Protein 4J4M (pdb70)

CATH classification: 3.40.390.10

Structure (mmCIF, N/CA/C/O backbone):
data_4J4M
#
_entry.id   4J4M
#
_cell.length_a   80.766
_cell.length_b   80.766
_cell.length_c   120.451
_cell.angle_alpha   90.00
_cell.angle_beta   90.00
_cell.angle_gamma   120.00
#
_symmetry.space_group_name_H-M   'P 61'
#
loop_
_entity.id
_entity.type
_entity.pdbx_description
1 polymer 'zinc-dependent metalloproteinase'
2 non-polymer 'ZINC ION'
3 water water
#
loop_
_atom_site.group_PDB
_atom_site.id
_atom_site.type_symbol
_atom_site.label_atom_id
_atom_site.label_alt_id
_atom_site.label_comp_id
_atom_site.label_asym_id
_atom_site.label_entity_id
_atom_site.label_seq_id
_atom_site.pdbx_PDB_ins_code
_atom_site.Cartn_x
_atom_site.Cartn_y
_atom_site.Cartn_z
_atom_site.occupancy
_atom_site.B_iso_or_equiv
_atom_site.auth_seq_id
_atom_site.auth_comp_id
_atom_site.auth_asym_id
_atom_site.auth_atom_id
_atom_site.pdbx_PDB_model_num
ATOM 1 N N . ARG A 1 3 ? 19.628 51.047 28.493 1.00 44.72 4 ARG A N 1
ATOM 2 C CA . ARG A 1 3 ? 18.662 52.128 28.141 1.00 44.73 4 ARG A CA 1
ATOM 3 C C . ARG A 1 3 ? 17.518 51.567 27.293 1.00 44.05 4 ARG A C 1
ATOM 4 O O . ARG A 1 3 ? 16.360 51.964 27.453 1.00 44.51 4 ARG A O 1
ATOM 12 N N . PHE A 1 4 ? 17.842 50.632 26.401 1.00 41.59 5 PHE A N 1
ATOM 13 C CA . PHE A 1 4 ? 16.831 50.044 25.526 1.00 39.17 5 PHE A CA 1
ATOM 14 C C . PHE A 1 4 ? 16.642 48.548 25.733 1.00 37.63 5 PHE A C 1
ATOM 15 O O . PHE A 1 4 ? 17.534 47.854 26.218 1.00 36.31 5 PHE A O 1
ATOM 23 N N . PRO A 1 5 ? 15.464 48.032 25.356 1.00 37.12 6 PRO A N 1
ATOM 24 C CA . PRO A 1 5 ? 15.176 46.605 25.501 1.00 36.74 6 PRO A CA 1
ATOM 25 C C . PRO A 1 5 ? 15.954 45.831 24.444 1.00 37.26 6 PRO A C 1
ATOM 26 O O . PRO A 1 5 ? 16.333 46.385 23.410 1.00 37.27 6 PRO A O 1
ATOM 30 N N . GLN A 1 6 ? 16.196 44.554 24.704 1.00 36.62 7 GLN A N 1
ATOM 31 C CA . GLN A 1 6 ? 16.933 43.724 23.767 1.00 35.54 7 GLN A CA 1
ATOM 32 C C . GLN A 1 6 ? 16.255 43.677 22.403 1.00 33.75 7 GLN A C 1
ATOM 33 O O . GLN A 1 6 ? 15.048 43.454 22.300 1.00 33.93 7 GLN A O 1
ATOM 39 N N . ARG A 1 7 ? 17.044 43.902 21.359 1.00 31.93 8 ARG A N 1
ATOM 40 C CA . ARG A 1 7 ? 16.545 43.864 19.992 1.00 29.25 8 ARG A CA 1
ATOM 41 C C . ARG A 1 7 ? 17.568 43.160 19.107 1.00 27.88 8 ARG A C 1
ATOM 42 O O . ARG A 1 7 ? 18.742 43.058 19.466 1.00 26.77 8 ARG A O 1
ATOM 50 N N . TYR A 1 8 ? 17.114 42.671 17.956 1.00 26.91 9 TYR A N 1
ATOM 51 C CA . TYR A 1 8 ? 17.986 41.960 17.031 1.00 26.70 9 TYR A CA 1
ATOM 52 C C . TYR A 1 8 ? 17.763 42.385 15.588 1.00 25.71 9 TYR A C 1
ATOM 53 O O . TYR A 1 8 ? 16.635 42.615 15.166 1.00 26.62 9 TYR A O 1
ATOM 62 N N . VAL A 1 9 ? 18.847 42.493 14.834 1.00 23.86 10 VAL A N 1
ATOM 63 C CA . VAL A 1 9 ? 18.730 42.819 13.425 1.00 21.78 10 VAL A CA 1
ATOM 64 C C . VAL A 1 9 ? 19.433 41.699 12.676 1.00 21.04 10 VAL A C 1
ATOM 65 O O . VAL A 1 9 ? 20.663 41.577 12.698 1.00 19.85 10 VAL A O 1
ATOM 69 N N . MET A 1 10 ? 18.615 40.856 12.059 1.00 19.93 11 MET A N 1
ATOM 70 C CA . MET A 1 10 ? 19.069 39.712 11.283 1.00 19.96 11 MET A CA 1
ATOM 71 C C . MET A 1 10 ? 19.221 40.257 9.870 1.00 18.00 11 MET A C 1
ATOM 72 O O . MET A 1 10 ? 18.277 40.261 9.078 1.00 17.03 11 MET A O 1
ATOM 77 N N . LEU A 1 11 ? 20.430 40.734 9.592 1.00 16.62 12 LEU A N 1
ATOM 78 C CA . LEU A 1 11 ? 20.798 41.376 8.330 1.00 15.77 12 LEU A CA 1
ATOM 79 C C . LEU A 1 11 ? 21.208 40.501 7.149 1.00 16.24 12 LEU A C 1
ATOM 80 O O . LEU A 1 11 ? 21.935 39.514 7.295 1.00 17.28 12 LEU A O 1
ATOM 85 N N . ALA A 1 12 ? 20.743 40.888 5.968 1.00 15.35 13 ALA A N 1
ATOM 86 C CA . ALA A 1 12 ? 21.107 40.207 4.735 1.00 15.49 13 ALA A CA 1
ATOM 87 C C . ALA A 1 12 ? 21.904 41.229 3.927 1.00 16.15 13 ALA A C 1
ATOM 88 O O . ALA A 1 12 ? 21.579 42.416 3.927 1.00 16.06 13 ALA A O 1
ATOM 90 N N . ILE A 1 13 ? 22.967 40.782 3.274 1.00 14.97 14 ILE A N 1
ATOM 91 C CA . ILE A 1 13 ? 23.741 41.691 2.443 1.00 15.18 14 ILE A CA 1
ATOM 92 C C . ILE A 1 13 ? 23.837 41.077 1.058 1.00 14.97 14 ILE A C 1
ATOM 93 O O . ILE A 1 13 ? 23.975 39.855 0.912 1.00 14.93 14 ILE A O 1
ATOM 98 N N . VAL A 1 14 ? 23.718 41.924 0.044 1.00 14.81 15 VAL A N 1
ATOM 99 C CA . VAL A 1 14 ? 23.828 41.483 -1.341 1.00 16.09 15 VAL A CA 1
ATOM 100 C C . VAL A 1 14 ? 24.945 42.308 -1.965 1.00 15.80 15 VAL A C 1
ATOM 101 O O . VAL A 1 14 ? 24.900 43.535 -1.930 1.00 16.35 15 VAL A O 1
ATOM 105 N N . ALA A 1 15 ? 25.965 41.645 -2.498 1.00 14.87 16 ALA A N 1
ATOM 106 C CA . ALA A 1 15 ? 27.063 42.354 -3.154 1.00 16.21 16 ALA A CA 1
ATOM 107 C C . ALA A 1 15 ? 26.752 42.276 -4.649 1.00 17.43 16 ALA A C 1
ATOM 108 O O . ALA A 1 15 ? 26.604 41.179 -5.195 1.00 18.19 16 ALA A O 1
ATOM 110 N N . ASP A 1 16 ? 26.647 43.423 -5.318 1.00 15.79 17 ASP A N 1
ATOM 111 C CA . ASP A 1 16 ? 26.296 43.395 -6.732 1.00 17.95 17 ASP A CA 1
ATOM 112 C C . ASP A 1 16 ? 27.429 42.990 -7.660 1.00 19.04 17 ASP A C 1
ATOM 113 O O . ASP A 1 16 ? 28.577 42.794 -7.240 1.00 18.60 17 ASP A O 1
ATOM 118 N N . HIS A 1 17 ? 27.090 42.840 -8.932 1.00 18.31 18 HIS A N 1
ATOM 119 C CA . HIS A 1 17 ? 28.073 42.432 -9.908 1.00 17.89 18 HIS A CA 1
ATOM 120 C C . HIS A 1 17 ? 29.244 43.403 -9.990 1.00 18.89 18 HIS A C 1
ATOM 121 O O . HIS A 1 17 ? 30.379 42.991 -10.234 1.00 18.81 18 HIS A O 1
ATOM 128 N N . GLY A 1 18 ? 28.968 44.690 -9.786 1.00 18.97 19 GLY A N 1
ATOM 129 C CA . GLY A 1 18 ? 30.026 45.688 -9.813 1.00 18.24 19 GLY A CA 1
ATOM 130 C C . GLY A 1 18 ? 31.085 45.363 -8.769 1.00 20.15 19 GLY A C 1
ATOM 131 O O . GLY A 1 18 ? 32.283 45.570 -8.988 1.00 18.75 19 GLY A O 1
ATOM 132 N N . MET A 1 19 ? 30.643 44.861 -7.619 1.00 18.21 20 MET A N 1
ATOM 133 C CA . MET A 1 19 ? 31.563 44.491 -6.552 1.00 19.26 20 MET A CA 1
ATOM 134 C C . MET A 1 19 ? 32.455 43.339 -7.012 1.00 20.17 20 MET A C 1
ATOM 135 O O . MET A 1 19 ? 33.661 43.353 -6.792 1.00 20.86 20 MET A O 1
ATOM 140 N N . VAL A 1 20 ? 31.856 42.342 -7.652 1.00 20.68 21 VAL A N 1
ATOM 141 C CA . VAL A 1 20 ? 32.620 41.193 -8.132 1.00 21.58 21 VAL A CA 1
ATOM 142 C C . VAL A 1 20 ? 33.706 41.645 -9.111 1.00 22.83 21 VAL A C 1
ATOM 143 O O . VAL A 1 20 ? 34.842 41.166 -9.053 1.00 21.67 21 VAL A O 1
ATOM 147 N N . THR A 1 21 ? 33.350 42.572 -9.996 1.00 21.46 22 THR A N 1
ATOM 148 C CA . THR A 1 21 ? 34.288 43.121 -10.972 1.00 22.18 22 THR A CA 1
ATOM 149 C C . THR A 1 21 ? 35.391 43.898 -10.248 1.00 23.03 22 THR A C 1
ATOM 150 O O . THR A 1 21 ? 36.580 43.723 -10.523 1.00 21.93 22 THR A O 1
ATOM 154 N N . LYS A 1 22 ? 34.991 44.749 -9.309 1.00 21.77 23 LYS A N 1
ATOM 155 C CA . LYS A 1 22 ? 35.948 45.563 -8.565 1.00 22.57 23 LYS A CA 1
ATOM 156 C C . LYS A 1 22 ? 37.000 44.733 -7.839 1.00 22.86 23 LYS A C 1
ATOM 157 O O . LYS A 1 22 ? 38.179 45.099 -7.805 1.00 22.65 23 LYS A O 1
ATOM 163 N N . TYR A 1 23 ? 36.574 43.621 -7.248 1.00 22.77 24 TYR A N 1
ATOM 164 C CA . TYR A 1 23 ? 37.501 42.763 -6.524 1.00 23.35 24 TYR A CA 1
ATOM 165 C C . TYR A 1 23 ? 38.005 41.585 -7.355 1.00 25.08 24 TYR A C 1
ATOM 166 O O . TYR A 1 23 ? 38.335 40.519 -6.832 1.00 24.75 24 TYR A O 1
ATOM 175 N N . SER A 1 24 ? 38.063 41.810 -8.666 1.00 26.88 25 SER A N 1
ATOM 176 C CA . SER A 1 24 ? 38.567 40.839 -9.634 1.00 29.36 25 SER A CA 1
ATOM 177 C C . SER A 1 24 ? 38.002 39.422 -9.586 1.00 29.89 25 SER A C 1
ATOM 178 O O . SER A 1 24 ? 38.759 38.452 -9.684 1.00 29.50 25 SER A O 1
ATOM 181 N N . GLY A 1 25 ? 36.682 39.300 -9.456 1.00 27.77 26 GLY A N 1
ATOM 182 C CA . GLY A 1 25 ? 36.041 37.994 -9.419 1.00 25.73 26 GLY A CA 1
ATOM 183 C C . GLY A 1 25 ? 36.311 37.146 -8.188 1.00 26.03 26 GLY A C 1
ATOM 184 O O . GLY A 1 25 ? 35.923 35.978 -8.137 1.00 26.52 26 GLY A O 1
ATOM 185 N N . ASN A 1 26 ? 36.953 37.725 -7.180 1.00 24.61 27 ASN A N 1
ATOM 186 C CA . ASN A 1 26 ? 37.285 36.979 -5.970 1.00 24.44 27 ASN A CA 1
ATOM 187 C C . ASN A 1 26 ? 36.174 36.988 -4.921 1.00 25.11 27 ASN A C 1
ATOM 188 O O . ASN A 1 26 ? 36.200 37.808 -4.007 1.00 24.53 27 ASN A O 1
ATOM 193 N N . SER A 1 27 ? 35.214 36.071 -5.033 1.00 24.91 28 SER A N 1
ATOM 194 C CA . SER A 1 27 ? 34.115 36.014 -4.067 1.00 26.11 28 SER A CA 1
ATOM 195 C C . SER A 1 27 ? 34.610 35.782 -2.644 1.00 26.47 28 SER A C 1
ATOM 196 O O . SER A 1 27 ? 33.992 36.233 -1.676 1.00 27.07 28 SER A O 1
ATOM 199 N N . SER A 1 28 ? 35.719 35.066 -2.505 1.00 26.18 29 SER A N 1
ATOM 200 C CA . SER A 1 28 ? 36.260 34.815 -1.177 1.00 27.17 29 SER A CA 1
ATOM 201 C C . SER A 1 28 ? 36.702 36.129 -0.532 1.00 26.02 29 SER A C 1
ATOM 202 O O . SER A 1 28 ? 36.499 36.341 0.665 1.00 27.39 29 SER A O 1
ATOM 205 N N . ALA A 1 29 ? 37.302 37.012 -1.325 1.00 24.36 30 ALA A N 1
ATOM 206 C CA . ALA A 1 29 ? 37.767 38.295 -0.809 1.00 22.62 30 ALA A CA 1
ATOM 207 C C . ALA A 1 29 ? 36.567 39.164 -0.444 1.00 22.64 30 ALA A C 1
ATOM 208 O O . ALA A 1 29 ? 36.582 39.850 0.571 1.00 22.08 30 ALA A O 1
ATOM 210 N N . ILE A 1 30 ? 35.527 39.125 -1.272 1.00 22.21 31 ILE A N 1
ATOM 211 C CA . ILE A 1 30 ? 34.322 39.903 -0.997 1.00 21.59 31 ILE A CA 1
ATOM 212 C C . ILE A 1 30 ? 33.685 39.417 0.302 1.00 21.71 31 ILE A C 1
ATOM 213 O O . ILE A 1 30 ? 33.231 40.220 1.117 1.00 20.88 31 ILE A O 1
ATOM 218 N N . THR A 1 31 ? 33.656 38.101 0.497 1.00 20.56 32 THR A N 1
ATOM 219 C CA . THR A 1 31 ? 33.072 37.530 1.710 1.00 21.74 32 THR A CA 1
ATOM 220 C C . THR A 1 31 ? 33.844 38.006 2.944 1.00 21.88 32 THR A C 1
ATOM 221 O O . THR A 1 31 ? 33.249 38.381 3.957 1.00 21.70 32 THR A O 1
ATOM 225 N N . THR A 1 32 ? 35.171 37.995 2.855 1.00 22.06 33 THR A N 1
ATOM 226 C CA . THR A 1 32 ? 36.013 38.440 3.963 1.00 22.43 33 THR A CA 1
ATOM 227 C C . THR A 1 32 ? 35.766 39.923 4.247 1.00 22.10 33 THR A C 1
ATOM 228 O O . THR A 1 32 ? 35.754 40.365 5.399 1.00 22.17 33 THR A O 1
ATOM 232 N N . ARG A 1 33 ? 35.564 40.689 3.182 1.00 21.47 34 ARG A N 1
ATOM 233 C CA . ARG A 1 33 ? 35.320 42.118 3.310 1.00 19.24 34 ARG A CA 1
ATOM 234 C C . ARG A 1 33 ? 34.007 42.402 4.035 1.00 20.57 34 ARG A C 1
ATOM 235 O O . ARG A 1 33 ? 33.951 43.236 4.939 1.00 19.86 34 ARG A O 1
ATOM 243 N N . VAL A 1 34 ? 32.949 41.710 3.631 1.00 18.77 35 VAL A N 1
ATOM 244 C CA . VAL A 1 34 ? 31.643 41.904 4.253 1.00 19.11 35 VAL A CA 1
ATOM 245 C C . VAL A 1 34 ? 31.659 41.475 5.719 1.00 20.20 35 VAL A C 1
ATOM 246 O O . VAL A 1 34 ? 31.043 42.113 6.570 1.00 18.57 35 VAL A O 1
ATOM 250 N N . HIS A 1 35 ? 32.360 40.387 6.016 1.00 19.94 36 HIS A N 1
ATOM 251 C CA . HIS A 1 35 ? 32.434 39.922 7.398 1.00 22.55 36 HIS A CA 1
ATOM 252 C C . HIS A 1 35 ? 33.040 40.999 8.287 1.00 21.17 36 HIS A C 1
ATOM 253 O O . HIS A 1 35 ? 32.506 41.286 9.351 1.00 20.50 36 HIS A O 1
ATOM 260 N N . GLN A 1 36 ? 34.140 41.604 7.846 1.00 20.23 37 GLN A N 1
ATOM 261 C CA . GLN A 1 36 ? 34.760 42.668 8.626 1.00 19.33 37 GLN A CA 1
ATOM 262 C C . GLN A 1 36 ? 33.780 43.827 8.762 1.00 19.15 37 GLN A C 1
ATOM 263 O O . GLN A 1 36 ? 33.621 44.400 9.832 1.00 19.22 37 GLN A O 1
ATOM 269 N N . MET A 1 37 ? 33.127 44.178 7.661 1.00 19.01 38 MET A N 1
ATOM 270 C CA . MET A 1 37 ? 32.170 45.276 7.673 1.00 18.43 38 MET A CA 1
ATOM 271 C C . MET A 1 37 ? 31.110 45.022 8.739 1.00 19.64 38 MET A C 1
ATOM 272 O O . MET A 1 37 ? 30.820 45.894 9.553 1.00 18.78 38 MET A O 1
ATOM 277 N N . VAL A 1 38 ? 30.547 43.816 8.744 1.00 20.24 39 VAL A N 1
ATOM 278 C CA . VAL A 1 38 ? 29.515 43.457 9.717 1.00 22.83 39 VAL A CA 1
ATOM 279 C C . VAL A 1 38 ? 30.032 43.485 11.152 1.00 21.66 39 VAL A C 1
ATOM 280 O O . VAL A 1 38 ? 29.314 43.881 12.074 1.00 21.66 39 VAL A O 1
ATOM 284 N N . SER A 1 39 ? 31.273 43.062 11.350 1.00 22.54 40 SER A N 1
ATOM 285 C CA . SER A 1 39 ? 31.842 43.089 12.692 1.00 24.47 40 SER A CA 1
ATOM 286 C C . SER A 1 39 ? 31.843 44.528 13.198 1.00 21.84 40 SER A C 1
ATOM 287 O O . SER A 1 39 ? 31.533 44.782 14.357 1.00 21.68 40 SER A O 1
ATOM 290 N N . HIS A 1 40 ? 32.185 45.470 12.325 1.00 20.26 41 HIS A N 1
ATOM 291 C CA . HIS A 1 40 ? 32.197 46.879 12.712 1.00 19.75 41 HIS A CA 1
ATOM 292 C C . HIS A 1 40 ? 30.772 47.367 13.004 1.00 19.69 41 HIS A C 1
ATOM 293 O O . HIS A 1 40 ? 30.524 48.031 14.020 1.00 21.47 41 HIS A O 1
ATOM 300 N N . VAL A 1 41 ? 29.839 47.029 12.117 1.00 19.49 42 VAL A N 1
ATOM 301 C CA . VAL A 1 41 ? 28.443 47.419 12.297 1.00 20.38 42 VAL A CA 1
ATOM 302 C C . VAL A 1 41 ? 27.926 46.871 13.625 1.00 21.11 42 VAL A C 1
ATOM 303 O O . VAL A 1 41 ? 27.280 47.576 14.393 1.00 20.40 42 VAL A O 1
ATOM 307 N N . THR A 1 42 ? 28.221 45.601 13.883 1.00 21.71 43 THR A N 1
ATOM 308 C CA . THR A 1 42 ? 27.773 44.943 15.099 1.00 22.27 43 THR A CA 1
ATOM 309 C C . THR A 1 42 ? 28.287 45.649 16.345 1.00 23.68 43 THR A C 1
ATOM 310 O O . THR A 1 42 ? 27.561 45.806 17.326 1.00 23.37 43 THR A O 1
ATOM 314 N N . GLU A 1 43 ? 29.544 46.071 16.304 1.00 23.97 44 GLU A N 1
ATOM 315 C CA . GLU A 1 43 ? 30.137 46.757 17.439 1.00 26.32 44 GLU A CA 1
ATOM 316 C C . GLU A 1 43 ? 29.465 48.104 17.665 1.00 25.63 44 GLU A C 1
ATOM 317 O O . GLU A 1 43 ? 29.232 48.511 18.804 1.00 26.87 44 GLU A O 1
ATOM 323 N N . MET A 1 44 ? 29.147 48.801 16.580 1.00 24.37 45 MET A N 1
ATOM 324 C CA . MET A 1 44 ? 28.510 50.103 16.704 1.00 24.14 45 MET A CA 1
ATOM 325 C C . MET A 1 44 ? 27.075 50.047 17.218 1.00 24.29 45 MET A C 1
ATOM 326 O O . MET A 1 44 ? 26.580 51.025 17.768 1.00 25.34 45 MET A O 1
ATOM 331 N N . TYR A 1 45 ? 26.401 48.915 17.060 1.00 23.46 46 TYR A N 1
ATOM 332 C CA . TYR A 1 45 ? 25.025 48.825 17.542 1.00 25.26 46 TYR A CA 1
ATOM 333 C C . TYR A 1 45 ? 24.864 48.272 18.960 1.00 26.50 46 TYR A C 1
ATOM 334 O O . TYR A 1 45 ? 23.786 48.370 19.541 1.00 26.72 46 TYR A O 1
ATOM 343 N N . SER A 1 46 ? 25.929 47.709 19.523 1.00 29.16 47 SER A N 1
ATOM 344 C CA . SER A 1 46 ? 25.854 47.156 20.879 1.00 33.22 47 SER A CA 1
ATOM 345 C C . SER A 1 46 ? 25.274 48.131 21.908 1.00 33.52 47 SER A C 1
ATOM 346 O O . SER A 1 46 ? 24.424 47.751 22.713 1.00 33.89 47 SER A O 1
ATOM 349 N N . PRO A 1 47 ? 25.727 49.398 21.899 1.00 34.41 48 PRO A N 1
ATOM 350 C CA . PRO A 1 47 ? 25.246 50.422 22.837 1.00 34.56 48 PRO A CA 1
ATOM 351 C C . PRO A 1 47 ? 23.734 50.689 22.823 1.00 34.70 48 PRO A C 1
ATOM 352 O O . PRO A 1 47 ? 23.193 51.274 23.766 1.00 34.02 48 PRO A O 1
ATOM 356 N N . LEU A 1 48 ? 23.052 50.273 21.760 1.00 33.26 49 LEU A N 1
ATOM 357 C CA . LEU A 1 48 ? 21.607 50.478 21.667 1.00 32.50 49 LEU A CA 1
ATOM 358 C C . LEU A 1 48 ? 20.887 49.177 22.029 1.00 31.79 49 LEU A C 1
ATOM 359 O O . LEU A 1 48 ? 19.663 49.070 21.924 1.00 31.48 49 LEU A O 1
ATOM 364 N N . ASN A 1 49 ? 21.669 48.195 22.457 1.00 31.83 50 ASN A N 1
ATOM 365 C CA . ASN A 1 49 ? 21.160 46.882 22.831 1.00 32.90 50 ASN A CA 1
ATOM 366 C C . ASN A 1 49 ? 20.553 46.153 21.637 1.00 31.45 50 ASN A C 1
ATOM 367 O O . ASN A 1 49 ? 19.584 45.401 21.769 1.00 30.51 50 ASN A O 1
ATOM 372 N N . ILE A 1 50 ? 21.129 46.398 20.465 1.00 29.64 51 ILE A N 1
ATOM 373 C CA . ILE A 1 50 ? 20.695 45.749 19.238 1.00 27.87 51 ILE A CA 1
ATOM 374 C C . ILE A 1 50 ? 21.805 44.796 18.816 1.00 27.12 51 ILE A C 1
ATOM 375 O O . ILE A 1 50 ? 22.937 45.221 18.575 1.00 26.17 51 ILE A O 1
ATOM 380 N N . ALA A 1 51 ? 21.488 43.510 18.734 1.00 25.64 52 ALA A N 1
ATOM 381 C CA . ALA A 1 51 ? 22.484 42.530 18.326 1.00 24.37 52 ALA A CA 1
ATOM 382 C C . ALA A 1 51 ? 22.319 42.292 16.833 1.00 23.38 52 ALA A C 1
ATOM 383 O O . ALA A 1 51 ? 21.303 41.766 16.396 1.00 22.58 52 ALA A O 1
ATOM 385 N N . THR A 1 52 ? 23.311 42.695 16.049 1.00 21.68 53 THR A N 1
ATOM 386 C CA . THR A 1 52 ? 23.237 42.511 14.607 1.00 22.47 53 THR A CA 1
ATOM 387 C C . THR A 1 52 ? 24.004 41.266 14.172 1.00 20.56 53 THR A C 1
ATOM 388 O O . THR A 1 52 ? 25.102 41.012 14.656 1.00 20.51 53 THR A O 1
ATOM 392 N N . THR A 1 53 ? 23.411 40.482 13.276 1.00 20.19 54 THR A N 1
ATOM 393 C CA . THR A 1 53 ? 24.061 39.289 12.746 1.00 19.24 54 THR A CA 1
ATOM 394 C C . THR A 1 53 ? 23.859 39.255 11.234 1.00 19.64 54 THR A C 1
ATOM 395 O O . THR A 1 53 ? 22.904 39.830 10.718 1.00 19.85 54 THR A O 1
ATOM 399 N N . LEU A 1 54 ? 24.768 38.597 10.526 1.00 18.34 55 LEU A N 1
ATOM 400 C CA . LEU A 1 54 ? 24.663 38.482 9.078 1.00 19.44 55 LEU A CA 1
ATOM 401 C C . LEU A 1 54 ? 23.996 37.146 8.767 1.00 19.43 55 LEU A C 1
ATOM 402 O O . LEU A 1 54 ? 24.642 36.094 8.744 1.00 19.95 55 LEU A O 1
ATOM 407 N N . SER A 1 55 ? 22.689 37.194 8.543 1.00 18.31 56 SER A N 1
ATOM 408 C CA . SER A 1 55 ? 21.930 35.986 8.255 1.00 17.57 56 SER A CA 1
ATOM 409 C C . SER A 1 55 ? 22.321 35.369 6.930 1.00 17.44 56 SER A C 1
ATOM 410 O O . SER A 1 55 ? 22.276 34.154 6.769 1.00 15.69 56 SER A O 1
ATOM 413 N N . LEU A 1 56 ? 22.702 36.208 5.972 1.00 16.33 57 LEU A N 1
ATOM 414 C CA . LEU A 1 56 ? 23.080 35.694 4.667 1.00 16.47 57 LEU A CA 1
ATOM 415 C C . LEU A 1 56 ? 23.799 36.724 3.833 1.00 16.68 57 LEU A C 1
ATOM 416 O O . LEU A 1 56 ? 23.627 37.923 4.025 1.00 13.75 57 LEU A O 1
ATOM 421 N N . LEU A 1 57 ? 24.619 36.231 2.911 1.00 17.86 58 LEU A N 1
ATOM 422 C CA . LEU A 1 57 ? 25.341 37.083 1.986 1.00 17.35 58 LEU A CA 1
ATOM 423 C C . LEU A 1 57 ? 25.106 36.521 0.594 1.00 17.58 58 LEU A C 1
ATOM 424 O O . LEU A 1 57 ? 25.321 35.331 0.358 1.00 18.36 58 LEU A O 1
ATOM 429 N N . ARG A 1 58 ? 24.646 37.375 -0.318 1.00 17.05 59 ARG A N 1
ATOM 430 C CA . ARG A 1 58 ? 24.421 36.977 -1.702 1.00 16.48 59 ARG A CA 1
ATOM 431 C C . ARG A 1 58 ? 25.433 37.723 -2.553 1.00 16.59 59 ARG A C 1
ATOM 432 O O . ARG A 1 58 ? 25.676 38.906 -2.336 1.00 16.37 59 ARG A O 1
ATOM 440 N N . ILE A 1 59 ? 26.028 37.034 -3.515 1.00 15.77 60 ILE A N 1
ATOM 441 C CA . ILE A 1 59 ? 26.979 37.685 -4.398 1.00 17.00 60 ILE A CA 1
ATOM 442 C C . ILE A 1 59 ? 26.452 37.476 -5.808 1.00 17.73 60 ILE A C 1
ATOM 443 O O . ILE A 1 59 ? 26.226 36.349 -6.236 1.00 17.63 60 ILE A O 1
ATOM 448 N N . TRP A 1 60 ? 26.215 38.570 -6.520 1.00 17.91 61 TRP A N 1
ATOM 449 C CA . TRP A 1 60 ? 25.690 38.463 -7.876 1.00 18.81 61 TRP A CA 1
ATOM 450 C C . TRP A 1 60 ? 26.839 38.303 -8.865 1.00 21.31 61 TRP A C 1
ATOM 451 O O . TRP A 1 60 ? 27.159 39.212 -9.629 1.00 21.85 61 TRP A O 1
ATOM 462 N N . SER A 1 61 ? 27.438 37.116 -8.846 1.00 22.42 62 SER A N 1
ATOM 463 C CA . SER A 1 61 ? 28.581 36.791 -9.695 1.00 24.05 62 SER A CA 1
ATOM 464 C C . SER A 1 61 ? 28.270 36.608 -11.181 1.00 25.65 62 SER A C 1
ATOM 465 O O . SER A 1 61 ? 29.161 36.746 -12.014 1.00 25.68 62 SER A O 1
ATOM 468 N N . SER A 1 62 ? 27.025 36.288 -11.522 1.00 26.74 63 SER A N 1
ATOM 469 C CA . SER A 1 62 ? 26.663 36.098 -12.932 1.00 27.58 63 SER A CA 1
ATOM 470 C C . SER A 1 62 ? 26.252 37.461 -13.487 1.00 27.80 63 SER A C 1
ATOM 471 O O . SER A 1 62 ? 27.000 38.091 -14.238 1.00 28.39 63 SER A O 1
ATOM 474 N N . LYS A 1 63 ? 25.060 37.911 -13.108 1.00 27.14 64 LYS A N 1
ATOM 475 C CA . LYS A 1 63 ? 24.546 39.214 -13.512 1.00 26.40 64 LYS A CA 1
ATOM 476 C C . LYS A 1 63 ? 23.732 39.731 -12.332 1.00 25.84 64 LYS A C 1
ATOM 477 O O . LYS A 1 63 ? 23.321 38.952 -11.475 1.00 23.53 64 LYS A O 1
ATOM 483 N N . ASP A 1 64 ? 23.506 41.039 -12.285 1.00 23.36 65 ASP A N 1
ATOM 484 C CA . ASP A 1 64 ? 22.695 41.619 -11.223 1.00 23.12 65 ASP A CA 1
ATOM 485 C C . ASP A 1 64 ? 21.279 41.071 -11.430 1.00 23.32 65 ASP A C 1
ATOM 486 O O . ASP A 1 64 ? 20.862 40.865 -12.574 1.00 22.12 65 ASP A O 1
ATOM 491 N N . LEU A 1 65 ? 20.545 40.830 -10.345 1.00 21.20 66 LEU A N 1
ATOM 492 C CA . LEU A 1 65 ? 19.184 40.306 -10.472 1.00 22.16 66 LEU A CA 1
ATOM 493 C C . LEU A 1 65 ? 18.148 41.430 -10.605 1.00 21.24 66 LEU A C 1
ATOM 494 O O . LEU A 1 65 ? 16.949 41.186 -10.771 1.00 20.44 66 LEU A O 1
ATOM 499 N N . ILE A 1 66 ? 18.631 42.664 -10.524 1.00 21.47 67 ILE A N 1
ATOM 500 C CA . ILE A 1 66 ? 17.813 43.860 -10.719 1.00 20.75 67 ILE A CA 1
ATOM 501 C C . ILE A 1 66 ? 18.744 44.774 -11.497 1.00 22.30 67 ILE A C 1
ATOM 502 O O . ILE A 1 66 ? 19.935 44.478 -11.631 1.00 21.21 67 ILE A O 1
ATOM 507 N N . THR A 1 67 ? 18.223 45.874 -12.023 1.00 21.83 68 THR A N 1
ATOM 508 C CA . THR A 1 67 ? 19.086 46.799 -12.731 1.00 21.73 68 THR A CA 1
ATOM 509 C C . THR A 1 67 ? 19.684 47.721 -11.679 1.00 21.56 68 THR A C 1
ATOM 510 O O . THR A 1 67 ? 18.967 48.438 -10.980 1.00 22.41 68 THR A O 1
ATOM 514 N N . VAL A 1 68 ? 21.001 47.671 -11.537 1.00 20.19 69 VAL A N 1
ATOM 515 C CA . VAL A 1 68 ? 21.673 48.518 -10.569 1.00 21.15 69 VAL A CA 1
ATOM 516 C C . VAL A 1 68 ? 22.129 49.740 -11.346 1.00 23.38 69 VAL A C 1
ATOM 517 O O . VAL A 1 68 ? 22.944 49.627 -12.261 1.00 24.36 69 VAL A O 1
ATOM 521 N N . GLN A 1 69 ? 21.582 50.901 -11.004 1.00 24.56 70 GLN A N 1
ATOM 522 C CA . GLN A 1 69 ? 21.944 52.132 -11.695 1.00 25.22 70 GLN A CA 1
ATOM 523 C C . GLN A 1 69 ? 22.408 53.235 -10.754 1.00 23.74 70 GLN A C 1
ATOM 524 O O . GLN A 1 69 ? 22.139 53.193 -9.549 1.00 22.36 70 GLN A O 1
ATOM 530 N N . SER A 1 70 ? 23.107 54.215 -11.325 1.00 22.32 71 SER A N 1
ATOM 531 C CA . SER A 1 70 ? 23.667 55.336 -10.575 1.00 23.03 71 SER A CA 1
ATOM 532 C C . SER A 1 70 ? 22.681 56.116 -9.726 1.00 21.87 71 SER A C 1
ATOM 533 O O . SER A 1 70 ? 23.085 56.794 -8.785 1.00 22.75 71 SER A O 1
ATOM 536 N N . ASP A 1 71 ? 21.394 56.064 -10.050 1.00 22.96 72 ASP A N 1
ATOM 537 C CA . ASP A 1 71 ? 20.443 56.771 -9.202 1.00 22.43 72 ASP A CA 1
ATOM 538 C C . ASP A 1 71 ? 20.083 55.832 -8.063 1.00 21.29 72 ASP A C 1
ATOM 539 O O . ASP A 1 71 ? 19.462 54.798 -8.285 1.00 20.62 72 ASP A O 1
ATOM 544 N N . SER A 1 72 ? 20.470 56.191 -6.845 1.00 21.69 73 SER A N 1
ATOM 545 C CA . SER A 1 72 ? 20.190 55.350 -5.690 1.00 22.20 73 SER A CA 1
ATOM 546 C C . SER A 1 72 ? 18.692 55.137 -5.432 1.00 22.55 73 SER A C 1
ATOM 547 O O . SER A 1 72 ? 18.260 54.028 -5.123 1.00 19.53 73 SER A O 1
ATOM 550 N N . SER A 1 73 ? 17.899 56.195 -5.560 1.00 22.74 74 SER A N 1
ATOM 551 C CA . SER A 1 73 ? 16.466 56.075 -5.319 1.00 23.30 74 SER A CA 1
ATOM 552 C C . SER A 1 73 ? 15.791 54.988 -6.157 1.00 21.78 74 SER A C 1
ATOM 553 O O . SER A 1 73 ? 15.046 54.163 -5.626 1.00 20.95 74 SER A O 1
ATOM 556 N N . VAL A 1 74 ? 16.042 54.982 -7.463 1.00 21.00 75 VAL A N 1
ATOM 557 C CA . VAL A 1 74 ? 15.446 53.983 -8.340 1.00 21.48 75 VAL A CA 1
ATOM 558 C C . VAL A 1 74 ? 15.966 52.578 -8.008 1.00 21.84 75 VAL A C 1
ATOM 559 O O . VAL A 1 74 ? 15.199 51.609 -7.924 1.00 20.06 75 VAL A O 1
ATOM 563 N N . THR A 1 75 ? 17.272 52.476 -7.807 1.00 20.55 76 THR A N 1
ATOM 564 C CA . THR A 1 75 ? 17.886 51.196 -7.485 1.00 19.87 76 THR A CA 1
ATOM 565 C C . THR A 1 75 ? 17.346 50.630 -6.168 1.00 20.40 76 THR A C 1
ATOM 566 O O . THR A 1 75 ? 17.030 49.441 -6.084 1.00 20.58 76 THR A O 1
ATOM 570 N N . LEU A 1 76 ? 17.237 51.480 -5.148 1.00 20.22 77 LEU A N 1
ATOM 571 C CA . LEU A 1 76 ? 16.738 51.045 -3.839 1.00 20.88 77 LEU A CA 1
ATOM 572 C C . LEU A 1 76 ? 15.309 50.503 -3.971 1.00 21.22 77 LEU A C 1
ATOM 573 O O . LEU A 1 76 ? 14.955 49.506 -3.351 1.00 18.67 77 LEU A O 1
ATOM 578 N N . GLY A 1 77 ? 14.499 51.171 -4.791 1.00 20.86 78 GLY A N 1
ATOM 579 C CA . GLY A 1 77 ? 13.126 50.742 -4.994 1.00 19.99 78 GLY A CA 1
ATOM 580 C C . GLY A 1 77 ? 13.068 49.377 -5.653 1.00 19.79 78 GLY A C 1
ATOM 581 O O . GLY A 1 77 ? 12.303 48.518 -5.237 1.00 20.27 78 GLY A O 1
ATOM 582 N N . SER A 1 78 ? 13.876 49.177 -6.688 1.00 19.54 79 SER A N 1
ATOM 583 C CA . SER A 1 78 ? 13.917 47.894 -7.379 1.00 19.11 79 SER A CA 1
ATOM 584 C C . SER A 1 78 ? 14.435 46.818 -6.415 1.00 18.90 79 SER A C 1
ATOM 585 O O . SER A 1 78 ? 13.941 45.688 -6.400 1.00 18.39 79 SER A O 1
ATOM 588 N N . PHE A 1 79 ? 15.434 47.178 -5.614 1.00 19.55 80 PHE A N 1
ATOM 589 C CA . PHE A 1 79 ? 16.012 46.240 -4.655 1.00 19.11 80 PHE A CA 1
ATOM 590 C C . PHE A 1 79 ? 14.953 45.830 -3.623 1.00 19.10 80 PHE A C 1
ATOM 591 O O . PHE A 1 79 ? 14.837 44.656 -3.274 1.00 17.99 80 PHE A O 1
ATOM 599 N N . GLY A 1 80 ? 14.182 46.801 -3.139 1.00 19.92 81 GLY A N 1
ATOM 600 C CA . GLY A 1 80 ? 13.137 46.497 -2.169 1.00 18.96 81 GLY A CA 1
ATOM 601 C C . GLY A 1 80 ? 12.076 45.565 -2.742 1.00 20.20 81 GLY A C 1
ATOM 602 O O . GLY A 1 80 ? 11.550 44.705 -2.036 1.00 18.89 81 GLY A O 1
ATOM 603 N N . ASP A 1 81 ? 11.751 45.731 -4.024 1.00 20.90 82 ASP A N 1
ATOM 604 C CA . ASP A 1 81 ? 10.764 44.867 -4.664 1.00 21.63 82 ASP A CA 1
ATOM 605 C C . ASP A 1 81 ? 11.345 43.453 -4.766 1.00 21.59 82 ASP A C 1
ATOM 606 O O . ASP A 1 81 ? 10.652 42.462 -4.541 1.00 22.13 82 ASP A O 1
ATOM 611 N N . TRP A 1 82 ? 12.624 43.368 -5.111 1.00 20.83 83 TRP A N 1
ATOM 612 C CA . TRP A 1 82 ? 13.299 42.079 -5.242 1.00 20.39 83 TRP A CA 1
ATOM 613 C C . TRP A 1 82 ? 13.436 41.401 -3.878 1.00 19.83 83 TRP A C 1
ATOM 614 O O . TRP A 1 82 ? 13.289 40.182 -3.749 1.00 21.02 83 TRP A O 1
ATOM 625 N N . ARG A 1 83 ? 13.731 42.195 -2.858 1.00 18.78 84 ARG A N 1
ATOM 626 C CA . ARG A 1 83 ? 13.872 41.658 -1.516 1.00 19.17 84 ARG A CA 1
ATOM 627 C C . ARG A 1 83 ? 12.550 41.044 -1.059 1.00 21.05 84 ARG A C 1
ATOM 628 O O . ARG A 1 83 ? 12.512 39.924 -0.540 1.00 22.86 84 ARG A O 1
ATOM 636 N N . LYS A 1 84 ? 11.460 41.773 -1.269 1.00 21.48 85 LYS A N 1
ATOM 637 C CA . LYS A 1 84 ? 10.137 41.301 -0.867 1.00 22.80 85 LYS A CA 1
ATOM 638 C C . LYS A 1 84 ? 9.637 40.088 -1.646 1.00 23.95 85 LYS A C 1
ATOM 639 O O . LYS A 1 84 ? 9.081 39.153 -1.064 1.00 24.23 85 LYS A O 1
ATOM 645 N N . VAL A 1 85 ? 9.852 40.090 -2.956 1.00 22.06 86 VAL A N 1
ATOM 646 C CA . VAL A 1 85 ? 9.359 39.008 -3.796 1.00 23.65 86 VAL A CA 1
ATOM 647 C C . VAL A 1 85 ? 10.267 37.796 -3.968 1.00 25.00 86 VAL A C 1
ATOM 648 O O . VAL A 1 85 ? 9.784 36.693 -4.260 1.00 24.45 86 VAL A O 1
ATOM 652 N N . VAL A 1 86 ? 11.572 37.986 -3.778 1.00 24.50 87 VAL A N 1
ATOM 653 C CA . VAL A 1 86 ? 12.518 36.889 -3.953 1.00 22.87 87 VAL A CA 1
ATOM 654 C C . VAL A 1 86 ? 13.340 36.501 -2.728 1.00 22.81 87 VAL A C 1
ATOM 655 O O . VAL A 1 86 ? 13.253 35.372 -2.247 1.00 23.08 87 VAL A O 1
ATOM 659 N N . LEU A 1 87 ? 14.143 37.435 -2.227 1.00 21.02 88 LEU A N 1
ATOM 660 C CA . LEU A 1 87 ? 15.021 37.157 -1.089 1.00 20.01 88 LEU A CA 1
ATOM 661 C C . LEU A 1 87 ? 14.298 36.658 0.164 1.00 20.48 88 LEU A C 1
ATOM 662 O O . LEU A 1 87 ? 14.744 35.706 0.807 1.00 18.83 88 LEU A O 1
ATOM 667 N N . LEU A 1 88 ? 13.184 37.291 0.517 1.00 20.24 89 LEU A N 1
ATOM 668 C CA . LEU A 1 88 ? 12.434 36.863 1.693 1.00 22.45 89 LEU A CA 1
ATOM 669 C C . LEU A 1 88 ? 11.906 35.436 1.546 1.00 22.60 89 LEU A C 1
ATOM 670 O O . LEU A 1 88 ? 11.724 34.732 2.537 1.00 22.80 89 LEU A O 1
ATOM 675 N N . SER A 1 89 ? 11.660 35.011 0.312 1.00 23.04 90 SER A N 1
ATOM 676 C CA . SER A 1 89 ? 11.166 33.662 0.063 1.00 23.95 90 SER A CA 1
ATOM 677 C C . SER A 1 89 ? 12.269 32.639 0.317 1.00 23.31 90 SER A C 1
ATOM 678 O O . SER A 1 89 ? 11.994 31.482 0.613 1.00 23.72 90 SER A O 1
ATOM 681 N N . GLN A 1 90 ? 13.522 33.073 0.214 1.00 21.45 91 GLN A N 1
ATOM 682 C CA . GLN A 1 90 ? 14.652 32.168 0.401 1.00 20.22 91 GLN A CA 1
ATOM 683 C C . GLN A 1 90 ? 15.008 31.963 1.861 1.00 21.21 91 GLN A C 1
ATOM 684 O O . GLN A 1 90 ? 15.342 30.853 2.276 1.00 21.23 91 GLN A O 1
ATOM 690 N N . GLN A 1 91 ? 14.937 33.034 2.644 1.00 20.61 92 GLN A N 1
ATOM 691 C CA . GLN A 1 91 ? 15.264 32.943 4.055 1.00 19.53 92 GLN A CA 1
ATOM 692 C C . GLN A 1 91 ? 14.797 34.177 4.793 1.00 20.08 92 GLN A C 1
ATOM 693 O O . GLN A 1 91 ? 14.975 35.298 4.322 1.00 20.91 92 GLN A O 1
ATOM 699 N N . ALA A 1 92 ? 14.214 33.960 5.964 1.00 21.80 93 ALA A N 1
ATOM 700 C CA . ALA A 1 92 ? 13.735 35.052 6.794 1.00 21.92 93 ALA A CA 1
ATOM 701 C C . ALA A 1 92 ? 14.907 35.920 7.254 1.00 20.71 93 ALA A C 1
ATOM 702 O O . ALA A 1 92 ? 15.973 35.417 7.593 1.00 20.11 93 ALA A O 1
ATOM 704 N N . HIS A 1 93 ? 14.696 37.230 7.244 1.00 20.25 94 HIS A N 1
ATOM 705 C CA . HIS A 1 93 ? 15.695 38.186 7.686 1.00 19.93 94 HIS A CA 1
ATOM 706 C C . HIS A 1 93 ? 14.948 39.494 7.922 1.00 20.43 94 HIS A C 1
ATOM 707 O O . HIS A 1 93 ? 13.852 39.693 7.391 1.00 20.91 94 HIS A O 1
ATOM 714 N N . ASP A 1 94 ? 15.528 40.381 8.722 1.00 19.81 95 ASP A N 1
ATOM 715 C CA . ASP A 1 94 ? 14.878 41.643 9.058 1.00 19.29 95 ASP A CA 1
ATOM 716 C C . ASP A 1 94 ? 15.119 42.793 8.107 1.00 19.38 95 ASP A C 1
ATOM 717 O O . ASP A 1 94 ? 14.267 43.670 7.970 1.00 18.56 95 ASP A O 1
ATOM 722 N N . CYS A 1 95 ? 16.273 42.797 7.449 1.00 17.51 96 CYS A N 1
ATOM 723 C CA . CYS A 1 95 ? 16.626 43.923 6.594 1.00 17.39 96 CYS A CA 1
ATOM 724 C C . CYS A 1 95 ? 17.708 43.488 5.613 1.00 18.39 96 CYS A C 1
ATOM 725 O O . CYS A 1 95 ? 18.552 42.657 5.943 1.00 16.46 96 CYS A O 1
ATOM 728 N N . ALA A 1 96 ? 17.683 44.042 4.408 1.00 16.59 97 ALA A N 1
ATOM 729 C CA . ALA A 1 96 ? 18.692 43.685 3.419 1.00 16.24 97 ALA A CA 1
ATOM 730 C C . ALA A 1 96 ? 19.339 44.937 2.852 1.00 16.88 97 ALA A C 1
ATOM 731 O O . ALA A 1 96 ? 18.655 45.902 2.529 1.00 16.21 97 ALA A O 1
ATOM 733 N N . PHE A 1 97 ? 20.664 44.923 2.746 1.00 16.61 98 PHE A N 1
ATOM 734 C CA . PHE A 1 97 ? 21.386 46.057 2.194 1.00 16.18 98 PHE A CA 1
ATOM 735 C C . PHE A 1 97 ? 22.133 45.639 0.945 1.00 16.64 98 PHE A C 1
ATOM 736 O O . PHE A 1 97 ? 22.770 44.588 0.919 1.00 16.34 98 PHE A O 1
ATOM 744 N N . LEU A 1 98 ? 22.064 46.480 -0.080 1.00 15.67 99 LEU A N 1
ATOM 745 C CA . LEU A 1 98 ? 22.750 46.221 -1.335 1.00 16.20 99 LEU A CA 1
ATOM 746 C C . LEU A 1 98 ? 24.081 46.960 -1.265 1.00 16.26 99 LEU A C 1
ATOM 747 O O . LEU A 1 98 ? 24.115 48.178 -1.104 1.00 15.34 99 LEU A O 1
ATOM 752 N N . ASN A 1 99 ? 25.174 46.206 -1.365 1.00 15.13 100 ASN A N 1
ATOM 753 C CA . ASN A 1 99 ? 26.533 46.757 -1.312 1.00 16.57 100 ASN A CA 1
ATOM 754 C C . ASN A 1 99 ? 26.921 46.919 -2.787 1.00 16.38 100 ASN A C 1
ATOM 755 O O . ASN A 1 99 ? 27.088 45.929 -3.501 1.00 17.80 100 ASN A O 1
ATOM 760 N N . THR A 1 100 ? 27.047 48.160 -3.247 1.00 15.73 101 THR A N 1
ATOM 761 C CA . THR A 1 100 ? 27.348 48.405 -4.653 1.00 16.15 101 THR A CA 1
ATOM 762 C C . THR A 1 100 ? 28.655 49.143 -4.914 1.00 15.72 101 THR A C 1
ATOM 763 O O . THR A 1 100 ? 29.020 50.042 -4.173 1.00 16.42 101 THR A O 1
ATOM 767 N N . ALA A 1 101 ? 29.346 48.764 -5.985 1.00 15.97 102 ALA A N 1
ATOM 768 C CA . ALA A 1 101 ? 30.616 49.398 -6.338 1.00 19.41 102 ALA A CA 1
ATOM 769 C C . ALA A 1 101 ? 30.381 50.673 -7.142 1.00 21.88 102 ALA A C 1
ATOM 770 O O . ALA A 1 101 ? 31.198 51.590 -7.113 1.00 23.73 102 ALA A O 1
ATOM 772 N N . THR A 1 102 ? 29.253 50.701 -7.848 1.00 21.95 103 THR A N 1
ATOM 773 C CA . THR A 1 102 ? 28.813 51.806 -8.711 1.00 24.53 103 THR A CA 1
ATOM 774 C C . THR A 1 102 ? 28.752 53.186 -8.061 1.00 23.45 103 THR A C 1
ATOM 775 O O . THR A 1 102 ? 28.048 53.367 -7.101 1.00 22.34 103 THR A O 1
ATOM 779 N N . ALA A 1 103 ? 29.450 54.181 -8.590 1.00 25.03 104 ALA A N 1
ATOM 780 C CA . ALA A 1 103 ? 29.353 55.510 -7.981 1.00 25.12 104 ALA A CA 1
ATOM 781 C C . ALA A 1 103 ? 27.930 56.034 -8.205 1.00 24.30 104 ALA A C 1
ATOM 782 O O . ALA A 1 103 ? 27.371 55.857 -9.284 1.00 24.48 104 ALA A O 1
ATOM 784 N N . LEU A 1 104 ? 27.344 56.671 -7.193 1.00 24.67 105 LEU A N 1
ATOM 785 C CA . LEU A 1 104 ? 25.986 57.205 -7.314 1.00 24.19 105 LEU A CA 1
ATOM 786 C C . LEU A 1 104 ? 26.005 58.520 -8.097 1.00 25.37 105 LEU A C 1
ATOM 787 O O . LEU A 1 104 ? 26.987 59.273 -8.037 1.00 25.30 105 LEU A O 1
ATOM 792 N N . ASP A 1 105 ? 24.919 58.809 -8.816 1.00 24.73 106 ASP A N 1
ATOM 793 C CA . ASP A 1 105 ? 24.879 60.015 -9.644 1.00 23.50 106 ASP A CA 1
ATOM 794 C C . ASP A 1 105 ? 24.916 61.370 -8.944 1.00 24.56 106 ASP A C 1
ATOM 795 O O . ASP A 1 105 ? 25.261 62.369 -9.572 1.00 25.50 106 ASP A O 1
ATOM 800 N N . ASP A 1 106 ? 24.565 61.423 -7.664 1.00 22.87 107 ASP A N 1
ATOM 801 C CA . ASP A 1 106 ? 24.613 62.690 -6.946 1.00 25.40 107 ASP A CA 1
ATOM 802 C C . ASP A 1 106 ? 25.776 62.664 -5.958 1.00 26.29 107 ASP A C 1
ATOM 803 O O . ASP A 1 106 ? 25.832 63.446 -5.012 1.00 25.64 107 ASP A O 1
ATOM 808 N N . SER A 1 107 ? 26.706 61.750 -6.210 1.00 28.51 108 SER A N 1
ATOM 809 C CA . SER A 1 107 ? 27.899 61.566 -5.389 1.00 30.17 108 SER A CA 1
ATOM 810 C C . SER A 1 107 ? 27.649 61.309 -3.905 1.00 29.97 108 SER A C 1
ATOM 811 O O . SER A 1 107 ? 28.461 61.678 -3.052 1.00 31.77 108 SER A O 1
ATOM 814 N N . THR A 1 108 ? 26.516 60.687 -3.598 1.00 27.83 109 THR A N 1
ATOM 815 C CA . THR A 1 108 ? 26.205 60.329 -2.221 1.00 24.68 109 THR A CA 1
ATOM 816 C C . THR A 1 108 ? 26.788 58.926 -2.079 1.00 22.84 109 THR A C 1
ATOM 817 O O . THR A 1 108 ? 27.260 58.351 -3.058 1.00 22.04 109 THR A O 1
ATOM 821 N N . ILE A 1 109 ? 26.762 58.365 -0.878 1.00 20.62 110 ILE A N 1
ATOM 822 C CA . ILE A 1 109 ? 27.342 57.041 -0.696 1.00 20.16 110 ILE A CA 1
ATOM 823 C C . ILE A 1 109 ? 26.399 56.018 -0.080 1.00 19.19 110 ILE A C 1
ATOM 824 O O . ILE A 1 109 ? 26.817 54.904 0.240 1.00 18.07 110 ILE A O 1
ATOM 829 N N . GLY A 1 110 ? 25.132 56.393 0.081 1.00 19.21 111 GLY A N 1
ATOM 830 C CA . GLY A 1 110 ? 24.168 55.469 0.651 1.00 19.37 111 GLY A CA 1
ATOM 831 C C . GLY A 1 110 ? 22.743 55.985 0.628 1.00 19.92 111 GLY A C 1
ATOM 832 O O . GLY A 1 110 ? 22.506 57.162 0.365 1.00 19.72 111 GLY A O 1
ATOM 833 N N . LEU A 1 111 ? 21.790 55.097 0.893 1.00 19.24 112 LEU A N 1
ATOM 834 C CA . LEU A 1 111 ? 20.378 55.469 0.916 1.00 20.00 112 LEU A CA 1
ATOM 835 C C . LEU A 1 111 ? 19.594 54.385 1.652 1.00 20.54 112 LEU A C 1
ATOM 836 O O . LEU A 1 111 ? 19.956 53.212 1.605 1.00 19.80 112 LEU A O 1
ATOM 841 N N . ALA A 1 112 ? 18.525 54.781 2.335 1.00 20.15 113 ALA A N 1
ATOM 842 C CA . ALA A 1 112 ? 17.692 53.830 3.062 1.00 20.89 113 ALA A CA 1
ATOM 843 C C . ALA A 1 112 ? 16.310 54.425 3.283 1.00 21.68 113 ALA A C 1
ATOM 844 O O . ALA A 1 112 ? 16.125 55.634 3.172 1.00 22.53 113 ALA A O 1
ATOM 846 N N . TYR A 1 113 ? 15.344 53.573 3.602 1.00 21.74 114 TYR A N 1
ATOM 847 C CA . TYR A 1 113 ? 13.985 54.036 3.865 1.00 22.74 114 TYR A CA 1
ATOM 848 C C . TYR A 1 113 ? 13.833 54.327 5.349 1.00 24.18 114 TYR A C 1
ATOM 849 O O . TYR A 1 113 ? 14.011 53.440 6.181 1.00 25.02 114 TYR A O 1
ATOM 858 N N . SER A 1 114 ? 13.511 55.571 5.687 1.00 25.41 115 SER A N 1
ATOM 859 C CA . SER A 1 114 ? 13.336 55.936 7.084 1.00 26.88 115 SER A CA 1
ATOM 860 C C . SER A 1 114 ? 12.195 55.116 7.687 1.00 26.97 115 SER A C 1
ATOM 861 O O . SER A 1 114 ? 11.134 54.967 7.072 1.00 26.26 115 SER A O 1
ATOM 864 N N . ASN A 1 115 ? 12.434 54.561 8.873 1.00 26.80 116 ASN A N 1
ATOM 865 C CA . ASN A 1 115 ? 11.436 53.761 9.585 1.00 27.59 116 ASN A CA 1
ATOM 866 C C . ASN A 1 115 ? 11.042 52.481 8.857 1.00 27.49 116 ASN A C 1
ATOM 867 O O . ASN A 1 115 ? 10.019 51.878 9.181 1.00 26.45 116 ASN A O 1
ATOM 872 N N . GLY A 1 116 ? 11.856 52.053 7.896 1.00 24.45 117 GLY A N 1
ATOM 873 C CA . GLY A 1 116 ? 11.516 50.861 7.139 1.00 23.96 117 GLY A CA 1
ATOM 874 C C . GLY A 1 116 ? 11.796 49.501 7.755 1.00 22.19 117 GLY A C 1
ATOM 875 O O . GLY A 1 116 ? 11.330 48.492 7.230 1.00 21.05 117 GLY A O 1
ATOM 876 N N . MET A 1 117 ? 12.534 49.461 8.860 1.00 22.18 118 MET A N 1
ATOM 877 C CA . MET A 1 117 ? 12.877 48.187 9.492 1.00 22.87 118 MET A CA 1
ATOM 878 C C . MET A 1 117 ? 11.699 47.226 9.616 1.00 23.78 118 MET A C 1
ATOM 879 O O . MET A 1 117 ? 10.638 47.586 10.142 1.00 24.16 118 MET A O 1
ATOM 884 N N . CYS A 1 118 ? 11.917 46.008 9.116 1.00 22.38 119 CYS A N 1
ATOM 885 C CA . CYS A 1 118 ? 10.951 44.912 9.119 1.00 22.93 119 CYS A CA 1
ATOM 886 C C . CYS A 1 118 ? 9.934 44.935 7.992 1.00 22.32 119 CYS A C 1
ATOM 887 O O . CYS A 1 118 ? 9.349 43.902 7.670 1.00 23.85 119 CYS A O 1
ATOM 890 N N . ASP A 1 119 ? 9.703 46.091 7.380 1.00 23.09 120 ASP A N 1
ATOM 891 C CA . ASP A 1 119 ? 8.733 46.115 6.299 1.00 24.37 120 ASP A CA 1
ATOM 892 C C . ASP A 1 119 ? 9.223 45.255 5.146 1.00 24.75 120 ASP A C 1
ATOM 893 O O . ASP A 1 119 ? 10.378 45.357 4.730 1.00 25.03 120 ASP A O 1
ATOM 898 N N . PRO A 1 120 ? 8.348 44.389 4.615 1.00 25.70 121 PRO A N 1
ATOM 899 C CA . PRO A 1 120 ? 8.715 43.512 3.503 1.00 25.99 121 PRO A CA 1
ATOM 900 C C . PRO A 1 120 ? 9.422 44.222 2.357 1.00 25.62 121 PRO A C 1
ATOM 901 O O . PRO A 1 120 ? 10.405 43.718 1.824 1.00 24.85 121 PRO A O 1
ATOM 905 N N . LYS A 1 121 ? 8.926 45.394 1.981 1.00 25.83 122 LYS A N 1
ATOM 906 C CA . LYS A 1 121 ? 9.531 46.128 0.880 1.00 25.26 122 LYS A CA 1
ATOM 907 C C . LYS A 1 121 ? 10.503 47.224 1.308 1.00 23.99 122 LYS A C 1
ATOM 908 O O . LYS A 1 121 ? 11.572 47.371 0.711 1.00 24.86 122 LYS A O 1
ATOM 914 N N . PHE A 1 122 ? 10.152 47.974 2.347 1.00 21.97 123 PHE A N 1
ATOM 915 C CA . PHE A 1 122 ? 10.980 49.091 2.792 1.00 21.74 123 PHE A CA 1
ATOM 916 C C . PHE A 1 122 ? 12.133 48.824 3.759 1.00 21.44 123 PHE A C 1
ATOM 917 O O . PHE A 1 122 ? 12.838 49.765 4.160 1.00 19.42 123 PHE A O 1
ATOM 925 N N . SER A 1 123 ? 12.329 47.566 4.146 1.00 19.53 124 SER A N 1
ATOM 926 C CA . SER A 1 123 ? 13.418 47.255 5.059 1.00 19.33 124 SER A CA 1
ATOM 927 C C . SER A 1 123 ? 14.659 46.949 4.243 1.00 18.96 124 SER A C 1
ATOM 928 O O . SER A 1 123 ? 15.182 45.827 4.257 1.00 16.10 124 SER A O 1
ATOM 931 N N . VAL A 1 124 ? 15.120 47.962 3.518 1.00 17.62 125 VAL A N 1
ATOM 932 C CA . VAL A 1 124 ? 16.306 47.814 2.696 1.00 17.16 125 VAL A CA 1
ATOM 933 C C . VAL A 1 124 ? 17.138 49.077 2.736 1.00 18.44 125 VAL A C 1
ATOM 934 O O . VAL A 1 124 ? 16.655 50.157 3.098 1.00 16.42 125 VAL A O 1
ATOM 938 N N . GLY A 1 125 ? 18.405 48.921 2.381 1.00 17.45 126 GLY A N 1
ATOM 939 C CA . GLY A 1 125 ? 19.314 50.042 2.356 1.00 17.07 126 GLY A CA 1
ATOM 940 C C . GLY A 1 125 ? 20.264 49.824 1.197 1.00 17.79 126 GLY A C 1
ATOM 941 O O . GLY A 1 125 ? 20.329 48.728 0.642 1.00 15.87 126 GLY A O 1
ATOM 942 N N . LEU A 1 126 ? 21.009 50.868 0.856 1.00 16.97 127 LEU A N 1
ATOM 943 C CA . LEU A 1 126 ? 21.962 50.843 -0.246 1.00 17.73 127 LEU A CA 1
ATOM 944 C C . LEU A 1 126 ? 23.252 51.449 0.292 1.00 16.76 127 LEU A C 1
ATOM 945 O O . LEU A 1 126 ? 23.233 52.511 0.924 1.00 16.23 127 LEU A O 1
ATOM 950 N N . VAL A 1 127 ? 24.371 50.774 0.058 1.00 16.54 128 VAL A N 1
ATOM 951 C CA . VAL A 1 127 ? 25.652 51.278 0.525 1.00 16.78 128 VAL A CA 1
ATOM 952 C C . VAL A 1 127 ? 26.682 51.184 -0.595 1.00 17.36 128 VAL A C 1
ATOM 953 O O . VAL A 1 127 ? 26.898 50.120 -1.163 1.00 16.92 128 VAL A O 1
ATOM 957 N N . GLN A 1 128 ? 27.310 52.310 -0.920 1.00 17.85 129 GLN A N 1
ATOM 958 C CA . GLN A 1 128 ? 28.319 52.323 -1.967 1.00 18.27 129 GLN A CA 1
ATOM 959 C C . GLN A 1 128 ? 29.650 51.988 -1.296 1.00 17.86 129 GLN A C 1
ATOM 960 O O . GLN A 1 128 ? 29.947 52.503 -0.223 1.00 17.33 129 GLN A O 1
ATOM 966 N N . ASP A 1 129 ? 30.424 51.101 -1.914 1.00 18.94 130 ASP A N 1
ATOM 967 C CA . ASP A 1 129 ? 31.730 50.680 -1.390 1.00 19.25 130 ASP A CA 1
ATOM 968 C C . ASP A 1 129 ? 32.688 51.834 -1.699 1.00 20.29 130 ASP A C 1
ATOM 969 O O . ASP A 1 129 ? 33.571 51.724 -2.552 1.00 20.51 130 ASP A O 1
ATOM 974 N N . HIS A 1 130 ? 32.507 52.935 -0.977 1.00 20.06 131 HIS A N 1
ATOM 975 C CA . HIS A 1 130 ? 33.255 54.167 -1.213 1.00 20.93 131 HIS A CA 1
ATOM 976 C C . HIS A 1 130 ? 34.695 54.324 -0.743 1.00 22.58 131 HIS A C 1
ATOM 977 O O . HIS A 1 130 ? 35.331 55.334 -1.057 1.00 22.64 131 HIS A O 1
ATOM 984 N N . SER A 1 131 ? 35.219 53.346 -0.015 1.00 22.42 132 SER A N 1
ATOM 985 C CA . SER A 1 131 ? 36.580 53.456 0.500 1.00 23.46 132 SER A CA 1
ATOM 986 C C . SER A 1 131 ? 37.243 52.097 0.688 1.00 24.43 132 SER A C 1
ATOM 987 O O . SER A 1 131 ? 36.565 51.081 0.856 1.00 22.31 132 SER A O 1
ATOM 990 N N . SER A 1 132 ? 38.573 52.082 0.650 1.00 25.31 133 SER A N 1
ATOM 991 C CA . SER A 1 132 ? 39.319 50.845 0.852 1.00 25.06 133 SER A CA 1
ATOM 992 C C . SER A 1 132 ? 39.348 50.605 2.360 1.00 25.90 133 SER A C 1
ATOM 993 O O . SER A 1 132 ? 39.713 49.528 2.836 1.00 26.66 133 SER A O 1
ATOM 996 N N . ASN A 1 133 ? 38.964 51.627 3.113 1.00 25.13 134 ASN A N 1
ATOM 997 C CA . ASN A 1 133 ? 38.908 51.513 4.561 1.00 24.56 134 ASN A CA 1
ATOM 998 C C . ASN A 1 133 ? 37.534 50.921 4.862 1.00 24.49 134 ASN A C 1
ATOM 999 O O . ASN A 1 133 ? 36.522 51.623 4.794 1.00 22.73 134 ASN A O 1
ATOM 1004 N N . VAL A 1 134 ? 37.505 49.632 5.187 1.00 21.84 135 VAL A N 1
ATOM 1005 C CA . VAL A 1 134 ? 36.257 48.928 5.472 1.00 21.29 135 VAL A CA 1
ATOM 1006 C C . VAL A 1 134 ? 35.474 49.517 6.639 1.00 21.16 135 VAL A C 1
ATOM 1007 O O . VAL A 1 134 ? 34.234 49.508 6.637 1.00 19.27 135 VAL A O 1
ATOM 1011 N N . PHE A 1 135 ? 36.178 50.029 7.644 1.00 19.99 136 PHE A N 1
ATOM 1012 C CA . PHE A 1 135 ? 35.484 50.630 8.767 1.00 20.84 136 PHE A CA 1
ATOM 1013 C C . PHE A 1 135 ? 34.652 51.790 8.239 1.00 20.89 136 PHE A C 1
ATOM 1014 O O . PHE A 1 135 ? 33.499 51.955 8.625 1.00 22.51 136 PHE A O 1
ATOM 1022 N N . MET A 1 136 ? 35.245 52.593 7.358 1.00 20.19 137 MET A N 1
ATOM 1023 C CA . MET A 1 136 ? 34.548 53.746 6.796 1.00 22.44 137 MET A CA 1
ATOM 1024 C C . MET A 1 136 ? 33.277 53.338 6.068 1.00 20.44 137 MET A C 1
ATOM 1025 O O . MET A 1 136 ? 32.250 54.008 6.172 1.00 20.09 137 MET A O 1
ATOM 1030 N N . VAL A 1 137 ? 33.337 52.234 5.335 1.00 19.38 138 VAL A N 1
ATOM 1031 C CA . VAL A 1 137 ? 32.156 51.770 4.620 1.00 19.29 138 VAL A CA 1
ATOM 1032 C C . VAL A 1 137 ? 31.144 51.214 5.629 1.00 20.48 138 VAL A C 1
ATOM 1033 O O . VAL A 1 137 ? 29.937 51.372 5.455 1.00 19.21 138 VAL A O 1
ATOM 1037 N N . ALA A 1 138 ? 31.639 50.585 6.696 1.00 18.22 139 ALA A N 1
ATOM 1038 C CA . ALA A 1 138 ? 30.766 50.026 7.726 1.00 18.72 139 ALA A CA 1
ATOM 1039 C C . ALA A 1 138 ? 30.008 51.144 8.439 1.00 20.15 139 ALA A C 1
ATOM 1040 O O . ALA A 1 138 ? 28.861 50.961 8.850 1.00 19.38 139 ALA A O 1
ATOM 1042 N N . VAL A 1 139 ? 30.653 52.297 8.603 1.00 18.52 140 VAL A N 1
ATOM 1043 C CA . VAL A 1 139 ? 29.996 53.434 9.246 1.00 20.23 140 VAL A CA 1
ATOM 1044 C C . VAL A 1 139 ? 28.802 53.868 8.387 1.00 18.91 140 VAL A C 1
ATOM 1045 O O . VAL A 1 139 ? 27.744 54.232 8.911 1.00 19.54 140 VAL A O 1
ATOM 1049 N N . THR A 1 140 ? 28.975 53.829 7.068 1.00 18.41 141 THR A N 1
ATOM 1050 C CA . THR A 1 140 ? 27.898 54.209 6.156 1.00 18.23 141 THR A CA 1
ATOM 1051 C C . THR A 1 140 ? 26.754 53.205 6.282 1.00 18.27 141 THR A C 1
ATOM 1052 O O . THR A 1 140 ? 25.589 53.587 6.365 1.00 19.21 141 THR A O 1
ATOM 1056 N N . MET A 1 141 ? 27.085 51.919 6.310 1.00 17.32 142 MET A N 1
ATOM 1057 C CA . MET A 1 141 ? 26.055 50.895 6.445 1.00 17.40 142 MET A CA 1
ATOM 1058 C C . MET A 1 141 ? 25.322 51.068 7.775 1.00 18.21 142 MET A C 1
ATOM 1059 O O . MET A 1 141 ? 24.106 50.905 7.853 1.00 19.64 142 MET A O 1
ATOM 1064 N N . THR A 1 142 ? 26.073 51.395 8.821 1.00 17.60 143 THR A N 1
ATOM 1065 C CA . THR A 1 142 ? 25.510 51.600 10.153 1.00 18.74 143 THR A CA 1
ATOM 1066 C C . THR A 1 142 ? 24.571 52.817 10.133 1.00 20.68 143 THR A C 1
ATOM 1067 O O . THR A 1 142 ? 23.511 52.819 10.763 1.00 21.41 143 THR A O 1
ATOM 1071 N N . HIS A 1 143 ? 24.985 53.840 9.392 1.00 20.36 144 HIS A N 1
ATOM 1072 C CA . HIS A 1 143 ? 24.230 55.077 9.224 1.00 20.46 144 HIS A CA 1
ATOM 1073 C C . HIS A 1 143 ? 22.900 54.792 8.524 1.00 20.91 144 HIS A C 1
ATOM 1074 O O . HIS A 1 143 ? 21.848 55.269 8.961 1.00 21.70 144 HIS A O 1
ATOM 1081 N N . GLU A 1 144 ? 22.947 54.015 7.440 1.00 18.59 145 GLU A N 1
ATOM 1082 C CA . GLU A 1 144 ? 21.733 53.687 6.689 1.00 18.23 145 GLU A CA 1
ATOM 1083 C C . GLU A 1 144 ? 20.823 52.782 7.512 1.00 19.50 145 GLU A C 1
ATOM 1084 O O . GLU A 1 144 ? 19.597 52.875 7.422 1.00 18.87 145 GLU A O 1
ATOM 1090 N N . LEU A 1 145 ? 21.404 51.891 8.311 1.00 19.68 146 LEU A N 1
ATOM 1091 C CA . LEU A 1 145 ? 20.565 51.050 9.164 1.00 19.73 146 LEU A CA 1
ATOM 1092 C C . LEU A 1 145 ? 19.890 51.993 10.161 1.00 20.86 146 LEU A C 1
ATOM 1093 O O . LEU A 1 145 ? 18.755 51.763 10.581 1.00 21.87 146 LEU A O 1
ATOM 1098 N N . GLY A 1 146 ? 20.600 53.063 10.517 1.00 20.81 147 GLY A N 1
ATOM 1099 C CA . GLY A 1 146 ? 20.076 54.049 11.448 1.00 22.62 147 GLY A CA 1
ATOM 1100 C C . GLY A 1 146 ? 18.779 54.649 10.941 1.00 23.35 147 GLY A C 1
ATOM 1101 O O . GLY A 1 146 ? 17.819 54.804 11.700 1.00 23.11 147 GLY A O 1
ATOM 1102 N N . HIS A 1 147 ? 18.752 54.995 9.657 1.00 22.18 148 HIS A N 1
ATOM 1103 C CA . HIS A 1 147 ? 17.554 55.550 9.042 1.00 23.00 148 HIS A CA 1
ATOM 1104 C C . HIS A 1 147 ? 16.452 54.493 9.079 1.00 23.80 148 HIS A C 1
ATOM 1105 O O . HIS A 1 147 ? 15.302 54.803 9.387 1.00 24.25 148 HIS A O 1
ATOM 1112 N N . ASN A 1 148 ? 16.807 53.249 8.754 1.00 22.26 149 ASN A N 1
ATOM 1113 C CA . ASN A 1 148 ? 15.851 52.142 8.767 1.00 22.30 149 ASN A CA 1
ATOM 1114 C C . ASN A 1 148 ? 15.197 52.076 10.149 1.00 23.39 149 ASN A C 1
ATOM 1115 O O . ASN A 1 148 ? 14.009 51.760 10.275 1.00 22.31 149 ASN A O 1
ATOM 1120 N N . LEU A 1 149 ? 15.997 52.365 11.175 1.00 23.82 150 LEU A N 1
ATOM 1121 C CA . LEU A 1 149 ? 15.557 52.333 12.568 1.00 25.32 150 LEU A CA 1
ATOM 1122 C C . LEU A 1 149 ? 14.987 53.661 13.082 1.00 27.08 150 LEU A C 1
ATOM 1123 O O . LEU A 1 149 ? 14.963 53.903 14.290 1.00 27.87 150 LEU A O 1
ATOM 1128 N N . GLY A 1 150 ? 14.554 54.521 12.164 1.00 27.93 151 GLY A N 1
ATOM 1129 C CA . GLY A 1 150 ? 13.945 55.785 12.548 1.00 29.51 151 GLY A CA 1
ATOM 1130 C C . GLY A 1 150 ? 14.807 56.981 12.916 1.00 30.44 151 GLY A C 1
ATOM 1131 O O . GLY A 1 150 ? 14.275 58.013 13.320 1.00 30.09 151 GLY A O 1
ATOM 1132 N N . MET A 1 151 ? 16.123 56.869 12.771 1.00 29.94 152 MET A N 1
ATOM 1133 C CA . MET A 1 151 ? 17.009 57.972 13.118 1.00 30.50 152 MET A CA 1
ATOM 1134 C C . MET A 1 151 ? 17.117 59.021 12.023 1.00 30.99 152 MET A C 1
ATOM 1135 O O . MET A 1 151 ? 17.099 58.698 10.841 1.00 31.31 152 MET A O 1
ATOM 1140 N N . ALA A 1 152 ? 17.229 60.280 12.432 1.00 31.24 153 ALA A N 1
ATOM 1141 C CA . ALA A 1 152 ? 17.382 61.388 11.497 1.00 32.00 153 ALA A CA 1
ATOM 1142 C C . ALA A 1 152 ? 18.819 61.885 11.635 1.00 31.83 153 ALA A C 1
ATOM 1143 O O . ALA A 1 152 ? 19.557 61.416 12.497 1.00 32.84 153 ALA A O 1
ATOM 1145 N N . HIS A 1 153 ? 19.211 62.834 10.794 1.00 33.26 154 HIS A N 1
ATOM 1146 C CA . HIS A 1 153 ? 20.566 63.371 10.822 1.00 35.08 154 HIS A CA 1
ATOM 1147 C C . HIS A 1 153 ? 20.872 64.241 12.034 1.00 37.93 154 HIS A C 1
ATOM 1148 O O . HIS A 1 153 ? 19.977 64.847 12.630 1.00 38.98 154 HIS A O 1
ATOM 1155 N N . ASP A 1 154 ? 22.148 64.290 12.401 1.00 39.75 155 ASP A N 1
ATOM 1156 C CA . ASP A 1 154 ? 22.574 65.119 13.517 1.00 42.04 155 ASP A CA 1
ATOM 1157 C C . ASP A 1 154 ? 22.787 66.521 12.972 1.00 44.21 155 ASP A C 1
ATOM 1158 O O . ASP A 1 154 ? 23.898 66.881 12.576 1.00 44.99 155 ASP A O 1
ATOM 1163 N N . GLU A 1 155 ? 21.705 67.293 12.937 1.00 46.65 156 GLU A N 1
ATOM 1164 C CA . GLU A 1 155 ? 21.738 68.662 12.440 1.00 49.61 156 GLU A CA 1
ATOM 1165 C C . GLU A 1 155 ? 21.033 69.574 13.437 1.00 50.83 156 GLU A C 1
ATOM 1166 O O . GLU A 1 155 ? 20.054 69.106 14.061 1.00 52.10 156 GLU A O 1
ATOM 1172 N N . CYS A 1 161 ? 26.219 66.940 16.414 1.00 51.53 162 CYS A N 1
ATOM 1173 C CA . CYS A 1 161 ? 27.478 66.142 16.459 1.00 50.62 162 CYS A CA 1
ATOM 1174 C C . CYS A 1 161 ? 27.976 65.833 15.045 1.00 51.27 162 CYS A C 1
ATOM 1175 O O . CYS A 1 161 ? 27.317 65.128 14.273 1.00 52.55 162 CYS A O 1
ATOM 1178 N N . SER A 1 162 ? 29.152 66.362 14.720 1.00 50.05 163 SER A N 1
ATOM 1179 C CA . SER A 1 162 ? 29.753 66.192 13.401 1.00 48.73 163 SER A CA 1
ATOM 1180 C C . SER A 1 162 ? 30.515 64.888 13.164 1.00 47.11 163 SER A C 1
ATOM 1181 O O . SER A 1 162 ? 30.815 64.543 12.019 1.00 47.87 163 SER A O 1
ATOM 1184 N N . SER A 1 163 ? 30.832 64.163 14.229 1.00 45.00 164 SER A N 1
ATOM 1185 C CA . SER A 1 163 ? 31.562 62.911 14.078 1.00 43.15 164 SER A CA 1
ATOM 1186 C C . SER A 1 163 ? 30.722 61.689 14.446 1.00 41.44 164 SER A C 1
ATOM 1187 O O . SER A 1 163 ? 31.192 60.555 14.352 1.00 41.41 164 SER A O 1
ATOM 1190 N N . CYS A 1 164 ? 29.483 61.914 14.868 1.00 40.42 165 CYS A N 1
ATOM 1191 C CA . CYS A 1 164 ? 28.611 60.800 15.224 1.00 39.59 165 CYS A CA 1
ATOM 1192 C C . CYS A 1 164 ? 28.134 60.073 13.973 1.00 37.09 165 CYS A C 1
ATOM 1193 O O . CYS A 1 164 ? 28.112 60.641 12.880 1.00 36.30 165 CYS A O 1
ATOM 1196 N N . ILE A 1 165 ? 27.746 58.816 14.150 1.00 34.48 166 ILE A N 1
ATOM 1197 C CA . ILE A 1 165 ? 27.287 57.981 13.051 1.00 31.87 166 ILE A CA 1
ATOM 1198 C C . ILE A 1 165 ? 26.260 58.641 12.136 1.00 30.86 166 ILE A C 1
ATOM 1199 O O . ILE A 1 165 ? 26.402 58.592 10.912 1.00 28.96 166 ILE A O 1
ATOM 1204 N N . MET A 1 166 ? 25.239 59.263 12.722 1.00 30.61 167 MET A N 1
ATOM 1205 C CA . MET A 1 166 ? 24.184 59.893 11.934 1.00 32.00 167 MET A CA 1
ATOM 1206 C C . MET A 1 166 ? 24.486 61.298 11.432 1.00 34.21 167 MET A C 1
ATOM 1207 O O . MET A 1 166 ? 23.578 62.073 11.118 1.00 34.36 167 MET A O 1
ATOM 1212 N N . SER A 1 167 ? 25.768 61.625 11.348 1.00 35.85 168 SER A N 1
ATOM 1213 C CA . SER A 1 167 ? 26.172 62.924 10.844 1.00 37.68 168 SER A CA 1
ATOM 1214 C C . SER A 1 167 ? 25.785 62.950 9.370 1.00 38.29 168 SER A C 1
ATOM 1215 O O . SER A 1 167 ? 25.901 61.944 8.678 1.00 38.41 168 SER A O 1
ATOM 1218 N N . PRO A 1 168 ? 25.308 64.098 8.871 1.00 39.90 169 PRO A N 1
ATOM 1219 C CA . PRO A 1 168 ? 24.922 64.171 7.458 1.00 40.90 169 PRO A CA 1
ATOM 1220 C C . PRO A 1 168 ? 26.080 63.965 6.477 1.00 42.42 169 PRO A C 1
ATOM 1221 O O . PRO A 1 168 ? 25.885 63.427 5.390 1.00 44.44 169 PRO A O 1
ATOM 1225 N N . ALA A 1 169 ? 27.284 64.376 6.859 1.00 43.30 170 ALA A N 1
ATOM 1226 C CA . ALA A 1 169 ? 28.449 64.218 5.988 1.00 44.92 170 ALA A CA 1
ATOM 1227 C C . ALA A 1 169 ? 29.454 63.249 6.598 1.00 45.92 170 ALA A C 1
ATOM 1228 O O . ALA A 1 169 ? 29.643 63.225 7.816 1.00 45.11 170 ALA A O 1
ATOM 1230 N N . ALA A 1 170 ? 30.100 62.459 5.743 1.00 47.77 171 ALA A N 1
ATOM 1231 C CA . ALA A 1 170 ? 31.081 61.469 6.184 1.00 49.56 171 ALA A CA 1
ATOM 1232 C C . ALA A 1 170 ? 32.382 62.095 6.683 1.00 50.42 171 ALA A C 1
ATOM 1233 O O . ALA A 1 170 ? 33.237 62.489 5.893 1.00 52.16 171 ALA A O 1
ATOM 1235 N N . SER A 1 171 ? 32.532 62.161 8.000 1.00 50.93 172 SER A N 1
ATOM 1236 C CA . SER A 1 171 ? 33.725 62.735 8.617 1.00 50.47 172 SER A CA 1
ATOM 1237 C C . SER A 1 171 ? 35.011 62.073 8.136 1.00 50.10 172 SER A C 1
ATOM 1238 O O . SER A 1 171 ? 34.980 61.001 7.532 1.00 50.31 172 SER A O 1
ATOM 1241 N N . SER A 1 172 ? 36.141 62.723 8.400 1.00 49.34 173 SER A N 1
ATOM 1242 C CA . SER A 1 172 ? 37.440 62.177 8.021 1.00 49.08 173 SER A CA 1
ATOM 1243 C C . SER A 1 172 ? 37.889 61.233 9.131 1.00 47.70 173 SER A C 1
ATOM 1244 O O . SER A 1 172 ? 38.705 60.343 8.914 1.00 47.81 173 SER A O 1
ATOM 1247 N N . GLY A 1 173 ? 37.346 61.448 10.326 1.00 46.42 174 GLY A N 1
ATOM 1248 C CA . GLY A 1 173 ? 37.677 60.615 11.466 1.00 44.99 174 GLY A CA 1
ATOM 1249 C C . GLY A 1 173 ? 36.395 60.252 12.189 1.00 44.27 174 GLY A C 1
ATOM 1250 O O . GLY A 1 173 ? 36.199 60.627 13.347 1.00 44.12 174 GLY A O 1
ATOM 1251 N N . PRO A 1 174 ? 35.493 59.511 11.526 1.00 43.32 175 PRO A N 1
ATOM 1252 C CA . PRO A 1 174 ? 34.221 59.112 12.132 1.00 42.23 175 PRO A CA 1
ATOM 1253 C C . PRO A 1 174 ? 34.361 58.304 13.415 1.00 41.60 175 PRO A C 1
ATOM 1254 O O . PRO A 1 174 ? 35.265 57.480 13.544 1.00 41.42 175 PRO A O 1
ATOM 1258 N N . SER A 1 175 ? 33.464 58.552 14.365 1.00 41.29 176 SER A N 1
ATOM 1259 C CA . SER A 1 175 ? 33.476 57.825 15.628 1.00 40.83 176 SER A CA 1
ATOM 1260 C C . SER A 1 175 ? 32.459 56.689 15.539 1.00 40.90 176 SER A C 1
ATOM 1261 O O . SER A 1 175 ? 31.706 56.591 14.563 1.00 40.42 176 SER A O 1
ATOM 1264 N N . LYS A 1 176 ? 32.442 55.838 16.559 1.00 38.60 177 LYS A N 1
ATOM 1265 C CA . LYS A 1 176 ? 31.523 54.708 16.605 1.00 38.25 177 LYS A CA 1
ATOM 1266 C C . LYS A 1 176 ? 30.332 55.016 17.496 1.00 38.25 177 LYS A C 1
ATOM 1267 O O . LYS A 1 176 ? 29.668 54.104 17.980 1.00 38.35 177 LYS A O 1
ATOM 1273 N N . LEU A 1 177 ? 30.044 56.295 17.701 1.00 37.65 178 LEU A N 1
ATOM 1274 C CA . LEU A 1 177 ? 28.947 56.660 18.581 1.00 37.47 178 LEU A CA 1
ATOM 1275 C C . LEU A 1 177 ? 27.718 57.272 17.938 1.00 37.17 178 LEU A C 1
ATOM 1276 O O . LEU A 1 177 ? 27.802 58.008 16.954 1.00 37.71 178 LEU A O 1
ATOM 1281 N N . PHE A 1 178 ? 26.571 56.952 18.523 1.00 36.50 179 PHE A N 1
ATOM 1282 C CA . PHE A 1 178 ? 25.297 57.494 18.089 1.00 36.09 179 PHE A CA 1
ATOM 1283 C C . PHE A 1 178 ? 25.070 58.712 18.973 1.00 37.54 179 PHE A C 1
ATOM 1284 O O . PHE A 1 178 ? 25.403 58.685 20.159 1.00 38.55 179 PHE A O 1
ATOM 1292 N N . SER A 1 179 ? 24.520 59.777 18.401 1.00 38.13 180 SER A N 1
ATOM 1293 C CA . SER A 1 179 ? 24.261 60.990 19.163 1.00 39.09 180 SER A CA 1
ATOM 1294 C C . SER A 1 179 ? 23.087 60.758 20.099 1.00 40.31 180 SER A C 1
ATOM 1295 O O . SER A 1 179 ? 22.358 59.774 19.974 1.00 39.66 180 SER A O 1
ATOM 1298 N N . ASP A 1 180 ? 22.898 61.672 21.039 1.00 41.23 181 ASP A N 1
ATOM 1299 C CA . ASP A 1 180 ? 21.793 61.547 21.968 1.00 42.53 181 ASP A CA 1
ATOM 1300 C C . ASP A 1 180 ? 20.493 61.775 21.216 1.00 42.19 181 ASP A C 1
ATOM 1301 O O . ASP A 1 180 ? 19.457 61.208 21.561 1.00 41.75 181 ASP A O 1
ATOM 1306 N N . CYS A 1 181 ? 20.551 62.596 20.173 1.00 42.32 182 CYS A N 1
ATOM 1307 C CA . CYS A 1 181 ? 19.367 62.855 19.368 1.00 42.76 182 CYS A CA 1
ATOM 1308 C C . CYS A 1 181 ? 19.016 61.555 18.648 1.00 40.81 182 CYS A C 1
ATOM 1309 O O . CYS A 1 181 ? 17.848 61.180 18.561 1.00 40.36 182 CYS A O 1
ATOM 1312 N N . SER A 1 182 ? 20.041 60.868 18.146 1.00 39.55 183 SER A N 1
ATOM 1313 C CA . SER A 1 182 ? 19.848 59.601 17.445 1.00 38.06 183 SER A CA 1
ATOM 1314 C C . SER A 1 182 ? 19.202 58.576 18.369 1.00 37.74 183 SER A C 1
ATOM 1315 O O . SER A 1 182 ? 18.315 57.832 17.959 1.00 36.30 183 SER A O 1
ATOM 1318 N N . LYS A 1 183 ? 19.646 58.541 19.620 1.00 38.59 184 LYS A N 1
ATOM 1319 C CA . LYS A 1 183 ? 19.089 57.599 20.581 1.00 39.64 184 LYS A CA 1
ATOM 1320 C C . LYS A 1 183 ? 17.630 57.922 20.871 1.00 40.44 184 LYS A C 1
ATOM 1321 O O . LYS A 1 183 ? 16.814 57.019 21.067 1.00 40.46 184 LYS A O 1
ATOM 1327 N N . ASP A 1 184 ? 17.300 59.210 20.891 1.00 40.66 185 ASP A N 1
ATOM 1328 C CA . ASP A 1 184 ? 15.927 59.628 21.144 1.00 41.05 185 ASP A CA 1
ATOM 1329 C C . ASP A 1 184 ? 15.035 59.243 19.975 1.00 40.62 185 ASP A C 1
ATOM 1330 O O . ASP A 1 184 ? 13.884 58.853 20.171 1.00 40.19 185 ASP A O 1
ATOM 1335 N N . ASP A 1 185 ? 15.561 59.360 18.758 1.00 40.00 186 ASP A N 1
ATOM 1336 C CA . ASP A 1 185 ? 14.785 59.001 17.576 1.00 39.59 186 ASP A CA 1
ATOM 1337 C C . ASP A 1 185 ? 14.519 57.504 17.602 1.00 37.97 186 ASP A C 1
ATOM 1338 O O . ASP A 1 185 ? 13.437 57.051 17.243 1.00 36.77 186 ASP A O 1
ATOM 1343 N N . TYR A 1 186 ? 15.519 56.737 18.021 1.00 37.50 187 TYR A N 1
ATOM 1344 C CA . TYR A 1 186 ? 15.369 55.293 18.101 1.00 36.59 187 TYR A CA 1
ATOM 1345 C C . TYR A 1 186 ? 14.319 54.960 19.158 1.00 37.64 187 TYR A C 1
ATOM 1346 O O . TYR A 1 186 ? 13.522 54.032 18.991 1.00 36.94 187 TYR A O 1
ATOM 1355 N N . GLN A 1 187 ? 14.323 55.715 20.253 1.00 38.05 188 GLN A N 1
ATOM 1356 C CA . GLN A 1 187 ? 13.346 55.480 21.307 1.00 38.93 188 GLN A CA 1
ATOM 1357 C C . GLN A 1 187 ? 11.959 55.720 20.727 1.00 37.97 188 GLN A C 1
ATOM 1358 O O . GLN A 1 187 ? 11.057 54.895 20.881 1.00 37.75 188 GLN A O 1
ATOM 1364 N N . THR A 1 188 ? 11.796 56.849 20.047 1.00 37.59 189 THR A N 1
ATOM 1365 C CA . THR A 1 188 ? 10.514 57.176 19.438 1.00 38.73 189 THR A CA 1
ATOM 1366 C C . THR A 1 188 ? 10.092 56.044 18.506 1.00 38.51 189 THR A C 1
ATOM 1367 O O . THR A 1 188 ? 8.925 55.655 18.476 1.00 38.63 189 THR A O 1
ATOM 1371 N N . PHE A 1 189 ? 11.054 55.508 17.759 1.00 37.52 190 PHE A N 1
ATOM 1372 C CA . PHE A 1 189 ? 10.784 54.417 16.832 1.00 36.06 190 PHE A CA 1
ATOM 1373 C C . PHE A 1 189 ? 10.237 53.194 17.563 1.00 35.37 190 PHE A C 1
ATOM 1374 O O . PHE A 1 189 ? 9.242 52.604 17.143 1.00 35.86 190 PHE A O 1
ATOM 1382 N N . LEU A 1 190 ? 10.893 52.813 18.654 1.00 34.92 191 LEU A N 1
ATOM 1383 C CA . LEU A 1 190 ? 10.460 51.660 19.436 1.00 36.03 191 LEU A CA 1
ATOM 1384 C C . LEU A 1 190 ? 9.079 51.901 20.039 1.00 36.66 191 LEU A C 1
ATOM 1385 O O . LEU A 1 190 ? 8.271 50.982 20.149 1.00 37.54 191 LEU A O 1
ATOM 1390 N N . THR A 1 191 ? 8.808 53.144 20.421 1.00 37.89 192 THR A N 1
ATOM 1391 C CA . THR A 1 191 ? 7.522 53.488 21.018 1.00 39.36 192 THR A CA 1
ATOM 1392 C C . THR A 1 191 ? 6.393 53.633 19.998 1.00 40.45 192 THR A C 1
ATOM 1393 O O . THR A 1 191 ? 5.326 53.040 20.162 1.00 42.47 192 THR A O 1
ATOM 1397 N N . ASN A 1 192 ? 6.622 54.408 18.944 1.00 41.17 193 ASN A N 1
ATOM 1398 C CA . ASN A 1 192 ? 5.591 54.619 17.931 1.00 42.33 193 ASN A CA 1
ATOM 1399 C C . ASN A 1 192 ? 5.451 53.503 16.902 1.00 42.29 193 ASN A C 1
ATOM 1400 O O . ASN A 1 192 ? 4.354 53.261 16.399 1.00 42.26 193 ASN A O 1
ATOM 1405 N N . THR A 1 193 ? 6.553 52.832 16.581 1.00 41.79 194 THR A N 1
ATOM 1406 C CA . THR A 1 193 ? 6.524 51.758 15.591 1.00 41.08 194 THR A CA 1
ATOM 1407 C C . THR A 1 193 ? 6.633 50.378 16.208 1.00 39.50 194 THR A C 1
ATOM 1408 O O . THR A 1 193 ? 5.785 49.519 15.977 1.00 40.15 194 THR A O 1
ATOM 1412 N N . ASN A 1 194 ? 7.693 50.167 16.978 1.00 38.46 195 ASN A N 1
ATOM 1413 C CA . ASN A 1 194 ? 7.928 48.886 17.626 1.00 37.80 195 ASN A CA 1
ATOM 1414 C C . ASN A 1 194 ? 7.723 47.718 16.662 1.00 36.20 195 ASN A C 1
ATOM 1415 O O . ASN A 1 194 ? 6.834 46.892 16.856 1.00 35.58 195 ASN A O 1
ATOM 1420 N N . PRO A 1 195 ? 8.548 47.637 15.605 1.00 35.70 196 PRO A N 1
ATOM 1421 C CA . PRO A 1 195 ? 8.439 46.554 14.620 1.00 33.50 196 PRO A CA 1
ATOM 1422 C C . PRO A 1 195 ? 8.657 45.186 15.266 1.00 32.55 196 PRO A C 1
ATOM 1423 O O . PRO A 1 195 ? 9.561 45.008 16.082 1.00 31.90 196 PRO A O 1
ATOM 1427 N N . GLN A 1 196 ? 7.823 44.225 14.883 1.00 31.66 197 GLN A N 1
ATOM 1428 C CA . GLN A 1 196 ? 7.866 42.873 15.427 1.00 31.52 197 GLN A CA 1
ATOM 1429 C C . GLN A 1 196 ? 9.090 42.018 15.103 1.00 30.65 197 GLN A C 1
ATOM 1430 O O . GLN A 1 196 ? 9.614 41.325 15.974 1.00 29.98 197 GLN A O 1
ATOM 1436 N N . CYS A 1 197 ? 9.552 42.057 13.859 1.00 28.83 198 CYS A N 1
ATOM 1437 C CA . CYS A 1 197 ? 10.678 41.215 13.479 1.00 26.93 198 CYS A CA 1
ATOM 1438 C C . CYS A 1 197 ? 11.946 41.354 14.323 1.00 25.01 198 CYS A C 1
ATOM 1439 O O . CYS A 1 197 ? 12.600 40.352 14.606 1.00 23.63 198 CYS A O 1
ATOM 1442 N N . ILE A 1 198 ? 12.286 42.566 14.756 1.00 24.53 199 ILE A N 1
ATOM 1443 C CA . ILE A 1 198 ? 13.509 42.741 15.539 1.00 24.83 199 ILE A CA 1
ATOM 1444 C C . ILE A 1 198 ? 13.425 42.312 17.005 1.00 26.56 199 ILE A C 1
ATOM 1445 O O . ILE A 1 198 ? 14.353 42.545 17.782 1.00 25.20 199 ILE A O 1
ATOM 1450 N N . LEU A 1 199 ? 12.314 41.685 17.378 1.00 27.68 200 LEU A N 1
ATOM 1451 C CA . LEU A 1 199 ? 12.131 41.188 18.738 1.00 29.80 200 LEU A CA 1
ATOM 1452 C C . LEU A 1 199 ? 12.660 39.757 18.776 1.00 29.82 200 LEU A C 1
ATOM 1453 O O . LEU A 1 199 ? 13.022 39.235 19.831 1.00 30.63 200 LEU A O 1
ATOM 1458 N N . ASN A 1 200 ? 12.711 39.141 17.601 1.00 29.65 201 ASN A N 1
ATOM 1459 C CA . ASN A 1 200 ? 13.142 37.758 17.457 1.00 30.55 201 ASN A CA 1
ATOM 1460 C C . ASN A 1 200 ? 14.645 37.545 17.379 1.00 31.64 201 ASN A C 1
ATOM 1461 O O . ASN A 1 200 ? 15.323 38.075 16.495 1.00 31.30 201 ASN A O 1
ATOM 1466 N N . ALA A 1 201 ? 15.164 36.754 18.309 1.00 31.65 202 ALA A N 1
ATOM 1467 C CA . ALA A 1 201 ? 16.583 36.451 18.324 1.00 32.30 202 ALA A CA 1
ATOM 1468 C C . ALA A 1 201 ? 16.809 35.439 17.213 1.00 33.06 202 ALA A C 1
ATOM 1469 O O . ALA A 1 201 ? 15.883 34.731 16.820 1.00 32.46 202 ALA A O 1
ATOM 1471 N N . PRO A 1 202 ? 18.034 35.374 16.667 1.00 34.88 203 PRO A N 1
ATOM 1472 C CA . PRO A 1 202 ? 18.289 34.403 15.598 1.00 35.59 203 PRO A CA 1
ATOM 1473 C C . PRO A 1 202 ? 18.025 32.989 16.116 1.00 37.12 203 PRO A C 1
ATOM 1474 O O . PRO A 1 202 ? 18.062 32.810 17.357 1.00 37.31 203 PRO A O 1
ATOM 1479 N N . ARG B 1 3 ? 21.306 19.120 -18.282 1.00 38.28 4 ARG B N 1
ATOM 1480 C CA . ARG B 1 3 ? 20.404 20.262 -17.973 1.00 37.19 4 ARG B CA 1
ATOM 1481 C C . ARG B 1 3 ? 21.052 21.238 -16.994 1.00 35.93 4 ARG B C 1
ATOM 1482 O O . ARG B 1 3 ? 20.902 22.456 -17.124 1.00 35.28 4 ARG B O 1
ATOM 1490 N N . PHE B 1 4 ? 21.782 20.705 -16.020 1.00 33.56 5 PHE B N 1
ATOM 1491 C CA . PHE B 1 4 ? 22.419 21.553 -15.019 1.00 31.13 5 PHE B CA 1
ATOM 1492 C C . PHE B 1 4 ? 23.927 21.708 -15.156 1.00 29.83 5 PHE B C 1
ATOM 1493 O O . PHE B 1 4 ? 24.631 20.785 -15.571 1.00 28.76 5 PHE B O 1
ATOM 1501 N N . PRO B 1 5 ? 24.444 22.893 -14.797 1.00 28.38 6 PRO B N 1
ATOM 1502 C CA . PRO B 1 5 ? 25.881 23.155 -14.876 1.00 28.63 6 PRO B CA 1
ATOM 1503 C C . PRO B 1 5 ? 26.573 22.380 -13.761 1.00 28.16 6 PRO B C 1
ATOM 1504 O O . PRO B 1 5 ? 25.944 22.032 -12.757 1.00 27.45 6 PRO B O 1
ATOM 1508 N N . GLN B 1 6 ? 27.862 22.117 -13.932 1.00 27.61 7 GLN B N 1
ATOM 1509 C CA . GLN B 1 6 ? 28.618 21.368 -12.936 1.00 26.13 7 GLN B CA 1
ATOM 1510 C C . GLN B 1 6 ? 28.739 22.102 -11.611 1.00 25.15 7 GLN B C 1
ATOM 1511 O O . GLN B 1 6 ? 29.137 23.269 -11.561 1.00 24.23 7 GLN B O 1
ATOM 1517 N N . ARG B 1 7 ? 28.402 21.401 -10.539 1.00 23.36 8 ARG B N 1
ATOM 1518 C CA . ARG B 1 7 ? 28.492 21.955 -9.199 1.00 23.73 8 ARG B CA 1
ATOM 1519 C C . ARG B 1 7 ? 29.113 20.898 -8.297 1.00 22.75 8 ARG B C 1
ATOM 1520 O O . ARG B 1 7 ? 29.149 19.717 -8.644 1.00 23.56 8 ARG B O 1
ATOM 1528 N N . TYR B 1 8 ? 29.617 21.329 -7.150 1.00 21.86 9 TYR B N 1
ATOM 1529 C CA . TYR B 1 8 ? 30.230 20.408 -6.214 1.00 21.36 9 TYR B CA 1
ATOM 1530 C C . TYR B 1 8 ? 29.759 20.711 -4.808 1.00 21.17 9 TYR B C 1
ATOM 1531 O O . TYR B 1 8 ? 29.550 21.869 -4.458 1.00 21.36 9 TYR B O 1
ATOM 1540 N N . VAL B 1 9 ? 29.576 19.663 -4.016 1.00 20.10 10 VAL B N 1
ATOM 1541 C CA . VAL B 1 9 ? 29.201 19.831 -2.621 1.00 19.99 10 VAL B CA 1
ATOM 1542 C C . VAL B 1 9 ? 30.264 19.052 -1.852 1.00 20.24 10 VAL B C 1
ATOM 1543 O O . VAL B 1 9 ? 30.291 17.820 -1.871 1.00 21.37 10 VAL B O 1
ATOM 1547 N N . MET B 1 10 ? 31.165 19.790 -1.216 1.00 19.72 11 MET B N 1
ATOM 1548 C CA . MET B 1 10 ? 32.252 19.205 -0.444 1.00 20.06 11 MET B CA 1
ATOM 1549 C C . MET B 1 10 ? 31.704 19.110 0.968 1.00 20.03 11 MET B C 1
ATOM 1550 O O . MET B 1 10 ? 31.748 20.056 1.756 1.00 20.73 11 MET B O 1
ATOM 1555 N N . LEU B 1 11 ? 31.173 17.929 1.251 1.00 20.04 12 LEU B N 1
ATOM 1556 C CA . LEU B 1 11 ? 30.491 17.628 2.496 1.00 19.49 12 LEU B CA 1
ATOM 1557 C C . LEU B 1 11 ? 31.280 17.148 3.697 1.00 19.28 12 LEU B C 1
ATOM 1558 O O . LEU B 1 11 ? 32.192 16.336 3.581 1.00 19.98 12 LEU B O 1
ATOM 1563 N N . ALA B 1 12 ? 30.909 17.651 4.865 1.00 17.23 13 ALA B N 1
ATOM 1564 C CA . ALA B 1 12 ? 31.524 17.188 6.091 1.00 17.05 13 ALA B CA 1
ATOM 1565 C C . ALA B 1 12 ? 30.410 16.457 6.824 1.00 17.50 13 ALA B C 1
ATOM 1566 O O . ALA B 1 12 ? 29.244 16.867 6.786 1.00 17.66 13 ALA B O 1
ATOM 1568 N N . ILE B 1 13 ? 30.760 15.352 7.459 1.00 17.05 14 ILE B N 1
ATOM 1569 C CA . ILE B 1 13 ? 29.792 14.609 8.233 1.00 17.28 14 ILE B CA 1
ATOM 1570 C C . ILE B 1 13 ? 30.396 14.429 9.607 1.00 18.50 14 ILE B C 1
ATOM 1571 O O . ILE B 1 13 ? 31.591 14.165 9.739 1.00 19.18 14 ILE B O 1
ATOM 1576 N N . VAL B 1 14 ? 29.570 14.617 10.628 1.00 17.18 15 VAL B N 1
ATOM 1577 C CA . VAL B 1 14 ? 29.993 14.456 12.008 1.00 17.31 15 VAL B CA 1
ATOM 1578 C C . VAL B 1 14 ? 29.068 13.414 12.626 1.00 19.08 15 VAL B C 1
ATOM 1579 O O . VAL B 1 14 ? 27.856 13.602 12.629 1.00 19.54 15 VAL B O 1
ATOM 1583 N N . ALA B 1 15 ? 29.635 12.310 13.114 1.00 18.09 16 ALA B N 1
ATOM 1584 C CA . ALA B 1 15 ? 28.850 11.259 13.768 1.00 19.86 16 ALA B CA 1
ATOM 1585 C C . ALA B 1 15 ? 28.985 11.545 15.264 1.00 19.58 16 ALA B C 1
ATOM 1586 O O . ALA B 1 15 ? 30.100 11.554 15.792 1.00 20.42 16 ALA B O 1
ATOM 1588 N N . ASP B 1 16 ? 27.868 11.774 15.952 1.00 18.89 17 ASP B N 1
ATOM 1589 C CA . ASP B 1 16 ? 27.953 12.116 17.369 1.00 20.55 17 ASP B CA 1
ATOM 1590 C C . ASP B 1 16 ? 28.261 10.947 18.284 1.00 22.09 17 ASP B C 1
ATOM 1591 O O . ASP B 1 16 ? 28.375 9.803 17.843 1.00 21.48 17 ASP B O 1
ATOM 1596 N N . HIS B 1 17 ? 28.411 11.246 19.566 1.00 22.24 18 HIS B N 1
ATOM 1597 C CA . HIS B 1 17 ? 28.751 10.223 20.539 1.00 23.09 18 HIS B CA 1
ATOM 1598 C C . HIS B 1 17 ? 27.690 9.141 20.605 1.00 23.24 18 HIS B C 1
ATOM 1599 O O . HIS B 1 17 ? 28.007 7.958 20.792 1.00 23.79 18 HIS B O 1
ATOM 1606 N N . GLY B 1 18 ? 26.436 9.552 20.448 1.00 22.67 19 GLY B N 1
ATOM 1607 C CA . GLY B 1 18 ? 25.326 8.614 20.458 1.00 22.60 19 GLY B CA 1
ATOM 1608 C C . GLY B 1 18 ? 25.488 7.563 19.374 1.00 23.65 19 GLY B C 1
ATOM 1609 O O . GLY B 1 18 ? 25.110 6.403 19.560 1.00 23.11 19 GLY B O 1
ATOM 1610 N N . MET B 1 19 ? 26.039 7.960 18.231 1.00 23.07 20 MET B N 1
ATOM 1611 C CA . MET B 1 19 ? 26.254 7.016 17.139 1.00 23.63 20 MET B CA 1
ATOM 1612 C C . MET B 1 19 ? 27.323 6.007 17.557 1.00 24.09 20 MET B C 1
ATOM 1613 O O . MET B 1 19 ? 27.188 4.801 17.328 1.00 24.05 20 MET B O 1
ATOM 1618 N N . VAL B 1 20 ? 28.388 6.510 18.168 1.00 24.31 21 VAL B N 1
ATOM 1619 C CA . VAL B 1 20 ? 29.482 5.656 18.623 1.00 25.17 21 VAL B CA 1
ATOM 1620 C C . VAL B 1 20 ? 28.953 4.606 19.598 1.00 26.70 21 VAL B C 1
ATOM 1621 O O . VAL B 1 20 ? 29.302 3.427 19.508 1.00 27.30 21 VAL B O 1
ATOM 1625 N N . THR B 1 21 ? 28.108 5.036 20.526 1.00 26.30 22 THR B N 1
ATOM 1626 C CA . THR B 1 21 ? 27.533 4.121 21.500 1.00 27.89 22 THR B CA 1
ATOM 1627 C C . THR B 1 21 ? 26.611 3.110 20.818 1.00 27.92 22 THR B C 1
ATOM 1628 O O . THR B 1 21 ? 26.651 1.916 21.122 1.00 27.22 22 THR B O 1
ATOM 1632 N N . LYS B 1 22 ? 25.788 3.589 19.889 1.00 26.55 23 LYS B N 1
ATOM 1633 C CA . LYS B 1 22 ? 24.865 2.718 19.168 1.00 25.74 23 LYS B CA 1
ATOM 1634 C C . LYS B 1 22 ? 25.595 1.600 18.444 1.00 26.28 23 LYS B C 1
ATOM 1635 O O . LYS B 1 22 ? 25.120 0.467 18.410 1.00 25.56 23 LYS B O 1
ATOM 1641 N N . TYR B 1 23 ? 26.741 1.924 17.852 1.00 26.24 24 TYR B N 1
ATOM 1642 C CA . TYR B 1 23 ? 27.514 0.927 17.130 1.00 27.69 24 TYR B CA 1
ATOM 1643 C C . TYR B 1 23 ? 28.637 0.332 17.973 1.00 28.53 24 TYR B C 1
ATOM 1644 O O . TYR B 1 23 ? 29.744 0.071 17.499 1.00 26.68 24 TYR B O 1
ATOM 1653 N N . SER B 1 24 ? 28.313 0.131 19.246 1.00 30.67 25 SER B N 1
ATOM 1654 C CA . SER B 1 24 ? 29.200 -0.482 20.225 1.00 33.23 25 SER B CA 1
ATOM 1655 C C . SER B 1 24 ? 30.618 0.061 20.298 1.00 33.31 25 SER B C 1
ATOM 1656 O O . SER B 1 24 ? 31.566 -0.706 20.480 1.00 32.10 25 SER B O 1
ATOM 1659 N N . GLY B 1 25 ? 30.759 1.377 20.164 1.00 31.70 26 GLY B N 1
ATOM 1660 C CA . GLY B 1 25 ? 32.068 2.004 20.239 1.00 31.00 26 GLY B CA 1
ATOM 1661 C C . GLY B 1 25 ? 33.003 1.697 19.083 1.00 31.73 26 GLY B C 1
ATOM 1662 O O . GLY B 1 25 ? 34.197 1.982 19.165 1.00 31.31 26 GLY B O 1
ATOM 1663 N N . ASN B 1 26 ? 32.465 1.140 18.001 1.00 31.21 27 ASN B N 1
ATOM 1664 C CA . ASN B 1 26 ? 33.277 0.781 16.837 1.00 31.88 27 ASN B CA 1
ATOM 1665 C C . ASN B 1 26 ? 33.324 1.871 15.760 1.00 31.55 27 ASN B C 1
ATOM 1666 O O . ASN B 1 26 ? 32.442 1.945 14.909 1.00 31.77 27 ASN B O 1
ATOM 1671 N N . SER B 1 27 ? 34.363 2.701 15.790 1.00 31.87 28 SER B N 1
ATOM 1672 C CA . SER B 1 27 ? 34.505 3.772 14.803 1.00 32.08 28 SER B CA 1
ATOM 1673 C C . SER B 1 27 ? 34.752 3.249 13.389 1.00 31.47 28 SER B C 1
ATOM 1674 O O . SER B 1 27 ? 34.442 3.925 12.404 1.00 29.63 28 SER B O 1
ATOM 1677 N N . SER B 1 28 ? 35.317 2.051 13.281 1.00 30.84 29 SER B N 1
ATOM 1678 C CA . SER B 1 28 ? 35.575 1.472 11.966 1.00 30.66 29 SER B CA 1
ATOM 1679 C C . SER B 1 28 ? 34.239 1.162 11.299 1.00 28.29 29 SER B C 1
ATOM 1680 O O . SER B 1 28 ? 34.064 1.362 10.097 1.00 28.54 29 SER B O 1
ATOM 1683 N N . ALA B 1 29 ? 33.296 0.678 12.097 1.00 28.00 30 ALA B N 1
ATOM 1684 C CA . ALA B 1 29 ? 31.965 0.342 11.607 1.00 26.90 30 ALA B CA 1
ATOM 1685 C C . ALA B 1 29 ? 31.248 1.605 11.134 1.00 26.03 30 ALA B C 1
ATOM 1686 O O . ALA B 1 29 ? 30.561 1.599 10.113 1.00 24.85 30 ALA B O 1
ATOM 1688 N N . ILE B 1 30 ? 31.417 2.688 11.880 1.00 25.12 31 ILE B N 1
ATOM 1689 C CA . ILE B 1 30 ? 30.793 3.955 11.526 1.00 24.49 31 ILE B CA 1
ATOM 1690 C C . ILE B 1 30 ? 31.378 4.516 10.232 1.00 23.40 31 ILE B C 1
ATOM 1691 O O . ILE B 1 30 ? 30.642 4.980 9.364 1.00 21.24 31 ILE B O 1
ATOM 1696 N N . THR B 1 31 ? 32.701 4.478 10.103 1.00 23.47 32 THR B N 1
ATOM 1697 C CA . THR B 1 31 ? 33.353 4.982 8.896 1.00 22.65 32 THR B CA 1
ATOM 1698 C C . THR B 1 31 ? 32.813 4.228 7.680 1.00 22.41 32 THR B C 1
ATOM 1699 O O . THR B 1 31 ? 32.524 4.820 6.636 1.00 21.99 32 THR B O 1
ATOM 1703 N N . THR B 1 32 ? 32.661 2.916 7.827 1.00 22.90 33 THR B N 1
ATOM 1704 C CA . THR B 1 32 ? 32.156 2.071 6.748 1.00 24.35 33 THR B CA 1
ATOM 1705 C C . THR B 1 32 ? 30.713 2.410 6.406 1.00 23.09 33 THR B C 1
ATOM 1706 O O . THR B 1 32 ? 30.334 2.455 5.238 1.00 21.88 33 THR B O 1
ATOM 1710 N N . ARG B 1 33 ? 29.912 2.663 7.435 1.00 22.98 34 ARG B N 1
ATOM 1711 C CA . ARG B 1 33 ? 28.510 3.014 7.248 1.00 22.23 34 ARG B CA 1
ATOM 1712 C C . ARG B 1 33 ? 28.407 4.350 6.509 1.00 21.35 34 ARG B C 1
ATOM 1713 O O . ARG B 1 33 ? 27.623 4.492 5.571 1.00 21.05 34 ARG B O 1
ATOM 1721 N N . VAL B 1 34 ? 29.210 5.324 6.928 1.00 22.55 35 VAL B N 1
ATOM 1722 C CA . VAL B 1 34 ? 29.212 6.646 6.300 1.00 21.34 35 VAL B CA 1
ATOM 1723 C C . VAL B 1 34 ? 29.675 6.549 4.850 1.00 22.64 35 VAL B C 1
ATOM 1724 O O . VAL B 1 34 ? 29.167 7.248 3.975 1.00 22.37 35 VAL B O 1
ATOM 1728 N N . HIS B 1 35 ? 30.646 5.680 4.600 1.00 22.54 36 HIS B N 1
ATOM 1729 C CA . HIS B 1 35 ? 31.159 5.501 3.247 1.00 21.67 36 HIS B CA 1
ATOM 1730 C C . HIS B 1 35 ? 30.020 5.057 2.335 1.00 21.31 36 HIS B C 1
ATOM 1731 O O . HIS B 1 35 ? 29.844 5.594 1.241 1.00 20.94 36 HIS B O 1
ATOM 1738 N N . GLN B 1 36 ? 29.236 4.084 2.789 1.00 20.71 37 GLN B N 1
ATOM 1739 C CA . GLN B 1 36 ? 28.111 3.596 1.994 1.00 19.17 37 GLN B CA 1
ATOM 1740 C C . GLN B 1 36 ? 27.061 4.694 1.839 1.00 19.99 37 GLN B C 1
ATOM 1741 O O . GLN B 1 36 ? 26.499 4.892 0.765 1.00 18.88 37 GLN B O 1
ATOM 1747 N N . MET B 1 37 ? 26.796 5.405 2.927 1.00 20.08 38 MET B N 1
ATOM 1748 C CA . MET B 1 37 ? 25.806 6.469 2.905 1.00 20.87 38 MET B CA 1
ATOM 1749 C C . MET B 1 37 ? 26.180 7.504 1.849 1.00 20.90 38 MET B C 1
ATOM 1750 O O . MET B 1 37 ? 25.341 7.919 1.046 1.00 20.89 38 MET B O 1
ATOM 1755 N N . VAL B 1 38 ? 27.447 7.903 1.833 1.00 20.31 39 VAL B N 1
ATOM 1756 C CA . VAL B 1 38 ? 27.903 8.891 0.861 1.00 21.68 39 VAL B CA 1
ATOM 1757 C C . VAL B 1 38 ? 27.825 8.349 -0.571 1.00 21.18 39 VAL B C 1
ATOM 1758 O O . VAL B 1 38 ? 27.522 9.094 -1.503 1.00 20.97 39 VAL B O 1
ATOM 1762 N N . SER B 1 39 ? 28.088 7.057 -0.751 1.00 21.92 40 SER B N 1
ATOM 1763 C CA . SER B 1 39 ? 28.001 6.473 -2.086 1.00 21.87 40 SER B CA 1
ATOM 1764 C C . SER B 1 39 ? 26.569 6.631 -2.592 1.00 19.67 40 SER B C 1
ATOM 1765 O O . SER B 1 39 ? 26.354 6.974 -3.754 1.00 18.73 40 SER B O 1
ATOM 1768 N N . HIS B 1 40 ? 25.592 6.395 -1.717 1.00 18.20 41 HIS B N 1
ATOM 1769 C CA . HIS B 1 40 ? 24.185 6.530 -2.096 1.00 20.04 41 HIS B CA 1
ATOM 1770 C C . HIS B 1 40 ? 23.821 7.992 -2.392 1.00 20.45 41 HIS B C 1
ATOM 1771 O O . HIS B 1 40 ? 23.165 8.293 -3.396 1.00 20.67 41 HIS B O 1
ATOM 1778 N N . VAL B 1 41 ? 24.237 8.896 -1.510 1.00 20.30 42 VAL B N 1
ATOM 1779 C CA . VAL B 1 41 ? 23.966 10.315 -1.714 1.00 18.72 42 VAL B CA 1
ATOM 1780 C C . VAL B 1 41 ? 24.531 10.762 -3.057 1.00 19.65 42 VAL B C 1
ATOM 1781 O O . VAL B 1 41 ? 23.862 11.436 -3.832 1.00 18.84 42 VAL B O 1
ATOM 1785 N N . THR B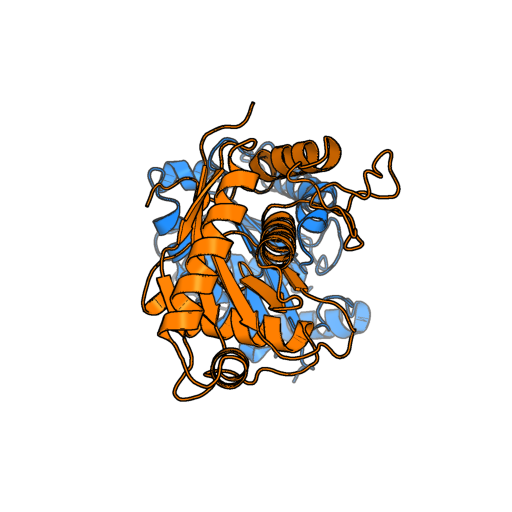 1 42 ? 25.769 10.373 -3.334 1.00 20.27 43 THR B N 1
ATOM 1786 C CA . THR B 1 42 ? 26.423 10.748 -4.583 1.00 21.12 43 THR B CA 1
ATOM 1787 C C . THR B 1 42 ? 25.645 10.265 -5.808 1.00 22.96 43 THR B C 1
ATOM 1788 O O . THR B 1 42 ? 25.470 11.004 -6.784 1.00 21.69 43 THR B O 1
ATOM 1792 N N . GLU B 1 43 ? 25.179 9.022 -5.758 1.00 23.68 44 GLU B N 1
ATOM 1793 C CA . GLU B 1 43 ? 24.413 8.477 -6.865 1.00 24.30 44 GLU B CA 1
ATOM 1794 C C . GLU B 1 43 ? 23.158 9.307 -7.097 1.00 24.03 44 GLU B C 1
ATOM 1795 O O . GLU B 1 43 ? 22.825 9.648 -8.230 1.00 24.54 44 GLU B O 1
ATOM 1801 N N . MET B 1 44 ? 22.457 9.644 -6.021 1.00 22.60 45 MET B N 1
ATOM 1802 C CA . MET B 1 44 ? 21.234 10.418 -6.175 1.00 23.41 45 MET B CA 1
ATOM 1803 C C . MET B 1 44 ? 21.443 11.844 -6.681 1.00 22.99 45 MET B C 1
ATOM 1804 O O . MET B 1 44 ? 20.552 12.409 -7.306 1.00 22.79 45 MET B O 1
ATOM 1809 N N . TYR B 1 45 ? 22.612 12.429 -6.440 1.00 22.60 46 TYR B N 1
ATOM 1810 C CA . TYR B 1 45 ? 22.851 13.792 -6.919 1.00 22.82 46 TYR B CA 1
ATOM 1811 C C . TYR B 1 45 ? 23.440 13.891 -8.328 1.00 24.01 46 TYR B C 1
ATOM 1812 O O . TYR B 1 45 ? 23.457 14.972 -8.918 1.00 21.58 46 TYR B O 1
ATOM 1821 N N . SER B 1 46 ? 23.899 12.770 -8.884 1.00 26.76 47 SER B N 1
ATOM 1822 C CA . SER B 1 46 ? 24.467 12.786 -10.234 1.00 28.86 47 SER B CA 1
ATOM 1823 C C . SER B 1 46 ? 23.538 13.397 -11.283 1.00 28.37 47 SER B C 1
ATOM 1824 O O . SER B 1 46 ? 23.975 14.200 -12.106 1.00 29.63 47 SER B O 1
ATOM 1827 N N . PRO B 1 47 ? 22.248 13.017 -11.280 1.00 28.70 48 PRO B N 1
ATOM 1828 C CA . PRO B 1 47 ? 21.308 13.570 -12.262 1.00 28.41 48 PRO B CA 1
ATOM 1829 C C . PRO B 1 47 ? 21.191 15.096 -12.250 1.00 28.97 48 PRO B C 1
ATOM 1830 O O . PRO B 1 47 ? 20.729 15.697 -13.221 1.00 29.41 48 PRO B O 1
ATOM 1834 N N . LEU B 1 48 ? 21.593 15.727 -11.152 1.00 27.89 49 LEU B N 1
ATOM 1835 C CA . LEU B 1 48 ? 21.521 17.183 -11.058 1.00 26.82 49 LEU B CA 1
ATOM 1836 C C . LEU B 1 48 ? 22.894 17.797 -11.340 1.00 25.81 49 LEU B C 1
ATOM 1837 O O . LEU B 1 48 ? 23.105 18.995 -11.157 1.00 26.81 49 LEU B O 1
ATOM 1842 N N . ASN B 1 49 ? 23.816 16.960 -11.792 1.00 25.51 50 ASN B N 1
ATOM 1843 C CA . ASN B 1 49 ? 25.181 17.369 -12.101 1.00 26.46 50 ASN B CA 1
ATOM 1844 C C . ASN B 1 49 ? 25.876 18.016 -10.909 1.00 25.80 50 ASN B C 1
ATOM 1845 O O . ASN B 1 49 ? 26.647 18.957 -11.061 1.00 25.63 50 ASN B O 1
ATOM 1850 N N . ILE B 1 50 ? 25.563 17.511 -9.719 1.00 24.19 51 ILE B N 1
ATOM 1851 C CA . ILE B 1 50 ? 26.177 17.963 -8.480 1.00 22.93 51 ILE B CA 1
ATOM 1852 C C . ILE B 1 50 ? 27.076 16.808 -8.061 1.00 23.57 51 ILE B C 1
ATOM 1853 O O . ILE B 1 50 ? 26.605 15.677 -7.916 1.00 24.69 51 ILE B O 1
ATOM 1858 N N . ALA B 1 51 ? 28.361 17.084 -7.880 1.00 21.95 52 ALA B N 1
ATOM 1859 C CA . ALA B 1 51 ? 29.296 16.049 -7.463 1.00 21.37 52 ALA B CA 1
ATOM 1860 C C . ALA B 1 51 ? 29.535 16.173 -5.961 1.00 21.62 52 ALA B C 1
ATOM 1861 O O . ALA B 1 51 ? 30.195 17.103 -5.499 1.00 20.00 52 ALA B O 1
ATOM 1863 N N . THR B 1 52 ? 28.972 15.241 -5.199 1.00 20.93 53 THR B N 1
ATOM 1864 C CA . THR B 1 52 ? 29.141 15.240 -3.752 1.00 20.88 53 THR B CA 1
ATOM 1865 C C . THR B 1 52 ? 30.344 14.399 -3.346 1.00 21.70 53 THR B C 1
ATOM 1866 O O . THR B 1 52 ? 30.510 13.262 -3.802 1.00 22.05 53 THR B O 1
ATOM 1870 N N . THR B 1 53 ? 31.192 14.966 -2.499 1.00 21.12 54 THR B N 1
ATOM 1871 C CA . THR B 1 53 ? 32.360 14.254 -2.007 1.00 21.92 54 THR B CA 1
ATOM 1872 C C . THR B 1 53 ? 32.453 14.480 -0.507 1.00 23.13 54 THR B C 1
ATOM 1873 O O . THR B 1 53 ? 31.975 15.492 0.004 1.00 23.16 54 THR B O 1
ATOM 1877 N N . LEU B 1 54 ? 33.048 13.523 0.196 1.00 20.98 55 LEU B N 1
ATOM 1878 C CA . LEU B 1 54 ? 33.208 13.632 1.634 1.00 21.60 55 LEU B CA 1
ATOM 1879 C C . LEU B 1 54 ? 34.529 14.330 1.942 1.00 22.61 55 LEU B C 1
ATOM 1880 O O . LEU B 1 54 ? 35.593 13.732 1.804 1.00 21.89 55 LEU B O 1
ATOM 1885 N N . SER B 1 55 ? 34.456 15.594 2.349 1.00 21.28 56 SER B N 1
ATOM 1886 C CA . SER B 1 55 ? 35.652 16.364 2.674 1.00 22.63 56 SER B CA 1
ATOM 1887 C C . SER B 1 55 ? 36.280 15.840 3.954 1.00 22.55 56 SER B C 1
ATOM 1888 O O . SER B 1 55 ? 37.501 15.766 4.074 1.00 22.89 56 SER B O 1
ATOM 1891 N N . LEU B 1 56 ? 35.436 15.480 4.914 1.00 22.18 57 LEU B N 1
ATOM 1892 C CA . LEU B 1 56 ? 35.929 14.985 6.187 1.00 21.87 57 LEU B CA 1
ATOM 1893 C C . LEU B 1 56 ? 34.842 14.289 6.975 1.00 23.33 57 LEU B C 1
ATOM 1894 O O . LEU B 1 56 ? 33.652 14.556 6.793 1.00 22.50 57 LEU B O 1
ATOM 1899 N N . LEU B 1 57 ? 35.264 13.383 7.848 1.00 22.99 58 LEU B N 1
ATOM 1900 C CA . LEU B 1 57 ? 34.351 12.680 8.725 1.00 22.52 58 LEU B CA 1
ATOM 1901 C C . LEU B 1 57 ? 34.901 12.829 10.136 1.00 23.47 58 LEU B C 1
ATOM 1902 O O . LEU B 1 57 ? 36.067 12.508 10.399 1.00 23.01 58 LEU B O 1
ATOM 1907 N N . ARG B 1 58 ? 34.078 13.356 11.034 1.00 22.39 59 ARG B N 1
ATOM 1908 C CA . ARG B 1 58 ? 34.476 13.486 12.424 1.00 23.29 59 ARG B CA 1
ATOM 1909 C C . ARG B 1 58 ? 33.615 12.514 13.202 1.00 24.24 59 ARG B C 1
ATOM 1910 O O . ARG B 1 58 ? 32.412 12.409 12.957 1.00 23.14 59 ARG B O 1
ATOM 1918 N N . ILE B 1 59 ? 34.234 11.792 14.127 1.00 23.20 60 ILE B N 1
ATOM 1919 C CA . ILE B 1 59 ? 33.508 10.859 14.966 1.00 24.40 60 ILE B CA 1
ATOM 1920 C C . ILE B 1 59 ? 33.786 11.303 16.395 1.00 24.44 60 ILE B C 1
ATOM 1921 O O . ILE B 1 59 ? 34.935 11.304 16.840 1.00 24.89 60 ILE B O 1
ATOM 1926 N N . TRP B 1 60 ? 32.737 11.700 17.108 1.00 23.72 61 TRP B N 1
ATOM 1927 C CA . TRP B 1 60 ? 32.903 12.170 18.478 1.00 24.19 61 TRP B CA 1
ATOM 1928 C C . TRP B 1 60 ? 32.902 11.012 19.460 1.00 24.41 61 TRP B C 1
ATOM 1929 O O . TRP B 1 60 ? 31.998 10.875 20.289 1.00 23.29 61 TRP B O 1
ATOM 1940 N N . SER B 1 61 ? 33.939 10.185 19.354 1.00 26.03 62 SER B N 1
ATOM 1941 C CA . SER B 1 61 ? 34.093 9.012 20.204 1.00 28.74 62 SER B CA 1
ATOM 1942 C C . SER B 1 61 ? 34.514 9.358 21.629 1.00 31.22 62 SER B C 1
ATOM 1943 O O . SER B 1 61 ? 34.325 8.560 22.547 1.00 31.68 62 SER B O 1
ATOM 1946 N N . SER B 1 62 ? 35.096 10.536 21.819 1.00 32.26 63 SER B N 1
ATOM 1947 C CA . SER B 1 62 ? 35.501 10.948 23.158 1.00 33.90 63 SER B CA 1
ATOM 1948 C C . SER B 1 62 ? 34.256 11.511 23.842 1.00 33.46 63 SER B C 1
ATOM 1949 O O . SER B 1 62 ? 33.818 11.000 24.872 1.00 34.44 63 SER B O 1
ATOM 1952 N N . LYS B 1 63 ? 33.678 12.550 23.242 1.00 31.21 64 LYS B N 1
ATOM 1953 C CA . LYS B 1 63 ? 32.480 13.194 23.770 1.00 29.21 64 LYS B CA 1
ATOM 1954 C C . LYS B 1 63 ? 31.901 14.169 22.743 1.00 26.75 64 LYS B C 1
ATOM 1955 O O . LYS B 1 63 ? 32.617 14.629 21.853 1.00 24.76 64 LYS B O 1
ATOM 1961 N N . ASP B 1 64 ? 30.608 14.470 22.860 1.00 24.21 65 ASP B N 1
ATOM 1962 C CA . ASP B 1 64 ? 29.960 15.424 21.957 1.00 23.22 65 ASP B CA 1
ATOM 1963 C C . ASP B 1 64 ? 30.605 16.792 22.197 1.00 24.72 65 ASP B C 1
ATOM 1964 O O . ASP B 1 64 ? 30.897 17.139 23.339 1.00 24.88 65 ASP B O 1
ATOM 1969 N N . LEU B 1 65 ? 30.818 17.569 21.137 1.00 24.03 66 LEU B N 1
ATOM 1970 C CA . LEU B 1 65 ? 31.425 18.888 21.288 1.00 24.77 66 LEU B CA 1
ATOM 1971 C C . LEU B 1 65 ? 30.374 19.997 21.396 1.00 25.16 66 LEU B C 1
ATOM 1972 O O . LEU B 1 65 ? 30.702 21.184 21.494 1.00 24.85 66 LEU B O 1
ATOM 1977 N N . ILE B 1 66 ? 29.108 19.588 21.350 1.00 24.55 67 ILE B N 1
ATOM 1978 C CA . ILE B 1 66 ? 27.961 20.476 21.515 1.00 23.84 67 ILE B CA 1
ATOM 1979 C C . ILE B 1 66 ? 26.949 19.604 22.237 1.00 24.84 67 ILE B C 1
ATOM 1980 O O . ILE B 1 66 ? 27.122 18.383 22.310 1.00 23.91 67 ILE B O 1
ATOM 1985 N N . THR B 1 67 ? 25.904 20.210 22.782 1.00 23.75 68 THR B N 1
ATOM 1986 C CA . THR B 1 67 ? 24.891 19.414 23.447 1.00 24.35 68 THR B CA 1
ATOM 1987 C C . THR B 1 67 ? 23.943 18.933 22.361 1.00 24.29 68 THR B C 1
ATOM 1988 O O . THR B 1 67 ? 23.322 19.742 21.669 1.00 24.39 68 THR B O 1
ATOM 1992 N N . VAL B 1 68 ? 23.868 17.619 22.181 1.00 23.22 69 VAL B N 1
ATOM 1993 C CA . VAL B 1 68 ? 22.967 17.051 21.196 1.00 23.05 69 VAL B CA 1
ATOM 1994 C C . VAL B 1 68 ? 21.707 16.697 21.964 1.00 25.52 69 VAL B C 1
ATOM 1995 O O . VAL B 1 68 ? 21.723 15.815 22.827 1.00 25.26 69 VAL B O 1
ATOM 1999 N N . GLN B 1 69 ? 20.617 17.394 21.662 1.00 25.14 70 GLN B N 1
ATOM 2000 C CA . GLN B 1 69 ? 19.366 17.153 22.364 1.00 26.11 70 GLN B CA 1
ATOM 2001 C C . GLN B 1 69 ? 18.221 16.780 21.435 1.00 26.45 70 GLN B C 1
ATOM 2002 O O . GLN B 1 69 ? 18.297 16.981 20.215 1.00 24.86 70 GLN B O 1
ATOM 2008 N N . SER B 1 70 ? 17.162 16.232 22.026 1.00 24.50 71 SER B N 1
ATOM 2009 C CA . SER B 1 70 ? 15.991 15.779 21.286 1.00 24.40 71 SER B CA 1
ATOM 2010 C C . SER B 1 70 ? 15.329 16.820 20.388 1.00 23.37 71 SER B C 1
ATOM 2011 O O . SER B 1 70 ? 14.675 16.464 19.407 1.00 21.34 71 SER B O 1
ATOM 2014 N N . ASP B 1 71 ? 15.466 18.099 20.712 1.00 20.00 72 ASP B N 1
ATOM 2015 C CA . ASP B 1 71 ? 14.861 19.093 19.848 1.00 20.18 72 ASP B CA 1
ATOM 2016 C C . ASP B 1 71 ? 15.831 19.394 18.724 1.00 18.78 72 ASP B C 1
ATOM 2017 O O . ASP B 1 71 ? 16.897 19.955 18.962 1.00 19.30 72 ASP B O 1
ATOM 2022 N N . SER B 1 72 ? 15.452 19.017 17.506 1.00 20.47 73 SER B N 1
ATOM 2023 C CA . SER B 1 72 ? 16.289 19.221 16.325 1.00 20.79 73 SER B CA 1
ATOM 2024 C C . SER B 1 72 ? 16.626 20.677 16.016 1.00 20.15 73 SER B C 1
ATOM 2025 O O . SER B 1 72 ? 17.754 20.983 15.639 1.00 18.99 73 SER B O 1
ATOM 2028 N N . SER B 1 73 ? 15.665 21.582 16.173 1.00 20.63 74 SER B N 1
ATOM 2029 C CA . SER B 1 73 ? 15.939 22.985 15.870 1.00 20.97 74 SER B CA 1
ATOM 2030 C C . SER B 1 73 ? 17.055 23.539 16.767 1.00 20.63 74 SER B C 1
ATOM 2031 O O . SER B 1 73 ? 17.965 24.224 16.294 1.00 20.36 74 SER B O 1
ATOM 2034 N N . VAL B 1 74 ? 16.992 23.238 18.059 1.00 19.96 75 VAL B N 1
ATOM 2035 C CA . VAL B 1 74 ? 18.019 23.701 18.984 1.00 19.77 75 VAL B CA 1
ATOM 2036 C C . VAL B 1 74 ? 19.366 23.046 18.686 1.00 20.04 75 VAL B C 1
ATOM 2037 O O . VAL B 1 74 ? 20.398 23.713 18.655 1.00 19.00 75 VAL B O 1
ATOM 2041 N N . THR B 1 75 ? 19.356 21.735 18.474 1.00 19.46 76 THR B N 1
ATOM 2042 C CA . THR B 1 75 ? 20.586 21.015 18.164 1.00 18.16 76 THR B CA 1
ATOM 2043 C C . THR B 1 75 ? 21.213 21.528 16.865 1.00 19.62 76 THR B C 1
ATOM 2044 O O . THR B 1 75 ? 22.422 21.755 16.793 1.00 19.00 76 THR B O 1
ATOM 2048 N N . LEU B 1 76 ? 20.389 21.707 15.838 1.00 18.65 77 LEU B N 1
ATOM 2049 C CA . LEU B 1 76 ? 20.876 22.182 14.544 1.00 20.46 77 LEU B CA 1
ATOM 2050 C C . LEU B 1 76 ? 21.528 23.548 14.707 1.00 21.97 77 LEU B C 1
ATOM 2051 O O . LEU B 1 76 ? 22.569 23.832 14.108 1.00 20.50 77 LEU B O 1
A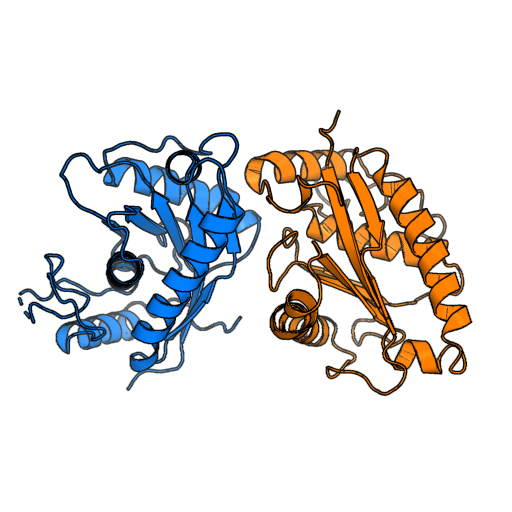TOM 2056 N N . GLY B 1 77 ? 20.899 24.393 15.522 1.00 20.79 78 GLY B N 1
ATOM 2057 C CA . GLY B 1 77 ? 21.429 25.722 15.759 1.00 21.16 78 GLY B CA 1
ATOM 2058 C C . GLY B 1 77 ? 22.792 25.653 16.417 1.00 21.36 78 GLY B C 1
ATOM 2059 O O . GLY B 1 77 ? 23.720 26.329 15.984 1.00 22.33 78 GLY B O 1
ATOM 2060 N N . SER B 1 78 ? 22.919 24.840 17.461 1.00 20.18 79 SER B N 1
ATOM 2061 C CA . SER B 1 78 ? 24.201 24.700 18.148 1.00 19.94 79 SER B CA 1
ATOM 2062 C C . SER B 1 78 ? 25.248 24.135 17.188 1.00 19.64 79 SER B C 1
ATOM 2063 O O . SER B 1 78 ? 26.419 24.550 17.201 1.00 19.10 79 SER B O 1
ATOM 2066 N N . PHE B 1 79 ? 24.826 23.181 16.360 1.00 18.13 80 PHE B N 1
ATOM 2067 C CA . PHE B 1 79 ? 25.738 22.562 15.407 1.00 19.15 80 PHE B CA 1
ATOM 2068 C C . PHE B 1 79 ? 26.245 23.569 14.380 1.00 19.94 80 PHE B C 1
ATOM 2069 O O . PHE B 1 79 ? 27.431 23.560 14.023 1.00 20.55 80 PHE B O 1
ATOM 2077 N N . GLY B 1 80 ? 25.348 24.432 13.904 1.00 19.22 81 GLY B N 1
ATOM 2078 C CA . GLY B 1 80 ? 25.742 25.442 12.937 1.00 18.29 81 GLY B CA 1
ATOM 2079 C C . GLY B 1 80 ? 26.733 26.421 13.548 1.00 18.95 81 GLY B C 1
ATOM 2080 O O . GLY B 1 80 ? 27.677 26.859 12.885 1.00 17.12 81 GLY B O 1
ATOM 2081 N N . ASP B 1 81 ? 26.524 26.772 14.816 1.00 20.18 82 ASP B N 1
ATOM 2082 C CA . ASP B 1 81 ? 27.429 27.693 15.501 1.00 20.74 82 ASP B CA 1
ATOM 2083 C C . ASP B 1 81 ? 28.794 27.055 15.674 1.00 21.08 82 ASP B C 1
ATOM 2084 O O . ASP B 1 81 ? 29.818 27.712 15.503 1.00 22.00 82 ASP B O 1
ATOM 2089 N N . TRP B 1 82 ? 28.806 25.769 16.015 1.00 21.18 83 TRP B N 1
ATOM 2090 C CA . TRP B 1 82 ? 30.061 25.047 16.216 1.00 21.79 83 TRP B CA 1
ATOM 2091 C C . TRP B 1 82 ? 30.779 24.868 14.890 1.00 22.07 83 TRP B C 1
ATOM 2092 O O . TRP B 1 82 ? 32.000 25.015 14.799 1.00 22.39 83 TRP B O 1
ATOM 2103 N N . ARG B 1 83 ? 30.016 24.547 13.853 1.00 21.86 84 ARG B N 1
ATOM 2104 C CA . ARG B 1 83 ? 30.590 24.359 12.533 1.00 21.24 84 ARG B CA 1
ATOM 2105 C C . ARG B 1 83 ? 31.252 25.657 12.067 1.00 22.41 84 ARG B C 1
ATOM 2106 O O . ARG B 1 83 ? 32.340 25.654 11.482 1.00 21.71 84 ARG B O 1
ATOM 2114 N N . LYS B 1 84 ? 30.604 26.775 12.359 1.00 21.13 85 LYS B N 1
ATOM 2115 C CA . LYS B 1 84 ? 31.124 28.077 11.967 1.00 22.31 85 LYS B CA 1
ATOM 2116 C C . LYS B 1 84 ? 32.345 28.515 12.778 1.00 22.20 85 LYS B C 1
ATOM 2117 O O . LYS B 1 84 ? 33.348 28.954 12.215 1.00 22.10 85 LYS B O 1
ATOM 2123 N N . VAL B 1 85 ? 32.261 28.385 14.098 1.00 22.84 86 VAL B N 1
ATOM 2124 C CA . VAL B 1 85 ? 33.347 28.825 14.973 1.00 22.62 86 VAL B CA 1
ATOM 2125 C C . VAL B 1 85 ? 34.485 27.832 15.164 1.00 23.93 86 VAL B C 1
ATOM 2126 O O . VAL B 1 85 ? 35.599 28.225 15.500 1.00 25.38 86 VAL B O 1
ATOM 2130 N N . VAL B 1 86 ? 34.218 26.550 14.948 1.00 22.72 87 VAL B N 1
ATOM 2131 C CA . VAL B 1 86 ? 35.255 25.548 15.130 1.00 22.10 87 VAL B CA 1
ATOM 2132 C C . VAL B 1 86 ? 35.636 24.766 13.881 1.00 22.23 87 VAL B C 1
ATOM 2133 O O . VAL B 1 86 ? 36.747 24.915 13.376 1.00 22.64 87 VAL B O 1
ATOM 2137 N N . LEU B 1 87 ? 34.722 23.941 13.375 1.00 19.55 88 LEU B N 1
ATOM 2138 C CA . LEU B 1 87 ? 35.021 23.109 12.215 1.00 20.22 88 LEU B CA 1
ATOM 2139 C C . LEU B 1 87 ? 35.573 23.849 10.996 1.00 21.20 88 LEU B C 1
ATOM 2140 O O . LEU B 1 87 ? 36.595 23.445 10.447 1.00 21.09 88 LEU B O 1
ATOM 2145 N N . LEU B 1 88 ? 34.916 24.927 10.574 1.00 21.81 89 LEU B N 1
ATOM 2146 C CA . LEU B 1 88 ? 35.381 25.682 9.410 1.00 23.07 89 LEU B CA 1
ATOM 2147 C C . LEU B 1 88 ? 36.789 26.248 9.590 1.00 25.50 89 LEU B C 1
ATOM 2148 O O . LEU B 1 88 ? 37.505 26.470 8.615 1.00 25.21 89 LEU B O 1
ATOM 2153 N N . SER B 1 89 ? 37.188 26.482 10.834 1.00 26.80 90 SER B N 1
ATOM 2154 C CA . SER B 1 89 ? 38.525 27.003 11.100 1.00 28.11 90 SER B CA 1
ATOM 2155 C C . SER B 1 89 ? 39.563 25.885 10.993 1.00 27.87 90 SER B C 1
ATOM 2156 O O . SER B 1 89 ? 40.751 26.146 10.803 1.00 29.81 90 SER B O 1
ATOM 2159 N N . GLN B 1 90 ? 39.115 24.638 11.112 1.00 25.16 91 GLN B N 1
ATOM 2160 C CA . GLN B 1 90 ? 40.030 23.508 11.023 1.00 24.82 91 GLN B CA 1
ATOM 2161 C C . GLN B 1 90 ? 40.171 23.033 9.586 1.00 24.37 91 GLN B C 1
ATOM 2162 O O . GLN B 1 90 ? 41.273 22.721 9.139 1.00 24.65 91 GLN B O 1
ATOM 2168 N N . GLN B 1 91 ? 39.063 22.989 8.853 1.00 23.26 92 GLN B N 1
ATOM 2169 C CA . GLN B 1 91 ? 39.105 22.540 7.467 1.00 23.87 92 GLN B CA 1
ATOM 2170 C C . GLN B 1 91 ? 37.956 23.109 6.650 1.00 23.92 92 GLN B C 1
ATOM 2171 O O . GLN B 1 91 ? 36.800 23.029 7.055 1.00 22.87 92 GLN B O 1
ATOM 2177 N N . ALA B 1 92 ? 38.275 23.672 5.490 1.00 23.88 93 ALA B N 1
ATOM 2178 C CA . ALA B 1 92 ? 37.255 24.241 4.618 1.00 23.23 93 ALA B CA 1
ATOM 2179 C C . ALA B 1 92 ? 36.340 23.141 4.078 1.00 22.36 93 ALA B C 1
ATOM 2180 O O . ALA B 1 92 ? 36.783 22.028 3.818 1.00 23.06 93 ALA B O 1
ATOM 2182 N N . HIS B 1 93 ? 35.059 23.461 3.931 1.00 21.19 94 HIS B N 1
ATOM 2183 C CA . HIS B 1 93 ? 34.060 22.541 3.390 1.00 18.93 94 HIS B CA 1
ATOM 2184 C C . HIS B 1 93 ? 32.799 23.365 3.110 1.00 17.80 94 HIS B C 1
ATOM 2185 O O . HIS B 1 93 ? 32.638 24.452 3.648 1.00 17.92 94 HIS B O 1
ATOM 2192 N N . ASP B 1 94 ? 31.915 22.850 2.266 1.00 17.86 95 ASP B N 1
ATOM 2193 C CA . ASP B 1 94 ? 30.707 23.584 1.871 1.00 17.17 95 ASP B CA 1
ATOM 2194 C C . ASP B 1 94 ? 29.498 23.477 2.775 1.00 17.98 95 ASP B C 1
ATOM 2195 O O . ASP B 1 94 ? 28.684 24.397 2.851 1.00 17.68 95 ASP B O 1
ATOM 2200 N N . CYS B 1 95 ? 29.374 22.345 3.443 1.00 18.20 96 CYS B N 1
ATOM 2201 C CA . CYS B 1 95 ? 28.198 22.087 4.246 1.00 18.57 96 CYS B CA 1
ATOM 2202 C C . CYS B 1 95 ? 28.536 20.923 5.170 1.00 19.97 96 CYS B C 1
ATOM 2203 O O . CYS B 1 95 ? 29.338 20.062 4.816 1.00 17.97 96 CYS B O 1
ATOM 2206 N N . ALA B 1 96 ? 27.949 20.908 6.361 1.00 18.49 97 ALA B N 1
ATOM 2207 C CA . ALA B 1 96 ? 28.212 19.826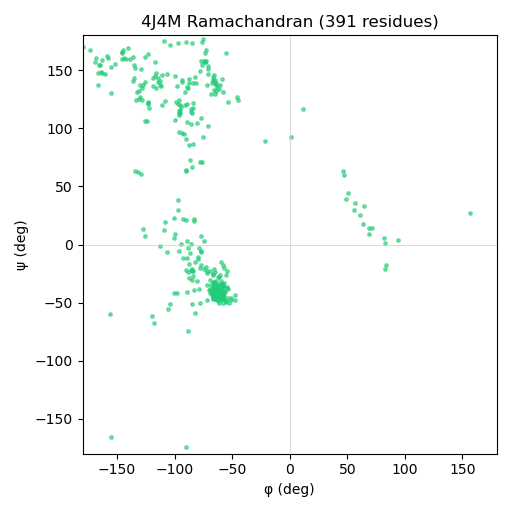 7.297 1.00 17.83 97 ALA B CA 1
ATOM 2208 C C . ALA B 1 96 ? 26.915 19.262 7.829 1.00 18.63 97 ALA B C 1
ATOM 2209 O O . ALA B 1 96 ? 25.990 20.008 8.153 1.00 17.79 97 ALA B O 1
ATOM 2211 N N . PHE B 1 97 ? 26.847 17.937 7.902 1.00 17.88 98 PHE B N 1
ATOM 2212 C CA . PHE B 1 97 ? 25.672 17.263 8.425 1.00 18.09 98 PHE B CA 1
ATOM 2213 C C . PHE B 1 97 ? 26.031 16.499 9.683 1.00 18.60 98 PHE B C 1
ATOM 2214 O O . PHE B 1 97 ? 27.069 15.831 9.738 1.00 17.03 98 PHE B O 1
ATOM 2222 N N . LEU B 1 98 ? 25.181 16.628 10.698 1.00 16.55 99 LEU B N 1
ATOM 2223 C CA . LEU B 1 98 ? 25.365 15.917 11.954 1.00 17.52 99 LEU B CA 1
ATOM 2224 C C . LEU B 1 98 ? 24.534 14.639 11.843 1.00 17.48 99 LEU B C 1
ATOM 2225 O O . LEU B 1 98 ? 23.315 14.703 11.658 1.00 16.61 99 LEU B O 1
ATOM 2230 N N . ASN B 1 99 ? 25.210 13.489 11.924 1.00 18.33 100 ASN B N 1
ATOM 2231 C CA . ASN B 1 99 ? 24.585 12.157 11.847 1.00 18.73 100 ASN B CA 1
ATOM 2232 C C . ASN B 1 99 ? 24.387 11.751 13.306 1.00 18.30 100 ASN B C 1
ATOM 2233 O O . ASN B 1 99 ? 25.361 11.550 14.026 1.00 18.47 100 ASN B O 1
ATOM 2238 N N . THR B 1 100 ? 23.141 11.611 13.743 1.00 18.62 101 THR B N 1
ATOM 2239 C CA . THR B 1 100 ? 22.877 11.300 15.149 1.00 19.71 101 THR B CA 1
ATOM 2240 C C . THR B 1 100 ? 21.946 10.114 15.400 1.00 19.24 101 THR B C 1
ATOM 2241 O O . THR B 1 100 ? 21.067 9.823 14.596 1.00 19.55 101 THR B O 1
ATOM 2245 N N . ALA B 1 101 ? 22.135 9.445 16.535 1.00 18.89 102 ALA B N 1
ATOM 2246 C CA . ALA B 1 101 ? 21.295 8.302 16.891 1.00 20.13 102 ALA B CA 1
ATOM 2247 C C . ALA B 1 101 ? 20.157 8.722 17.825 1.00 23.08 102 ALA B C 1
ATOM 2248 O O . ALA B 1 101 ? 19.272 7.927 18.141 1.00 22.97 102 ALA B O 1
ATOM 2250 N N . THR B 1 102 ? 20.184 9.980 18.251 1.00 24.08 103 THR B N 1
ATOM 2251 C CA . THR B 1 102 ? 19.187 10.525 19.168 1.00 24.92 103 THR B CA 1
ATOM 2252 C C . THR B 1 102 ? 17.780 10.657 18.577 1.00 23.90 103 THR B C 1
ATOM 2253 O O . THR B 1 102 ? 17.602 11.220 17.507 1.00 21.59 103 THR B O 1
ATOM 2257 N N . ALA B 1 103 ? 16.778 10.145 19.286 1.00 24.22 104 ALA B N 1
ATOM 2258 C CA . ALA B 1 103 ? 15.400 10.253 18.809 1.00 23.57 104 ALA B CA 1
ATOM 2259 C C . ALA B 1 103 ? 14.994 11.721 18.979 1.00 22.69 104 ALA B C 1
ATOM 2260 O O . ALA B 1 103 ? 15.312 12.336 19.994 1.00 22.43 104 ALA B O 1
ATOM 2262 N N . LEU B 1 104 ? 14.315 12.282 17.984 1.00 22.30 105 LEU B N 1
ATOM 2263 C CA . LEU B 1 104 ? 13.896 13.684 18.040 1.00 23.23 105 LEU B CA 1
ATOM 2264 C C . LEU B 1 104 ? 12.537 13.798 18.729 1.00 23.65 105 LEU B C 1
ATOM 2265 O O . LEU B 1 104 ? 11.675 12.944 18.536 1.00 23.11 105 LEU B O 1
ATOM 2270 N N . ASP B 1 105 ? 12.347 14.848 19.529 1.00 24.85 106 ASP B N 1
ATOM 2271 C CA . ASP B 1 105 ? 11.095 15.000 20.278 1.00 25.20 106 ASP B CA 1
ATOM 2272 C C . ASP B 1 105 ? 9.881 15.077 19.379 1.00 27.09 106 ASP B C 1
ATOM 2273 O O . ASP B 1 105 ? 8.741 14.880 19.816 1.00 27.51 106 ASP B O 1
ATOM 2278 N N . ASP B 1 106 ? 10.186 15.307 18.109 1.00 27.88 107 ASP B N 1
ATOM 2279 C CA . ASP B 1 106 ? 9.275 15.454 16.983 1.00 29.80 107 ASP B CA 1
ATOM 2280 C C . ASP B 1 106 ? 8.890 14.129 16.338 1.00 29.04 107 ASP B C 1
ATOM 2281 O O . ASP B 1 106 ? 7.873 14.031 15.638 1.00 25.95 107 ASP B O 1
ATOM 2286 N N . SER B 1 107 ? 9.729 13.124 16.560 1.00 29.22 108 SER B N 1
ATOM 2287 C CA . SER B 1 107 ? 9.556 11.827 15.928 1.00 29.76 108 SER B CA 1
ATOM 2288 C C . SER B 1 107 ? 9.919 12.055 14.460 1.00 28.75 108 SER B C 1
ATOM 2289 O O . SER B 1 107 ? 9.610 11.238 13.596 1.00 29.20 108 SER B O 1
ATOM 2292 N N . THR B 1 108 ? 10.550 13.198 14.182 1.00 25.81 109 THR B N 1
ATOM 2293 C CA . THR B 1 108 ? 10.996 13.503 12.824 1.00 25.07 109 THR B CA 1
ATOM 2294 C C . THR B 1 108 ? 12.359 12.830 12.709 1.00 23.14 109 THR B C 1
ATOM 2295 O O . THR B 1 108 ? 12.883 12.322 13.707 1.00 23.02 109 THR B O 1
ATOM 2299 N N . ILE B 1 109 ? 12.944 12.829 11.514 1.00 21.80 110 ILE B N 1
ATOM 2300 C CA . ILE B 1 109 ? 14.233 12.169 11.325 1.00 20.38 110 ILE B CA 1
ATOM 2301 C C . ILE B 1 109 ? 15.324 13.017 10.685 1.00 20.46 110 ILE B C 1
ATOM 2302 O O . ILE B 1 109 ? 16.360 12.492 10.275 1.00 18.38 110 ILE B O 1
ATOM 2307 N N . GLY B 1 110 ? 15.099 14.323 10.607 1.00 20.39 111 GLY B N 1
ATOM 2308 C CA . GLY B 1 110 ? 16.098 15.198 10.020 1.00 19.57 111 GLY B CA 1
ATOM 2309 C C . GLY B 1 110 ? 15.658 16.645 10.030 1.00 20.37 111 GLY B C 1
ATOM 2310 O O . GLY B 1 110 ? 14.503 16.948 10.330 1.00 19.09 111 GLY B O 1
ATOM 2311 N N . LEU B 1 111 ? 16.586 17.541 9.705 1.00 19.16 112 LEU B N 1
ATOM 2312 C CA . LEU B 1 111 ? 16.302 18.971 9.658 1.00 18.75 112 LEU B CA 1
ATOM 2313 C C . LEU B 1 111 ? 17.456 19.667 8.950 1.00 19.13 112 LEU B C 1
ATOM 2314 O O . LEU B 1 111 ? 18.606 19.234 9.051 1.00 19.46 112 LEU B O 1
ATOM 2319 N N . ALA B 1 112 ? 17.152 20.745 8.239 1.00 18.03 113 ALA B N 1
ATOM 2320 C CA . ALA B 1 112 ? 18.181 21.484 7.525 1.00 18.92 113 ALA B CA 1
ATOM 2321 C C . ALA B 1 112 ? 17.695 22.903 7.275 1.00 20.04 113 ALA B C 1
ATOM 2322 O O . ALA B 1 112 ? 16.496 23.170 7.328 1.00 19.50 113 ALA B O 1
ATOM 2324 N N . TYR B 1 113 ? 18.623 23.815 7.010 1.00 18.15 114 TYR B N 1
ATOM 2325 C CA . TYR B 1 113 ? 18.236 25.187 6.736 1.00 19.53 114 TYR B CA 1
ATOM 2326 C C . TYR B 1 113 ? 18.002 25.320 5.240 1.00 19.32 114 TYR B C 1
ATOM 2327 O O . TYR B 1 113 ? 18.893 25.047 4.436 1.00 18.26 114 TYR B O 1
ATOM 2336 N N . SER B 1 114 ? 16.790 25.719 4.865 1.00 18.92 115 SER B N 1
ATOM 2337 C CA . SER B 1 114 ? 16.467 25.872 3.455 1.00 18.72 115 SER B CA 1
ATOM 2338 C C . SER B 1 114 ? 17.304 27.000 2.875 1.00 17.95 115 SER B C 1
ATOM 2339 O O . SER B 1 114 ? 17.418 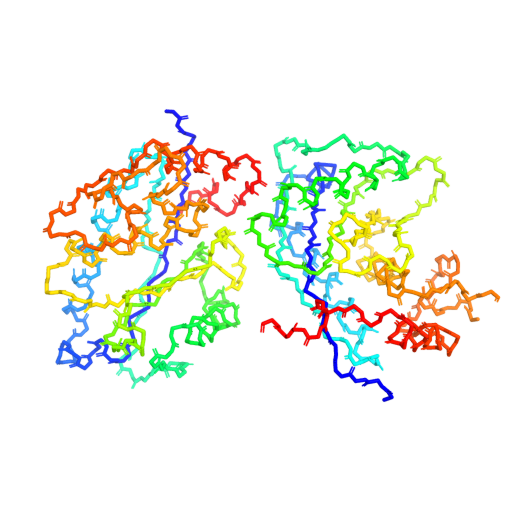28.064 3.483 1.00 17.08 115 SER B O 1
ATOM 2342 N N . ASN B 1 115 ? 17.910 26.741 1.717 1.00 16.72 116 ASN B N 1
ATOM 2343 C CA . ASN B 1 115 ? 18.764 27.704 1.029 1.00 19.17 116 ASN B CA 1
ATOM 2344 C C . ASN B 1 115 ? 19.981 28.115 1.852 1.00 18.18 116 ASN B C 1
ATOM 2345 O O . ASN B 1 115 ? 20.545 29.194 1.654 1.00 18.62 116 ASN B O 1
ATOM 2350 N N . GLY B 1 116 ? 20.402 27.247 2.762 1.00 17.69 117 GLY B N 1
ATOM 2351 C CA . GLY B 1 116 ? 21.545 27.579 3.590 1.00 17.72 117 GLY B CA 1
ATOM 2352 C C . GLY B 1 116 ? 22.899 27.227 2.999 1.00 17.66 117 GLY B C 1
ATOM 2353 O O . GLY B 1 116 ? 23.918 27.604 3.565 1.00 17.79 117 GLY B O 1
ATOM 2354 N N . MET B 1 117 ? 22.921 26.523 1.868 1.00 17.18 118 MET B N 1
ATOM 2355 C CA . MET B 1 117 ? 24.188 26.105 1.258 1.00 17.74 118 MET B CA 1
ATOM 2356 C C . MET B 1 117 ? 25.269 27.188 1.187 1.00 17.69 118 MET B C 1
ATOM 2357 O O . MET B 1 117 ? 25.044 28.266 0.642 1.00 18.20 118 MET B O 1
ATOM 2362 N N . CYS B 1 118 ? 26.435 26.865 1.754 1.00 17.33 119 CYS B N 1
ATOM 2363 C CA . CYS B 1 118 ? 27.633 27.723 1.805 1.00 16.36 119 CYS B CA 1
ATOM 2364 C C . CYS B 1 118 ? 27.684 28.760 2.922 1.00 16.86 119 CYS B C 1
ATOM 2365 O O . CYS B 1 118 ? 28.755 29.287 3.229 1.00 16.57 119 CYS B O 1
ATOM 2368 N N . ASP B 1 119 ? 26.547 29.079 3.530 1.00 15.32 120 ASP B N 1
ATOM 2369 C CA . ASP B 1 119 ? 26.573 30.063 4.611 1.00 16.22 120 ASP B CA 1
ATOM 2370 C C . ASP B 1 119 ? 27.385 29.499 5.778 1.00 17.09 120 ASP B C 1
ATOM 2371 O O . ASP B 1 119 ? 27.269 28.324 6.101 1.00 17.10 120 ASP B O 1
ATOM 2376 N N . PRO B 1 120 ? 28.219 30.330 6.422 1.00 18.67 121 PRO B N 1
ATOM 2377 C CA . PRO B 1 120 ? 29.030 29.839 7.546 1.00 18.80 121 PRO B CA 1
ATOM 2378 C C . PRO B 1 120 ? 28.231 29.160 8.653 1.00 20.95 121 PRO B C 1
ATOM 2379 O O . PRO B 1 120 ? 28.673 28.162 9.219 1.00 20.63 121 PRO B O 1
ATOM 2383 N N . LYS B 1 121 ? 27.051 29.696 8.951 1.00 19.76 122 LYS B N 1
ATOM 2384 C CA . LYS B 1 121 ? 26.217 29.144 10.006 1.00 19.61 122 LYS B CA 1
ATOM 2385 C C 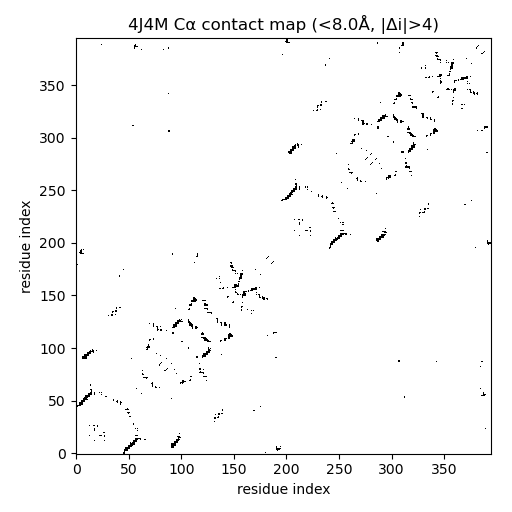. LYS B 1 121 ? 25.075 28.258 9.524 1.00 19.42 122 LYS B C 1
ATOM 2386 O O . LYS B 1 121 ? 24.816 27.210 10.115 1.00 19.96 122 LYS B O 1
ATOM 2392 N N . PHE B 1 122 ? 24.399 28.653 8.451 1.00 17.91 123 PHE B N 1
ATOM 2393 C CA . PHE B 1 122 ? 23.251 27.874 7.985 1.00 18.46 123 PHE B CA 1
ATOM 2394 C C . PHE B 1 122 ? 23.484 26.748 6.983 1.00 19.25 123 PHE B C 1
ATOM 2395 O O . PHE B 1 122 ? 22.522 26.107 6.527 1.00 18.92 123 PHE B O 1
ATOM 2403 N N . SER B 1 123 ? 24.742 26.496 6.635 1.00 17.32 124 SER B N 1
ATOM 2404 C CA . SER B 1 123 ? 25.022 25.411 5.705 1.00 16.49 124 SER B CA 1
ATOM 2405 C C . SER B 1 123 ? 25.246 24.137 6.507 1.00 16.54 124 SER B C 1
ATOM 2406 O O . SER B 1 123 ? 26.346 23.572 6.526 1.00 14.99 124 SER B O 1
ATOM 2409 N N . VAL B 1 124 ? 24.195 23.707 7.196 1.00 15.31 125 VAL B N 1
ATOM 2410 C CA . VAL B 1 124 ? 24.252 22.502 7.999 1.00 16.01 125 VAL B CA 1
ATOM 2411 C C . VAL B 1 124 ? 22.933 21.759 7.942 1.00 18.14 125 VAL B C 1
ATOM 2412 O O . VAL B 1 124 ? 21.888 22.326 7.589 1.00 17.64 125 VAL B O 1
ATOM 2416 N N . GLY B 1 125 ? 23.006 20.481 8.289 1.00 16.70 126 GLY B N 1
ATOM 2417 C CA . GLY B 1 125 ? 21.832 19.635 8.312 1.00 17.92 126 GLY B CA 1
ATOM 2418 C C . GLY B 1 125 ? 21.996 18.645 9.447 1.00 17.81 126 GLY B C 1
ATOM 2419 O O . GLY B 1 125 ? 23.096 18.474 9.981 1.00 17.56 126 GLY B O 1
ATOM 2420 N N . LEU B 1 126 ? 20.894 18.005 9.820 1.00 16.94 127 LEU B N 1
ATOM 2421 C CA . LEU B 1 126 ? 20.873 17.015 10.883 1.00 18.60 127 LEU B CA 1
ATOM 2422 C C . LEU B 1 126 ? 20.145 15.812 10.298 1.00 17.48 127 LEU B C 1
ATOM 2423 O O . LEU B 1 126 ? 19.085 15.959 9.681 1.00 16.42 127 LEU B O 1
ATOM 2428 N N . VAL B 1 127 ? 20.731 14.634 10.471 1.00 17.71 128 VAL B N 1
ATOM 2429 C CA . VAL B 1 127 ? 20.147 13.400 9.958 1.00 19.10 128 VAL B CA 1
ATOM 2430 C C . VAL B 1 127 ? 20.132 12.350 11.062 1.00 19.02 128 VAL B C 1
ATOM 2431 O O . VAL B 1 127 ? 21.163 12.061 11.674 1.00 21.12 128 VAL B O 1
ATOM 2435 N N . GLN B 1 128 ? 18.957 11.795 11.330 1.00 20.73 129 GLN B N 1
ATOM 2436 C CA . GLN B 1 128 ? 18.832 10.770 12.354 1.00 22.49 129 GLN B CA 1
ATOM 2437 C C . GLN B 1 128 ? 19.072 9.425 11.671 1.00 21.86 129 GLN B C 1
ATOM 2438 O O . GLN B 1 128 ? 18.567 9.181 10.580 1.00 19.97 129 GLN B O 1
ATOM 2444 N N . ASP B 1 129 ? 19.870 8.584 12.318 1.00 23.00 130 ASP B N 1
ATOM 2445 C CA . ASP B 1 129 ? 20.211 7.244 11.829 1.00 23.79 130 ASP B CA 1
ATOM 2446 C C . ASP B 1 129 ? 18.978 6.399 12.157 1.00 23.05 130 ASP B C 1
ATOM 2447 O O . ASP B 1 129 ? 19.010 5.539 13.038 1.00 23.06 130 ASP B O 1
ATOM 2452 N N . HIS B 1 130 ? 17.903 6.650 11.421 1.00 22.50 131 HIS B N 1
ATOM 2453 C CA . HIS B 1 130 ? 16.611 6.017 11.665 1.00 23.08 131 HIS B CA 1
ATOM 2454 C C . HIS B 1 130 ? 16.348 4.594 11.200 1.00 23.83 131 HIS B C 1
ATOM 2455 O O . HIS B 1 130 ? 15.271 4.050 11.465 1.00 23.75 131 HIS B O 1
ATOM 2462 N N . SER B 1 131 ? 17.307 3.978 10.526 1.00 22.92 132 SER B N 1
ATOM 2463 C CA . SER B 1 131 ? 17.077 2.635 10.023 1.00 23.31 132 SER B CA 1
ATOM 2464 C C . SER B 1 131 ? 18.363 1.859 9.830 1.00 23.60 132 SER B C 1
ATOM 2465 O O . SER B 1 131 ? 19.417 2.446 9.603 1.00 23.93 132 SER B O 1
ATOM 2468 N N . SER B 1 132 ? 18.270 0.537 9.934 1.00 24.27 133 SER B N 1
ATOM 2469 C CA . SER B 1 132 ? 19.429 -0.319 9.735 1.00 24.78 133 SER B CA 1
ATOM 2470 C C . SER B 1 132 ? 19.729 -0.313 8.237 1.00 25.91 133 SER B C 1
ATOM 2471 O O . SER B 1 132 ? 20.826 -0.663 7.814 1.00 26.61 133 SER B O 1
ATOM 2474 N N . ASN B 1 133 ? 18.739 0.076 7.437 1.00 24.70 134 ASN B N 1
ATOM 2475 C CA . ASN B 1 133 ? 18.917 0.147 5.992 1.00 24.02 134 ASN B CA 1
ATOM 2476 C C . ASN B 1 133 ? 19.633 1.465 5.685 1.00 23.57 134 ASN B C 1
ATOM 2477 O O . ASN B 1 133 ? 19.025 2.536 5.732 1.00 22.55 134 ASN B O 1
ATOM 2482 N N . VAL B 1 134 ? 20.921 1.378 5.369 1.00 22.23 135 VAL B N 1
ATOM 2483 C CA . VAL B 1 134 ? 21.721 2.564 5.090 1.00 22.12 135 VAL B CA 1
ATOM 2484 C C . VAL B 1 134 ? 21.237 3.373 3.893 1.00 22.37 135 VAL B C 1
ATOM 2485 O O . VAL B 1 134 ? 21.437 4.589 3.846 1.00 23.42 135 VAL B O 1
ATOM 2489 N N . PHE B 1 135 ? 20.591 2.722 2.929 1.00 21.18 136 PHE B N 1
ATOM 2490 C CA . PHE B 1 135 ? 20.080 3.460 1.774 1.00 21.62 136 PHE B CA 1
ATOM 2491 C C . PHE B 1 135 ? 18.961 4.389 2.230 1.00 21.50 136 PHE B C 1
ATOM 2492 O O . PHE B 1 135 ? 18.819 5.498 1.716 1.00 21.76 136 PHE B O 1
ATOM 2500 N N . MET B 1 136 ? 18.157 3.926 3.181 1.00 21.60 137 MET B N 1
ATOM 2501 C CA . MET B 1 136 ? 17.059 4.740 3.686 1.00 23.51 137 MET B CA 1
ATOM 2502 C C . MET B 1 136 ? 17.595 5.961 4.421 1.00 21.97 137 MET B C 1
ATOM 2503 O O . MET B 1 136 ? 17.083 7.066 4.251 1.00 21.33 137 MET B O 1
ATOM 2508 N N . VAL B 1 137 ? 18.628 5.771 5.233 1.00 22.41 138 VAL B N 1
ATOM 2509 C CA . VAL B 1 137 ? 19.204 6.905 5.947 1.00 21.75 138 VAL B CA 1
ATOM 2510 C C . VAL B 1 137 ? 19.837 7.853 4.920 1.00 21.15 138 VAL B C 1
ATOM 2511 O O . VAL B 1 137 ? 19.801 9.066 5.090 1.00 20.27 138 VAL B O 1
ATOM 2515 N N . ALA B 1 138 ? 20.392 7.297 3.847 1.00 19.58 139 ALA B N 1
ATOM 2516 C CA . ALA B 1 138 ? 21.017 8.108 2.801 1.00 20.33 139 ALA B CA 1
ATOM 2517 C C . ALA B 1 138 ? 19.972 8.969 2.103 1.00 19.40 139 ALA B C 1
ATOM 2518 O O . ALA B 1 138 ? 20.235 10.116 1.739 1.00 20.07 139 ALA B O 1
ATOM 2520 N N . VAL B 1 139 ? 18.784 8.412 1.901 1.00 19.64 140 VAL B N 1
ATOM 2521 C CA . VAL B 1 139 ? 17.717 9.169 1.262 1.00 19.99 140 VAL B CA 1
ATOM 2522 C C . VAL B 1 139 ? 17.383 10.397 2.121 1.00 19.07 140 VAL B C 1
ATOM 2523 O O . VAL B 1 139 ? 17.119 11.488 1.603 1.00 19.84 140 VAL B O 1
ATOM 2527 N N . THR B 1 140 ? 17.413 10.216 3.435 1.00 18.04 141 THR B N 1
ATOM 2528 C CA . THR B 1 140 ? 17.132 11.309 4.353 1.00 18.09 141 THR B CA 1
ATOM 2529 C C . THR B 1 140 ? 18.234 12.371 4.266 1.00 19.01 141 THR B C 1
ATOM 2530 O O . THR B 1 140 ? 17.953 13.568 4.257 1.00 18.78 141 THR B O 1
ATOM 2534 N N . MET B 1 141 ? 19.490 11.942 4.204 1.00 19.07 142 MET B N 1
ATOM 2535 C CA . MET B 1 141 ? 20.582 12.909 4.096 1.00 18.17 142 MET B CA 1
ATOM 2536 C C . MET B 1 141 ? 20.448 13.649 2.771 1.00 19.26 142 MET B C 1
ATOM 2537 O O . MET B 1 141 ? 20.646 14.862 2.701 1.00 18.05 142 MET B O 1
ATOM 2542 N N . THR B 1 142 ? 20.109 12.916 1.716 1.00 18.24 143 THR B N 1
ATOM 2543 C CA . THR B 1 142 ? 19.937 13.526 0.401 1.00 17.75 143 THR B CA 1
ATOM 2544 C C . THR B 1 142 ? 18.799 14.549 0.458 1.00 17.79 143 THR B C 1
ATOM 2545 O O . THR B 1 142 ? 18.890 15.630 -0.121 1.00 17.84 143 THR B O 1
ATOM 2549 N N . HIS B 1 143 ? 17.735 14.192 1.173 1.00 17.76 144 HIS B N 1
ATOM 2550 C CA . HIS B 1 143 ? 16.565 15.051 1.359 1.00 1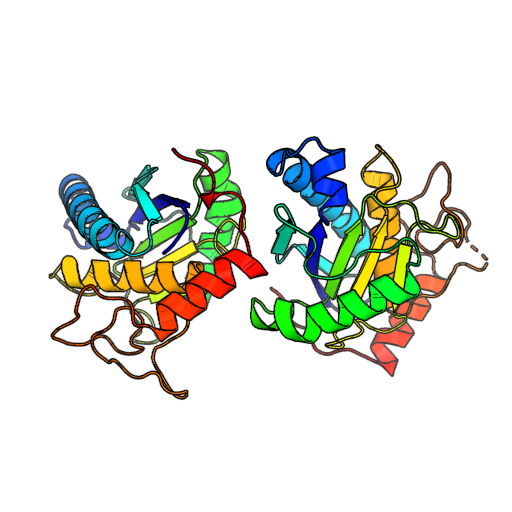7.54 144 HIS B CA 1
ATOM 2551 C C . HIS B 1 143 ? 16.967 16.344 2.077 1.00 18.59 144 HIS B C 1
ATOM 2552 O O . HIS B 1 143 ? 16.638 17.447 1.620 1.00 18.24 144 HIS B O 1
ATOM 2559 N N . GLU B 1 144 ? 17.682 16.218 3.195 1.00 16.71 145 GLU B N 1
ATOM 2560 C CA . GLU B 1 144 ? 18.078 17.408 3.945 1.00 16.72 145 GLU B CA 1
ATOM 2561 C C . GLU B 1 144 ? 19.024 18.277 3.122 1.00 17.96 145 GLU B C 1
ATOM 2562 O O . GLU B 1 144 ? 18.929 19.508 3.154 1.00 16.12 145 GLU B O 1
ATOM 2568 N N . LEU B 1 145 ? 19.928 17.643 2.376 1.00 16.93 146 LEU B N 1
ATOM 2569 C CA . LEU B 1 145 ? 20.834 18.397 1.515 1.00 18.04 146 LEU B CA 1
ATOM 2570 C C . LEU B 1 145 ? 19.986 19.117 0.477 1.00 18.44 146 LEU B C 1
ATOM 2571 O O . LEU B 1 145 ? 20.316 20.219 0.054 1.00 18.05 146 LEU B O 1
ATOM 2576 N N . GLY B 1 146 ? 18.889 18.480 0.071 1.00 17.10 147 GLY B N 1
ATOM 2577 C CA . GLY B 1 146 ? 17.994 19.078 -0.903 1.00 18.70 147 GLY B CA 1
ATOM 2578 C C . GLY B 1 146 ? 17.442 20.405 -0.410 1.00 19.01 147 GLY B C 1
ATOM 2579 O O . GLY B 1 146 ? 17.325 21.360 -1.186 1.00 18.79 147 GLY B O 1
ATOM 2580 N N . HIS B 1 147 ? 17.089 20.473 0.874 1.00 18.96 148 HIS B N 1
ATOM 2581 C CA . HIS B 1 147 ? 16.582 21.717 1.449 1.00 18.96 148 HIS B CA 1
ATOM 2582 C C . HIS B 1 147 ? 17.717 22.743 1.455 1.00 18.68 148 HIS B C 1
ATOM 2583 O O . HIS B 1 147 ? 17.500 23.920 1.170 1.00 19.01 148 HIS B O 1
ATOM 2590 N N . ASN B 1 148 ? 18.921 22.295 1.805 1.00 17.72 149 ASN B N 1
ATOM 2591 C CA . ASN B 1 148 ? 20.084 23.183 1.831 1.00 17.42 149 ASN B CA 1
ATOM 2592 C C . ASN B 1 148 ? 20.231 23.782 0.432 1.00 18.41 149 ASN B C 1
ATOM 2593 O O . ASN B 1 148 ? 20.660 24.928 0.274 1.00 18.50 149 ASN B O 1
ATOM 2598 N N . LEU B 1 149 ? 19.864 22.988 -0.572 1.00 18.21 150 LEU B N 1
ATOM 2599 C CA . LEU B 1 149 ? 19.959 23.390 -1.974 1.00 20.16 150 LEU B CA 1
ATOM 2600 C C . LEU B 1 149 ? 18.702 24.038 -2.568 1.00 20.81 150 LEU B C 1
ATOM 2601 O O . LEU B 1 149 ? 18.513 24.039 -3.789 1.00 23.34 150 LEU B O 1
ATOM 2606 N N . GLY B 1 150 ? 17.843 24.582 -1.711 1.00 21.04 151 GLY B N 1
ATOM 2607 C CA . GLY B 1 150 ? 16.650 25.267 -2.191 1.00 22.55 151 GLY B CA 1
ATOM 2608 C C . GLY B 1 150 ? 15.415 24.462 -2.547 1.00 23.22 151 GLY B C 1
ATOM 2609 O O . GLY B 1 150 ? 14.406 25.032 -2.964 1.00 22.17 151 GLY B O 1
ATOM 2610 N N . MET B 1 151 ? 15.471 23.146 -2.379 1.00 21.84 152 MET B N 1
ATOM 2611 C CA . MET B 1 151 ? 14.327 22.311 -2.709 1.00 23.78 152 MET B CA 1
ATOM 2612 C C . MET B 1 151 ? 13.248 22.267 -1.635 1.00 24.43 152 MET B C 1
ATOM 2613 O O . MET B 1 151 ? 13.537 22.204 -0.440 1.00 23.24 152 MET B O 1
ATOM 2618 N N . ALA B 1 152 ? 11.997 22.304 -2.085 1.00 25.48 153 ALA B N 1
ATOM 2619 C CA . ALA B 1 152 ? 10.843 22.258 -1.196 1.00 27.02 153 ALA B CA 1
ATOM 2620 C C . ALA B 1 152 ? 10.227 20.864 -1.264 1.00 27.66 153 ALA B C 1
ATOM 2621 O O . ALA B 1 152 ? 10.615 20.046 -2.092 1.00 28.34 153 ALA B O 1
ATOM 2623 N N . HIS B 1 153 ? 9.270 20.597 -0.385 1.00 28.34 154 HIS B N 1
ATOM 2624 C CA . HIS B 1 153 ? 8.607 19.303 -0.342 1.00 29.54 154 HIS B CA 1
ATOM 2625 C C . HIS B 1 153 ? 7.692 19.069 -1.533 1.00 31.98 154 HIS B C 1
ATOM 2626 O O . HIS B 1 153 ? 7.091 20.003 -2.054 1.00 34.05 154 HIS B O 1
ATOM 2633 N N . ASP B 1 154 ? 7.597 17.818 -1.971 1.00 33.91 155 ASP B N 1
ATOM 2634 C CA . ASP B 1 154 ? 6.718 17.482 -3.082 1.00 36.08 155 ASP B CA 1
ATOM 2635 C C . ASP B 1 154 ? 5.289 17.498 -2.541 1.00 39.03 155 ASP B C 1
ATOM 2636 O O . ASP B 1 154 ? 4.804 16.497 -2.021 1.00 38.86 155 ASP B O 1
ATOM 2641 N N . GLU B 1 155 ? 4.620 18.643 -2.654 1.00 42.60 156 GLU B N 1
ATOM 2642 C CA . GLU B 1 155 ? 3.257 18.776 -2.152 1.00 45.92 156 GLU B CA 1
ATOM 2643 C C . GLU B 1 155 ? 2.424 19.858 -2.845 1.00 48.47 156 GLU B C 1
ATOM 2644 O O . GLU B 1 155 ? 2.799 20.363 -3.904 1.00 49.02 156 GLU B O 1
ATOM 2650 N N . ALA B 1 156 ? 1.296 20.193 -2.215 1.00 50.89 157 ALA B N 1
ATOM 2651 C CA . ALA B 1 156 ? 0.316 21.186 -2.679 1.00 52.75 157 ALA B CA 1
ATOM 2652 C C . ALA B 1 156 ? 0.759 22.257 -3.678 1.00 53.70 157 ALA B C 1
ATOM 2653 O O . ALA B 1 156 ? 1.164 23.358 -3.290 1.00 54.05 157 ALA B O 1
ATOM 2655 N N . GLY B 1 157 ? 0.640 21.945 -4.966 1.00 54.79 158 GLY B N 1
ATOM 2656 C CA . GLY B 1 157 ? 1.020 22.897 -5.995 1.00 55.13 158 GLY B CA 1
ATOM 2657 C C . GLY B 1 157 ? 1.367 22.233 -7.312 1.00 55.20 158 GLY B C 1
ATOM 2658 O O . GLY B 1 157 ? 2.139 22.776 -8.104 1.00 56.28 158 GLY B O 1
ATOM 2659 N N . GLY B 1 158 ? 0.792 21.060 -7.555 1.00 54.49 159 GLY B N 1
ATOM 2660 C CA . GLY B 1 158 ? 1.076 20.343 -8.785 1.00 53.49 159 GLY B CA 1
ATOM 2661 C C . GLY B 1 158 ? 2.193 19.338 -8.573 1.00 52.79 159 GLY B C 1
ATOM 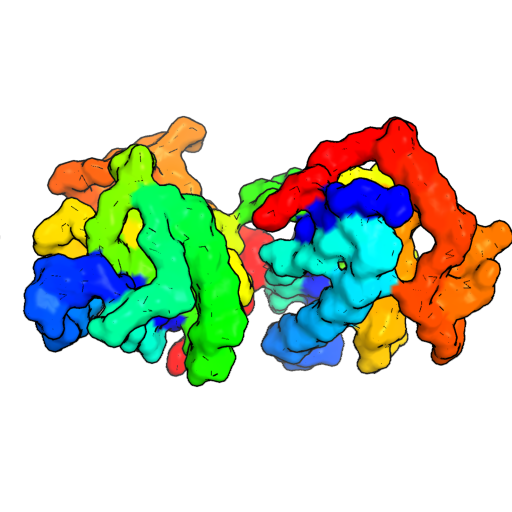2662 O O . GLY B 1 158 ? 2.646 18.682 -9.513 1.00 53.12 159 GLY B O 1
ATOM 2663 N N . CYS B 1 159 ? 2.642 19.223 -7.327 1.00 51.07 160 CYS B N 1
ATOM 2664 C CA . CYS B 1 159 ? 3.704 18.292 -6.965 1.00 49.95 160 CYS B CA 1
ATOM 2665 C C . CYS B 1 159 ? 3.098 17.277 -6.001 1.00 50.96 160 CYS B C 1
ATOM 2666 O O . CYS B 1 159 ? 2.199 17.615 -5.228 1.00 52.49 160 CYS B O 1
ATOM 2669 N N . ALA B 1 160 ? 3.584 16.041 -6.040 1.00 51.24 161 ALA B N 1
ATOM 2670 C CA . ALA B 1 160 ? 3.061 15.006 -5.155 1.00 51.24 161 ALA B CA 1
ATOM 2671 C C . ALA B 1 160 ? 4.067 13.889 -4.912 1.00 50.94 161 ALA B C 1
ATOM 2672 O O . ALA B 1 160 ? 4.456 13.631 -3.768 1.00 51.51 161 ALA B O 1
ATOM 2674 N N . CYS B 1 161 ? 4.470 13.233 -5.999 1.00 49.91 162 CYS B N 1
ATOM 2675 C CA . CYS B 1 161 ? 5.420 12.123 -5.972 1.00 47.74 162 CYS B CA 1
ATOM 2676 C C . CYS B 1 161 ? 5.888 11.756 -4.564 1.00 47.87 162 CYS B C 1
ATOM 2677 O O . CYS B 1 161 ? 6.858 12.321 -4.039 1.00 48.16 162 CYS B O 1
ATOM 2680 N N . SER B 1 162 ? 5.182 10.801 -3.962 1.00 46.82 163 SER B N 1
ATOM 2681 C CA . SER B 1 162 ? 5.475 10.338 -2.610 1.00 45.91 163 SER B CA 1
ATOM 2682 C C . SER B 1 162 ? 6.682 9.410 -2.513 1.00 44.51 163 SER B C 1
ATOM 2683 O O . SER B 1 162 ? 7.102 9.036 -1.414 1.00 44.59 163 SER B O 1
ATOM 2686 N N . SER B 1 163 ? 7.243 9.032 -3.654 1.00 41.71 164 SER B N 1
ATOM 2687 C CA . SER B 1 163 ? 8.412 8.161 -3.637 1.00 40.20 164 SER B CA 1
ATOM 2688 C C . SER B 1 163 ? 9.657 8.959 -4.007 1.00 37.84 164 SER B C 1
ATOM 2689 O O . SER B 1 163 ? 10.773 8.446 -3.944 1.00 38.60 164 SER B O 1
ATOM 2692 N N . CYS B 1 164 ? 9.468 10.216 -4.393 1.00 35.58 165 CYS B N 1
ATOM 2693 C CA . CYS B 1 164 ? 10.601 11.059 -4.760 1.00 34.39 165 CYS B CA 1
ATOM 2694 C C . CYS B 1 164 ? 11.366 11.487 -3.518 1.00 31.57 165 CYS B C 1
ATOM 2695 O O . CYS B 1 164 ? 10.826 11.495 -2.410 1.00 29.72 165 CYS B O 1
ATOM 2698 N N . ILE B 1 165 ? 12.626 11.850 -3.714 1.00 28.04 166 ILE B N 1
ATOM 2699 C CA . ILE B 1 165 ? 13.485 12.251 -2.613 1.00 25.69 166 ILE B CA 1
ATOM 2700 C C . ILE B 1 165 ? 12.896 13.324 -1.696 1.00 25.58 166 ILE B C 1
ATOM 2701 O O . ILE B 1 165 ? 12.926 13.176 -0.470 1.00 23.97 166 ILE B O 1
ATOM 2706 N N . MET B 1 166 ? 12.350 14.389 -2.273 1.00 25.41 167 MET B N 1
ATOM 2707 C CA . MET B 1 166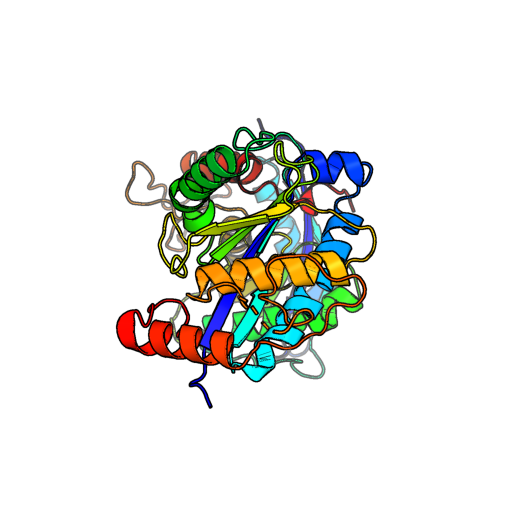 ? 11.793 15.466 -1.456 1.00 26.84 167 MET B CA 1
ATOM 2708 C C . MET B 1 166 ? 10.366 15.240 -0.957 1.00 28.34 167 MET B C 1
ATOM 2709 O O . MET B 1 166 ? 9.661 16.192 -0.599 1.00 28.76 167 MET B O 1
ATOM 2714 N N . SER B 1 167 ? 9.936 13.982 -0.933 1.00 30.31 168 SER B N 1
ATOM 2715 C CA . SER B 1 167 ? 8.605 13.664 -0.432 1.00 31.32 168 SER B CA 1
ATOM 2716 C C . SER B 1 167 ? 8.613 14.041 1.042 1.00 32.57 168 SER B C 1
ATOM 2717 O O . SER B 1 167 ? 9.583 13.770 1.744 1.00 32.27 168 SER B O 1
ATOM 2720 N N . PRO B 1 168 ? 7.536 14.675 1.532 1.00 34.00 169 PRO B N 1
ATOM 2721 C CA . PRO B 1 168 ? 7.482 15.068 2.944 1.00 36.02 169 PRO B CA 1
ATOM 2722 C C . PRO B 1 168 ? 7.482 13.890 3.920 1.00 37.88 169 PRO B C 1
ATOM 2723 O O . PRO B 1 168 ? 7.866 14.035 5.079 1.00 38.98 169 PRO B O 1
ATOM 2727 N N . ALA B 1 169 ? 7.058 12.723 3.448 1.00 40.35 170 ALA B N 1
ATOM 2728 C CA . ALA B 1 169 ? 7.020 11.535 4.295 1.00 43.24 170 ALA B CA 1
ATOM 2729 C C . ALA B 1 169 ? 7.955 10.459 3.762 1.00 45.19 170 ALA B C 1
ATOM 2730 O O . ALA B 1 169 ? 8.119 10.311 2.550 1.00 45.33 170 ALA B O 1
ATOM 2732 N N . ALA B 1 170 ? 8.565 9.706 4.673 1.00 47.72 171 ALA B N 1
ATOM 2733 C CA . ALA B 1 170 ? 9.483 8.638 4.288 1.00 50.04 171 ALA B CA 1
ATOM 2734 C C . ALA B 1 170 ? 8.707 7.413 3.814 1.00 50.39 171 ALA B C 1
ATOM 2735 O O . ALA B 1 170 ? 8.071 6.722 4.611 1.00 51.79 171 ALA B O 1
ATOM 2737 N N . SER B 1 171 ? 8.762 7.146 2.513 1.00 50.38 172 SER B N 1
ATOM 2738 C CA . SER B 1 171 ? 8.062 6.003 1.939 1.00 50.17 172 SER B CA 1
ATOM 2739 C C . SER B 1 171 ? 8.804 4.698 2.205 1.00 49.49 172 SER B C 1
ATOM 2740 O O . SER B 1 171 ? 10.007 4.698 2.468 1.00 49.75 172 SER B O 1
ATOM 2743 N N . SER B 1 172 ? 8.079 3.586 2.139 1.00 48.47 173 SER B N 1
ATOM 2744 C CA . SER B 1 172 ? 8.676 2.274 2.368 1.00 47.42 173 SER B CA 1
ATOM 2745 C C . SER B 1 172 ? 9.457 1.832 1.135 1.00 45.62 173 SER B C 1
ATOM 2746 O O . SER B 1 172 ? 10.299 0.936 1.204 1.00 45.76 173 SER B O 1
ATOM 2749 N N . GLY B 1 173 ? 9.166 2.471 0.005 1.00 43.60 174 GLY B N 1
ATOM 2750 C CA . GLY B 1 173 ? 9.853 2.156 -1.236 1.00 41.20 174 GLY B CA 1
ATOM 2751 C C . GLY B 1 173 ? 10.381 3.431 -1.869 1.00 38.82 174 GLY B C 1
ATOM 2752 O O . GLY B 1 173 ? 9.996 3.783 -2.985 1.00 38.65 174 GLY B O 1
ATOM 2753 N N . PRO B 1 174 ? 11.274 4.155 -1.177 1.00 37.56 175 PRO B N 1
ATOM 2754 C CA . PRO B 1 174 ? 11.822 5.399 -1.726 1.00 36.66 175 PRO B CA 1
ATOM 2755 C C . PRO B 1 174 ? 12.637 5.177 -2.995 1.00 36.44 175 PRO B C 1
ATOM 2756 O O . PRO B 1 174 ? 13.439 4.245 -3.071 1.00 37.03 175 PRO B O 1
ATOM 2760 N N . SER B 1 175 ? 12.424 6.023 -3.998 1.00 36.37 176 SER B N 1
ATOM 2761 C CA . SER B 1 175 ? 13.185 5.901 -5.236 1.00 35.46 176 SER B CA 1
ATOM 2762 C C . SER B 1 175 ? 14.426 6.766 -5.076 1.00 35.27 176 SER B C 1
ATOM 2763 O O . SER B 1 175 ? 14.676 7.313 -3.994 1.00 34.26 176 SER B O 1
ATOM 2766 N N . LYS B 1 176 ? 15.202 6.892 -6.146 1.00 32.99 177 LYS B N 1
ATOM 2767 C CA . LYS B 1 176 ? 16.416 7.697 -6.102 1.00 32.38 177 LYS B CA 1
ATOM 2768 C C . LYS B 1 176 ? 16.231 8.959 -6.930 1.00 32.04 177 LYS B C 1
ATOM 2769 O O . LYS B 1 176 ? 17.192 9.676 -7.206 1.00 33.88 177 LYS B O 1
ATOM 2775 N N . LEU B 1 177 ? 14.992 9.239 -7.308 1.00 31.38 178 LEU B N 1
ATOM 2776 C CA . LEU B 1 177 ? 14.709 10.384 -8.155 1.00 31.33 178 LEU B CA 1
ATOM 2777 C C . LEU B 1 177 ? 14.187 11.655 -7.507 1.00 30.15 178 LEU B C 1
ATOM 2778 O O . LEU B 1 177 ? 13.426 11.619 -6.541 1.00 29.41 178 LEU B O 1
ATOM 2783 N N . PHE B 1 178 ? 14.608 12.783 -8.071 1.00 29.66 179 PHE B N 1
ATOM 2784 C CA . PHE B 1 178 ? 14.145 14.093 -7.638 1.00 29.00 179 PHE B CA 1
ATOM 2785 C C . PHE B 1 178 ? 12.974 14.363 -8.573 1.00 29.50 179 PHE B C 1
ATOM 2786 O O . PHE B 1 178 ? 13.043 14.035 -9.756 1.00 28.85 179 PHE B O 1
ATOM 2794 N N . SER B 1 179 ? 11.900 14.938 -8.048 1.00 29.68 180 SER B N 1
ATOM 2795 C CA . SER B 1 179 ? 10.723 15.236 -8.862 1.00 29.73 180 SER B CA 1
ATOM 2796 C C . SER B 1 179 ? 10.998 16.431 -9.768 1.00 31.68 180 SER B C 1
ATOM 2797 O O . SER B 1 179 ? 11.964 17.167 -9.558 1.00 31.52 180 SER B O 1
ATOM 2800 N N . ASP B 1 180 ? 10.149 16.633 -10.773 1.00 31.91 181 ASP B N 1
ATOM 2801 C CA . ASP B 1 180 ? 10.327 17.769 -11.671 1.00 31.59 181 ASP B CA 1
ATOM 2802 C C . ASP B 1 180 ? 10.226 19.066 -10.867 1.00 30.39 181 ASP B C 1
ATOM 2803 O O . ASP B 1 180 ? 10.913 20.043 -11.156 1.00 29.30 181 ASP B O 1
ATOM 2808 N N . CYS B 1 181 ? 9.370 19.069 -9.853 1.00 30.65 182 CYS B N 1
ATOM 2809 C CA . CYS B 1 181 ? 9.209 20.244 -9.002 1.00 32.18 182 CYS B CA 1
ATOM 2810 C C . CYS B 1 181 ? 10.521 20.559 -8.287 1.00 30.98 182 CYS B C 1
ATOM 2811 O O . CYS B 1 181 ? 10.926 21.722 -8.201 1.00 29.75 182 CYS B O 1
ATOM 2814 N N . SER B 1 182 ? 11.173 19.517 -7.773 1.00 29.05 183 SER B N 1
ATOM 2815 C CA . SER B 1 182 ? 12.444 19.675 -7.067 1.00 27.70 183 SER B CA 1
ATOM 2816 C C . SER B 1 182 ? 13.523 20.212 -7.997 1.00 27.65 183 SER B C 1
ATOM 2817 O O . SER B 1 182 ? 14.286 21.103 -7.625 1.00 26.16 183 SER B O 1
ATOM 2820 N N . LYS B 1 183 ? 13.591 19.669 -9.209 1.00 27.62 184 LYS B N 1
ATOM 2821 C CA . LYS B 1 183 ? 14.592 20.122 -10.168 1.00 28.47 184 LYS B CA 1
ATOM 2822 C C . LYS B 1 183 ? 14.326 21.578 -10.542 1.00 29.04 184 LYS B C 1
ATOM 2823 O O . LYS B 1 183 ? 15.258 22.345 -10.788 1.00 28.01 184 LYS B O 1
ATOM 2829 N N . ASP B 1 184 ? 13.049 21.948 -10.585 1.00 29.09 185 ASP B N 1
ATOM 2830 C CA . ASP B 1 184 ? 12.665 23.316 -10.902 1.00 30.03 185 ASP B CA 1
ATOM 2831 C C . ASP B 1 184 ? 13.150 24.223 -9.777 1.00 28.21 185 ASP B C 1
ATOM 2832 O O . ASP B 1 184 ? 13.676 25.308 -10.027 1.00 27.19 185 ASP B O 1
ATOM 2837 N N . ASP B 1 185 ? 12.969 23.771 -8.537 1.00 25.78 186 ASP B N 1
ATOM 2838 C CA . ASP B 1 185 ? 13.406 24.550 -7.380 1.00 24.79 186 ASP B CA 1
ATOM 2839 C C . ASP B 1 185 ? 14.921 24.687 -7.395 1.00 23.19 186 ASP B C 1
ATOM 2840 O O . ASP B 1 185 ? 15.468 25.732 -7.034 1.00 21.94 186 ASP B O 1
ATOM 2845 N N . TYR B 1 186 ? 15.603 23.621 -7.799 1.00 21.76 187 TYR B N 1
ATOM 2846 C CA . TYR B 1 186 ? 17.051 23.662 -7.833 1.00 22.18 187 TYR B CA 1
ATOM 2847 C C . TYR B 1 186 ? 17.524 24.669 -8.873 1.00 22.03 187 TYR B C 1
ATOM 2848 O O . TYR B 1 186 ? 18.494 25.387 -8.644 1.00 21.23 187 TYR B O 1
ATOM 2857 N N . GLN B 1 187 ? 16.832 24.732 -10.008 1.00 24.20 188 GLN B N 1
ATOM 2858 C CA . GLN B 1 187 ? 17.198 25.682 -11.057 1.00 25.31 188 GLN B CA 1
ATOM 2859 C C . GLN B 1 187 ? 17.055 27.114 -10.546 1.00 24.87 188 GLN B C 1
ATOM 2860 O O . GLN B 1 187 ? 17.916 27.961 -10.792 1.00 24.99 188 GLN B O 1
ATOM 2866 N N . THR B 1 188 ? 15.965 27.384 -9.835 1.00 24.14 189 THR B N 1
ATOM 2867 C CA . THR B 1 188 ? 15.733 28.715 -9.289 1.00 25.09 189 THR B CA 1
ATOM 2868 C C . THR B 1 188 ? 16.831 29.038 -8.277 1.00 24.33 189 THR B C 1
ATOM 2869 O O . THR B 1 188 ? 17.318 30.167 -8.199 1.00 23.82 189 THR B O 1
ATOM 2873 N N . PHE B 1 189 ? 17.204 28.028 -7.502 1.00 22.76 190 PHE B N 1
ATOM 2874 C CA . PHE B 1 189 ? 18.251 28.154 -6.504 1.00 22.32 190 PHE B CA 1
ATOM 2875 C C . PHE B 1 189 ? 19.548 28.596 -7.177 1.00 20.54 190 PHE B C 1
ATOM 2876 O O . PHE B 1 189 ? 20.190 29.556 -6.748 1.00 21.64 190 PHE B O 1
ATOM 2884 N N . LEU B 1 190 ? 19.934 27.896 -8.238 1.00 21.54 191 LEU B N 1
ATOM 2885 C CA . LEU B 1 190 ? 21.171 28.225 -8.938 1.00 21.12 191 LEU B CA 1
ATOM 2886 C C . LEU B 1 190 ? 21.179 29.653 -9.455 1.00 21.99 191 LEU B C 1
ATOM 2887 O O . LEU B 1 190 ? 22.217 30.308 -9.466 1.00 22.82 191 LEU B O 1
ATOM 2892 N N . THR B 1 191 ? 20.020 30.137 -9.881 1.00 21.78 192 THR B N 1
ATOM 2893 C CA . THR B 1 191 ? 19.930 31.491 -10.412 1.00 23.63 192 THR B CA 1
ATOM 2894 C C . THR B 1 191 ? 19.745 32.579 -9.362 1.00 22.44 192 THR B C 1
ATOM 2895 O O . THR B 1 191 ? 20.490 33.558 -9.348 1.00 21.19 192 THR B O 1
ATOM 2899 N N . ASN B 1 192 ? 18.756 32.397 -8.487 1.00 23.30 193 ASN B N 1
ATOM 2900 C CA . ASN B 1 192 ? 18.428 33.389 -7.468 1.00 23.02 193 ASN B CA 1
ATOM 2901 C C . ASN B 1 192 ? 19.222 33.357 -6.167 1.00 22.11 193 ASN B C 1
ATOM 2902 O O . ASN B 1 192 ? 19.262 34.360 -5.456 1.00 21.89 193 ASN B O 1
ATOM 2907 N N . THR B 1 193 ? 19.834 32.221 -5.843 1.00 20.70 194 THR B N 1
ATOM 2908 C CA . THR B 1 193 ? 20.646 32.126 -4.629 1.00 20.43 194 THR B CA 1
ATOM 2909 C C . THR B 1 193 ? 22.095 32.175 -5.105 1.00 21.51 194 THR B C 1
ATOM 2910 O O . THR B 1 193 ? 22.892 32.983 -4.619 1.00 18.53 194 THR B O 1
ATOM 2914 N N . ASN B 1 194 ? 22.420 31.322 -6.074 1.00 20.42 195 ASN B N 1
ATOM 2915 C CA . ASN B 1 194 ? 23.749 31.305 -6.672 1.00 21.07 195 ASN B CA 1
ATOM 2916 C C . ASN B 1 194 ? 24.875 31.330 -5.631 1.00 21.46 195 ASN B C 1
ATOM 2917 O O . ASN B 1 194 ? 25.701 32.243 -5.605 1.00 22.02 195 ASN B O 1
ATOM 2922 N N . PRO B 1 195 ? 24.914 30.317 -4.749 1.00 22.21 196 PRO B N 1
ATOM 2923 C CA . PRO B 1 195 ? 25.949 30.235 -3.711 1.00 22.08 196 PRO B CA 1
ATOM 2924 C C . PRO B 1 195 ? 27.298 30.007 -4.384 1.00 21.68 196 PRO B C 1
ATOM 2925 O O . PRO B 1 195 ? 27.395 29.247 -5.343 1.00 21.94 196 PRO B O 1
ATOM 2929 N N . GLN B 1 196 ? 28.337 30.654 -3.873 1.00 20.15 197 GLN B N 1
ATOM 2930 C CA . GLN B 1 196 ? 29.661 30.565 -4.472 1.00 20.75 197 GLN B CA 1
ATOM 2931 C C . GLN B 1 196 ? 30.513 29.328 -4.193 1.00 19.76 197 GLN B C 1
ATOM 2932 O O . GLN B 1 196 ? 31.198 28.832 -5.088 1.00 18.63 197 GLN B O 1
ATOM 2938 N N . CYS B 1 197 ? 30.474 28.816 -2.969 1.00 19.33 198 CYS B N 1
ATOM 2939 C CA . CYS B 1 197 ? 31.319 27.675 -2.639 1.00 20.56 198 CYS B CA 1
ATOM 2940 C C . CYS B 1 197 ? 31.125 26.424 -3.501 1.00 20.35 198 CYS B C 1
ATOM 2941 O O . CYS B 1 197 ? 32.095 25.730 -3.802 1.00 19.45 198 CYS B O 1
ATOM 2944 N N . ILE B 1 198 ? 29.899 26.151 -3.933 1.00 19.92 199 ILE B N 1
ATOM 2945 C CA . ILE B 1 198 ? 29.651 24.954 -4.735 1.00 20.02 199 ILE B CA 1
ATOM 2946 C C . ILE B 1 198 ? 30.132 25.045 -6.183 1.00 21.37 199 ILE B C 1
ATOM 2947 O O . ILE B 1 198 ? 29.928 24.120 -6.964 1.00 19.88 199 ILE B O 1
ATOM 2952 N N . LEU B 1 199 ? 30.771 26.157 -6.535 1.00 22.03 200 LEU B N 1
ATOM 2953 C CA . LEU B 1 199 ? 31.309 26.334 -7.885 1.00 24.72 200 LEU B CA 1
ATOM 2954 C C . LEU B 1 199 ? 32.724 25.748 -7.945 1.00 24.69 200 LEU B C 1
ATOM 2955 O O . LEU B 1 199 ? 33.265 25.491 -9.024 1.00 25.42 200 LEU B O 1
ATOM 2960 N N . ASN B 1 200 ? 33.310 25.531 -6.773 1.00 24.16 201 ASN B N 1
ATOM 2961 C CA . ASN B 1 200 ? 34.684 25.051 -6.667 1.00 24.89 201 ASN B CA 1
ATOM 2962 C C . ASN B 1 200 ? 34.876 23.557 -6.475 1.00 25.28 201 ASN B C 1
ATOM 2963 O O . ASN B 1 200 ? 34.357 22.974 -5.526 1.00 24.79 201 ASN B O 1
ATOM 2968 N N . ALA B 1 201 ? 35.651 22.944 -7.365 1.00 24.90 202 ALA B N 1
ATOM 2969 C CA . ALA B 1 201 ? 35.934 21.513 -7.269 1.00 25.09 202 ALA B CA 1
ATOM 2970 C C . ALA B 1 201 ? 36.871 21.278 -6.083 1.00 25.56 202 ALA B C 1
ATOM 2971 O O . ALA B 1 201 ? 37.660 22.155 -5.719 1.00 24.84 202 ALA B O 1
ATOM 2973 N N . PRO B 1 202 ? 36.793 20.093 -5.455 1.00 26.33 203 PRO B N 1
ATOM 2974 C CA . PRO B 1 202 ? 37.662 19.800 -4.308 1.00 28.07 203 PRO B CA 1
ATOM 2975 C C . PRO B 1 202 ? 39.127 19.568 -4.690 1.00 28.86 203 PRO B C 1
ATOM 2976 O O . PRO B 1 202 ? 39.394 19.338 -5.888 1.00 30.02 203 PRO B O 1
#

Solvent-accessible surface area: 15978 Å² total; per-residue (Å²): 174,10,67,82,19,48,2,24,1,0,0,0,0,1,65,23,0,12,92,98,50,103,51,72,18,84,41,0,40,94,26,0,73,80,0,14,72,42,0,43,83,1,1,69,77,0,62,3,41,7,56,38,11,2,34,13,9,6,36,86,159,47,52,24,96,28,72,49,47,9,72,77,1,2,17,38,0,0,69,17,2,109,95,32,0,55,93,19,32,84,11,5,0,0,0,0,0,1,22,47,76,10,89,88,103,59,48,12,58,17,51,77,78,3,5,29,57,65,43,94,0,0,0,1,0,21,2,51,25,109,70,14,37,52,0,0,16,9,0,0,21,11,2,0,26,0,0,17,3,59,70,15,175,83,96,44,16,5,0,12,70,72,73,34,121,56,27,34,87,113,14,12,109,83,0,52,73,41,0,64,74,4,12,96,120,65,67,12,118,27,0,73,70,55,112,184,13,63,84,33,51,0,27,2,0,0,0,0,1,60,30,0,10,95,101,49,106,50,67,40,82,39,0,67,95,25,0,129,76,0,18,60,40,0,46,81,2,0,71,79,0,52,4,36,6,56,65,36,16,42,64,40,13,62,99,130,46,83,23,96,27,70,51,45,8,73,73,2,1,15,38,0,0,69,18,2,102,98,47,0,52,96,103,75,86,13,4,0,0,0,0,0,1,27,42,78,12,94,88,105,57,48,11,59,15,51,58,22,1,7,32,23,37,37,34,0,0,0,1,0,26,1,52,27,110,72,14,37,42,0,0,17,10,0,0,21,12,0,0,25,0,0,18,2,57,64,3,91,111,71,86,31,75,49,81,45,14,4,0,10,72,69,78,31,119,54,24,33,87,115,12,14,112,34,0,53,79,44,0,67,76,5,13,73,34,6,18,13,30,32,0,68,88,60,124

B-factor: mean 28.45, std 10.51, range [13.75, 69.41]

Foldseek 3Di:
DADAWEFAEEEEEFCQNCVVVVNPVVVVVVLVVVLQVLLQVLCVVLNYGYDHNYYHYHNPHGPFDQDQAQVVNLQRVLVCQLPPVCVVDNGFAYEYEYQDQHPVRDFKAAAACQTRPSRRRYMYGHPPDPPSSLSSLRVSLRVLRNLQFAAPCPCQESRHPDRDPRHDSHHDPSSSVRNVVSCVVPVDDPGVDDD/DADAWEFAEEEEEFCQNCVVVVNDVVVVVVLVVVLQVLLQVLCVVNNYGYDHNYYHYHNPHGPFDQDQAQVVNLQRVLVCQLPPVCVVDNGFAYEYEYQDQHPVNDFKAAAACQTRPSRRRYMYGHPPDPPSSLSSLRVSLRVLRVQQFAAQDDDPGAPCQASRHPDRDPRHDSHHDPSSSVRNVCSCVVSVHDPRRDDD

Organism: Protobothrops mucrosquamatus (NCBI:txid103944)

Radius of gyration: 22.47 Å; Cα contacts (8 Å, |Δi|>4): 807; chains: 2; bounding box: 40×69×46 Å

GO terms:
  GO:0005576 extracellular region (C, EXP)

Sequence (395 aa):
RFPQRYVMLAIVADHGMVTKYSGNSSAITTRVHQMVSHVTEMYSPLNIATTLSLLRIWSSKDLITVQSDSSVTLGSFGDWRKVVLLSQQAHDCAFLNTATALDDSTIGLAYSNGMCDPKFSVGLVQDHSSNVFMVAVTMTHELGHNLGMAHDECSSCIMSPAASSGPSKLFSDCSKDDYQTFLTNTNPQCILNAPRFPQRYVMLAIVADHGMVTKYSGNSSAITTRVHQMVSHVTEMYSPLNIATTLSLLRIWSSKDLITVQSDSSVTLGSFGDWRKVVLLSQQAHDCAFLNTATALDDSTIGLAYSNGMCDPKFSVGLVQDHSSNVFMVAVTMTHELGHNLGMAHDEAGGCACSSCIMSPAASSGPSKLFSDCSKDDYQTFLTNTNPQCILNAP

Secondary structure (DSSP, 8-state):
----EEEEEEEEE-HHHHHHTTT-HHHHHHHHHHHHHHHHHHHGGGTEEEEEEEEEE-SSS-SS---S-HHHHHHHHHHHIIIIIHHHS--SEEEEEE-SPPTTS--EEE-TT-TT-TTT-EEEEE---S-HHHHHHHHHHHHHHHTT-------SSTT-SS--SS--S---HHHHHHHHHHHHHT--SGGGS--/----EEEEEEEEE-HHHHHHTTT-HHHHHHHHHHHHHHHHHHHGGGTEEEEEEEEEE-SS--SS---S-HHHHHHHHHHHIIIIIHHHS--SEEEEEE-PPPTTS--EEE-TT-TT-TTT-EEEEE---S-HHHHHHHHHHHHHHHTT---S-TTT---TTSTT-SS--SS--SPPPHHHHHHHHHHHHHT--SGGGS--

InterPro domains:
  IPR001590 Peptidase M12B, ADAM/reprolysin [PF01421] (7-202)
  IPR001590 Peptidase M12B, ADAM/reprolysin [PS50215] (7-202)
  IPR024079 Metallopeptidase, catalytic domain superfamily [G3DSA:3.40.390.10] (1-202)
  IPR034027 Reprolysin domain, adamalysin-type [cd04269] (7-200)

Nearest PDB structures (foldseek):
  4j4m-assembly1_A  TM=1.005E+00  e=2.302E-44  Protobothrops mucrosquamatus
  4j4m-assembly2_B  TM=1.003E+00  e=4.837E-43  Protobothrops mucrosquamatus
  1kug-assembly1_A  TM=9.927E-01  e=1.973E-34  Protobothrops mucrosquamatus
  1nd1-assembly1_A  TM=9.741E-01  e=5.011E-31  Bothrops asper
  6x5x-assembly1_A  TM=9.817E-01  e=1.831E-30  Bothrops moojeni